Protein AF-A0A418ECZ1-F1 (afdb_monomer_lite)

Radius of gyration: 47.5 Å; chains: 1; bounding box: 95×142×118 Å

Sequence (725 aa):
MDTHIACSSGVVEIGSSTRAQWLVAIALGSTLISLLLTWVAQLLLYVPVIRSTVESPMIFPGASAAFLPRTHGLPLESLDRIVCVMSGLLPFTFQNKQFVLDLKLWVVVPSSVLNYHLTSIPSAKTHFHQFIHVATKPNESRPEATEHCESNKLQQQQHPPPQDQPHPVVATTWKFVVLAGAGFVYMVGTSAASVSYLAVTQVNMANDFWWPNFNSSGTHLYLANWFNHHQLMHTTNVTAPAVASTLAKLEFASLDKYNDSNSPIQFTSFAATHAMYDMRMSLHAIVIGIRSMDGCKVPWISTQYCWVDFQQRWAMARSEARQLRCDTAYAANGAVYFESMARNLNWNQFNRCWGDAFDVAIRYDLNASDAGLDWLAASVDSTRGSSTSSSSSSSSSRTSVSDEVGYWSREGIRHFTMQWQNFKSVGVVEYFQVVNAFGVAYDLTLKDTKSSFHLDTQTSRKLSWGLVGDFDAVTRYGLALGKSSLVRGSANYVYDGDQVPSPLEALMIANGTLVDFTVPVTNVFPVQVPSTALLLRQLIGPYGTIDTWHVPVPTSLQQFTASVTEFIVATLASKPAQVQTMWTTLPIVHVLRPTPPGLVDWNLVGGNLLCDYKWPRVAMFSFYGVSSACSSILAEHIDATAMSIVYSLVGVNAMYNDHVNLTAISQLAGDDDQAAADVLTMLTTAKRYVETNLSCDVTWTALQEQAQRVQAEVADMAIEIAQFA

pLDDT: mean 76.71, std 19.72, range [23.86, 98.06]

Structure (mmCIF, N/CA/C/O backbone):
data_AF-A0A418ECZ1-F1
#
_entry.id   AF-A0A418ECZ1-F1
#
loop_
_atom_site.group_PDB
_atom_site.id
_atom_site.type_symbol
_atom_site.label_atom_id
_atom_site.label_alt_id
_atom_site.label_comp_id
_atom_site.label_asym_id
_atom_site.label_entity_id
_atom_site.label_seq_id
_atom_site.pdbx_PDB_ins_code
_atom_site.Cartn_x
_atom_site.Cartn_y
_atom_site.Cartn_z
_atom_site.occupancy
_atom_site.B_iso_or_equiv
_atom_site.auth_seq_id
_atom_site.auth_comp_id
_atom_site.auth_asym_id
_atom_site.auth_atom_id
_atom_site.pdbx_PDB_model_num
ATOM 1 N N . MET A 1 1 ? 24.711 -0.271 4.491 1.00 25.47 1 MET A N 1
ATOM 2 C CA . MET A 1 1 ? 26.041 -0.848 4.191 1.00 25.47 1 MET A CA 1
ATOM 3 C C . MET A 1 1 ? 25.734 -2.061 3.345 1.00 25.47 1 MET A C 1
ATOM 5 O O . MET A 1 1 ? 25.445 -3.124 3.882 1.00 25.47 1 MET A O 1
ATOM 9 N N . ASP A 1 2 ? 25.638 -1.847 2.039 1.00 29.52 2 ASP A N 1
ATOM 10 C CA . ASP A 1 2 ? 25.046 -2.834 1.143 1.00 29.52 2 ASP A CA 1
ATOM 11 C C . ASP A 1 2 ? 26.165 -3.736 0.648 1.00 29.52 2 ASP A C 1
ATOM 13 O O . ASP A 1 2 ? 27.111 -3.308 -0.015 1.00 29.52 2 ASP A O 1
ATOM 17 N N . THR A 1 3 ? 26.112 -4.988 1.083 1.00 32.28 3 THR A N 1
ATOM 18 C CA . THR A 1 3 ? 27.059 -6.015 0.670 1.00 32.28 3 THR A CA 1
ATOM 19 C C . THR A 1 3 ? 26.680 -6.450 -0.740 1.00 32.28 3 THR A C 1
ATOM 21 O O . THR A 1 3 ? 25.754 -7.228 -0.943 1.00 32.28 3 THR A O 1
ATOM 24 N N . HIS A 1 4 ? 27.384 -5.914 -1.737 1.00 31.22 4 HIS A N 1
ATOM 25 C CA . HIS A 1 4 ? 27.274 -6.382 -3.115 1.00 31.22 4 HIS A CA 1
ATOM 26 C C . HIS A 1 4 ? 27.810 -7.817 -3.200 1.00 31.22 4 HIS A C 1
ATOM 28 O O . HIS A 1 4 ? 29.004 -8.061 -3.014 1.00 31.22 4 HIS A O 1
ATOM 34 N N . ILE A 1 5 ? 26.930 -8.776 -3.486 1.00 38.75 5 ILE A N 1
ATOM 35 C CA . ILE A 1 5 ? 27.329 -10.138 -3.840 1.00 38.75 5 ILE A CA 1
ATOM 36 C C . ILE A 1 5 ? 27.600 -10.142 -5.345 1.00 38.75 5 ILE A C 1
ATOM 38 O O . ILE A 1 5 ? 26.683 -10.057 -6.159 1.00 38.75 5 ILE A O 1
ATOM 42 N N . ALA A 1 6 ? 28.875 -10.225 -5.722 1.00 32.06 6 ALA A N 1
ATOM 43 C CA . ALA A 1 6 ? 29.273 -10.492 -7.096 1.00 32.06 6 ALA A CA 1
ATOM 44 C C . ALA A 1 6 ? 29.002 -11.973 -7.410 1.00 32.06 6 ALA A C 1
ATOM 46 O O . ALA A 1 6 ? 29.819 -12.847 -7.120 1.00 32.06 6 ALA A O 1
ATOM 47 N N . CYS A 1 7 ? 27.829 -12.269 -7.970 1.00 43.25 7 CYS A N 1
ATOM 48 C CA . CYS A 1 7 ? 27.518 -13.602 -8.474 1.00 43.25 7 CYS A CA 1
ATOM 49 C C . CYS A 1 7 ? 28.299 -13.853 -9.770 1.00 43.25 7 CYS A C 1
ATOM 51 O O . CYS A 1 7 ? 27.948 -13.349 -10.833 1.00 43.25 7 CYS A O 1
ATOM 53 N N . SER A 1 8 ? 29.356 -14.659 -9.682 1.00 36.38 8 SER A N 1
ATOM 54 C CA . SER A 1 8 ? 29.961 -15.304 -10.847 1.00 36.38 8 SER A CA 1
ATOM 55 C C . SER A 1 8 ? 29.013 -16.411 -11.314 1.00 36.38 8 SER A C 1
ATOM 57 O O . SER A 1 8 ? 28.938 -17.470 -10.689 1.00 36.38 8 SER A O 1
ATOM 59 N N . SER A 1 9 ? 28.231 -16.163 -12.367 1.00 46.72 9 SER A N 1
ATOM 60 C CA . SER A 1 9 ? 27.501 -17.239 -13.039 1.00 46.72 9 SER A CA 1
ATOM 61 C C . SER A 1 9 ? 28.525 -18.162 -13.696 1.00 46.72 9 SER A C 1
ATOM 63 O O . SER A 1 9 ? 29.323 -17.710 -14.520 1.00 46.72 9 SER A O 1
ATOM 65 N N . GLY A 1 10 ? 28.527 -19.442 -13.327 1.00 46.53 10 GLY A N 1
ATOM 66 C CA . GLY A 1 10 ? 29.406 -20.431 -13.943 1.00 46.53 10 GLY A CA 1
ATOM 67 C C . GLY A 1 10 ? 29.206 -20.464 -15.458 1.00 46.53 10 GLY A C 1
ATOM 68 O O . GLY A 1 10 ? 28.082 -20.577 -15.940 1.00 46.53 10 GLY A O 1
ATOM 69 N N . VAL A 1 11 ? 30.298 -20.354 -16.211 1.00 47.88 11 VAL A N 1
ATOM 70 C CA . VAL A 1 11 ? 30.275 -20.475 -17.670 1.00 47.88 11 VAL A CA 1
ATOM 71 C C . VAL A 1 11 ? 30.269 -21.961 -18.018 1.00 47.88 11 VAL A C 1
ATOM 73 O O . VAL A 1 11 ? 31.211 -22.686 -17.698 1.00 47.88 11 VAL A O 1
ATOM 76 N N . VAL A 1 12 ? 29.207 -22.430 -18.672 1.00 43.59 12 VAL A N 1
ATOM 77 C CA . VAL A 1 12 ? 29.173 -23.770 -19.266 1.00 43.59 12 VAL A CA 1
ATOM 78 C C . VAL A 1 12 ? 29.849 -23.690 -20.634 1.00 43.59 12 VAL A C 1
ATOM 80 O O . VAL A 1 12 ? 29.231 -23.319 -21.629 1.00 43.59 12 VAL A O 1
ATOM 83 N N . GLU A 1 13 ? 31.142 -24.014 -20.695 1.00 52.19 13 GLU A N 1
ATOM 84 C CA . GLU A 1 13 ? 31.851 -24.159 -21.970 1.00 52.19 13 GLU A CA 1
ATOM 85 C C . GLU A 1 13 ? 31.509 -25.508 -22.618 1.00 52.19 13 GLU A C 1
ATOM 87 O O . GLU A 1 13 ? 31.930 -26.577 -22.162 1.00 52.19 13 GLU A O 1
ATOM 92 N N . ILE A 1 14 ? 30.739 -25.476 -23.709 1.00 51.84 14 ILE A N 1
ATOM 93 C CA . ILE A 1 14 ? 30.445 -26.668 -24.509 1.00 51.84 14 ILE A CA 1
ATOM 94 C C . ILE A 1 14 ? 31.585 -26.885 -25.508 1.00 51.84 14 ILE A C 1
ATOM 96 O O . ILE A 1 14 ? 31.605 -26.329 -26.603 1.00 51.84 14 ILE A O 1
ATOM 100 N N . GLY A 1 15 ? 32.520 -27.752 -25.121 1.00 58.25 15 GLY A N 1
ATOM 101 C CA . GLY A 1 15 ? 33.623 -28.196 -25.971 1.00 58.25 15 GLY A CA 1
ATOM 102 C C . GLY A 1 15 ? 34.863 -27.302 -25.892 1.00 58.25 15 GLY A C 1
ATOM 103 O O . GLY A 1 15 ? 34.791 -26.092 -25.739 1.00 58.25 15 GLY A O 1
ATOM 104 N N . SER A 1 16 ? 36.037 -27.925 -26.006 1.00 71.62 16 SER A N 1
ATOM 105 C CA . SER A 1 16 ? 37.336 -27.245 -26.024 1.00 71.62 16 SER A CA 1
ATOM 106 C C . SER A 1 16 ? 38.025 -27.552 -27.348 1.00 71.62 16 SER A C 1
ATOM 108 O O . SER A 1 16 ? 38.296 -28.720 -27.647 1.00 71.62 16 SER A O 1
ATOM 110 N N . SER A 1 17 ? 38.334 -26.507 -28.124 1.00 70.06 17 SER A N 1
ATOM 111 C CA . SER A 1 17 ? 39.120 -26.623 -29.364 1.00 70.06 17 SER A CA 1
ATOM 112 C C . SER A 1 17 ? 40.448 -27.343 -29.101 1.00 70.06 17 SER A C 1
ATOM 114 O O . SER A 1 17 ? 40.848 -28.237 -29.846 1.00 70.06 17 SER A O 1
ATOM 116 N N . THR A 1 18 ? 41.060 -27.065 -27.949 1.00 76.56 18 THR A N 1
ATOM 117 C CA . THR A 1 18 ? 42.282 -27.714 -27.476 1.00 76.56 18 THR A CA 1
ATOM 118 C C . THR A 1 18 ? 42.089 -29.217 -27.263 1.00 76.56 18 THR A C 1
ATOM 120 O O . THR A 1 18 ? 42.896 -30.008 -27.747 1.00 76.56 18 THR A O 1
ATOM 123 N N . ARG A 1 19 ? 41.009 -29.655 -26.590 1.00 75.25 19 ARG A N 1
ATOM 124 C CA . ARG A 1 19 ? 40.721 -31.099 -26.426 1.00 75.25 19 ARG A CA 1
ATOM 125 C C . ARG A 1 19 ? 40.447 -31.780 -27.764 1.00 75.25 19 ARG A C 1
ATOM 127 O O . ARG A 1 19 ? 40.917 -32.897 -27.963 1.00 75.25 19 ARG A O 1
ATOM 134 N N . ALA A 1 20 ? 39.725 -31.129 -28.675 1.00 74.62 20 ALA A N 1
ATOM 135 C CA . ALA A 1 20 ? 39.457 -31.679 -30.002 1.00 74.62 20 ALA A CA 1
ATOM 136 C C . ALA A 1 20 ? 40.758 -31.888 -30.798 1.00 74.62 20 ALA A C 1
ATOM 138 O O . ALA A 1 20 ? 40.975 -32.964 -31.353 1.00 74.62 20 ALA A O 1
ATOM 139 N N . GLN A 1 21 ? 41.665 -30.908 -30.776 1.00 77.81 21 GLN A N 1
ATOM 140 C CA . GLN A 1 21 ? 42.981 -31.013 -31.413 1.00 77.81 21 GLN A CA 1
ATOM 141 C C . GLN A 1 21 ? 43.833 -32.132 -30.801 1.00 77.81 21 GLN A C 1
ATOM 143 O O . GLN A 1 21 ? 44.431 -32.908 -31.545 1.00 77.81 21 GLN A O 1
ATOM 148 N N . TRP A 1 22 ? 43.842 -32.277 -29.471 1.00 83.19 22 TRP A N 1
ATOM 149 C CA . TRP A 1 22 ? 44.544 -33.377 -28.799 1.00 83.19 22 TRP A CA 1
ATOM 150 C C . TRP A 1 22 ? 44.008 -34.750 -29.202 1.00 83.19 22 TRP A C 1
ATOM 152 O O . TRP A 1 22 ? 44.793 -35.653 -29.477 1.00 83.19 22 TRP A O 1
ATOM 162 N N . LEU A 1 23 ? 42.686 -34.916 -29.283 1.00 77.69 23 LEU A N 1
ATOM 163 C CA . LEU A 1 23 ? 42.077 -36.183 -29.695 1.00 77.69 23 LEU A CA 1
ATOM 164 C C . LEU A 1 23 ? 42.436 -36.544 -31.144 1.00 77.69 23 LEU A C 1
ATOM 166 O O . LEU A 1 23 ? 42.796 -37.690 -31.414 1.00 77.69 23 LEU A O 1
ATOM 170 N N . VAL A 1 24 ? 42.417 -35.568 -32.057 1.00 78.88 24 VAL A N 1
ATOM 171 C CA . VAL A 1 24 ? 42.853 -35.762 -33.451 1.00 78.88 24 VAL A CA 1
ATOM 172 C C . VAL A 1 24 ? 44.345 -36.106 -33.517 1.00 78.88 24 VAL A C 1
ATOM 174 O O . VAL A 1 24 ? 44.730 -37.046 -34.214 1.00 78.88 24 VAL A O 1
ATOM 177 N N . ALA A 1 25 ? 45.187 -35.403 -32.756 1.00 79.69 25 ALA A N 1
ATOM 178 C CA . ALA A 1 25 ? 46.625 -35.651 -32.708 1.00 79.69 25 ALA A CA 1
ATOM 179 C C . ALA A 1 25 ? 46.961 -37.044 -32.152 1.00 79.69 25 ALA A C 1
ATOM 181 O O . ALA A 1 25 ? 47.835 -37.717 -32.689 1.00 79.69 25 ALA A O 1
ATOM 182 N N . ILE A 1 26 ? 46.248 -37.514 -31.124 1.00 84.19 26 ILE A N 1
ATOM 183 C CA . ILE A 1 26 ? 46.424 -38.863 -30.563 1.00 84.19 26 ILE A CA 1
ATOM 184 C C . ILE A 1 26 ? 45.997 -39.933 -31.577 1.00 84.19 26 ILE A C 1
ATOM 186 O O . ILE A 1 26 ? 46.692 -40.938 -31.742 1.00 84.19 26 ILE A O 1
ATOM 190 N N . ALA A 1 27 ? 44.887 -39.728 -32.291 1.00 76.25 27 ALA A N 1
ATOM 191 C CA . ALA A 1 27 ? 44.424 -40.666 -33.314 1.00 76.25 27 ALA A CA 1
ATOM 192 C C . ALA A 1 27 ? 45.419 -40.780 -34.487 1.00 76.25 27 ALA A C 1
ATOM 194 O O . ALA A 1 27 ? 45.780 -41.883 -34.904 1.00 76.25 27 ALA A O 1
ATOM 195 N N . LEU A 1 28 ? 45.931 -39.650 -34.981 1.00 81.31 28 LEU A N 1
ATOM 196 C CA . LEU A 1 28 ? 46.955 -39.630 -36.032 1.00 81.31 28 LEU A CA 1
ATOM 197 C C . LEU A 1 28 ? 48.308 -40.156 -35.529 1.00 81.31 28 LEU A C 1
ATOM 199 O O . LEU A 1 28 ? 48.981 -40.919 -36.216 1.00 81.31 28 LEU A O 1
ATOM 203 N N . GLY A 1 29 ? 48.698 -39.802 -34.306 1.00 83.81 29 GLY A N 1
ATOM 204 C CA . GLY A 1 29 ? 49.944 -40.253 -33.694 1.00 83.81 29 GLY A CA 1
ATOM 205 C C . GLY A 1 29 ? 49.964 -41.764 -33.472 1.00 83.81 29 GLY A C 1
ATOM 206 O O . GLY A 1 29 ? 50.916 -42.429 -33.863 1.00 83.81 29 GLY A O 1
ATOM 207 N N . SER A 1 30 ? 48.897 -42.333 -32.907 1.00 79.44 30 SER A N 1
ATOM 208 C CA . SER A 1 30 ? 48.797 -43.780 -32.657 1.00 79.44 30 SER A CA 1
ATOM 209 C C . SER A 1 30 ? 48.797 -44.609 -33.945 1.00 79.44 30 SER A C 1
ATOM 211 O O . SER A 1 30 ? 49.431 -45.666 -33.996 1.00 79.44 30 SER A O 1
ATOM 213 N N . THR A 1 31 ? 48.156 -44.119 -35.009 1.00 76.94 31 THR A N 1
ATOM 214 C CA . THR A 1 31 ? 48.167 -44.777 -36.325 1.00 76.94 31 THR A CA 1
ATOM 215 C C . THR A 1 31 ? 49.543 -44.707 -36.986 1.00 76.94 31 THR A C 1
ATOM 217 O O . THR A 1 31 ? 50.048 -45.736 -37.439 1.00 76.94 31 THR A O 1
ATOM 220 N N . LEU A 1 32 ? 50.203 -43.544 -36.967 1.00 78.50 32 LEU A N 1
ATOM 221 C CA . LEU A 1 32 ? 51.568 -43.390 -37.481 1.00 78.50 32 LEU A CA 1
ATOM 222 C C . LEU A 1 32 ? 52.578 -44.238 -36.703 1.00 78.50 32 LEU A C 1
ATOM 224 O O . LEU A 1 32 ? 53.383 -44.929 -37.319 1.00 78.50 32 LEU A O 1
ATOM 228 N N . ILE A 1 33 ? 52.506 -44.252 -35.369 1.00 82.94 33 ILE A N 1
ATOM 229 C CA . ILE A 1 33 ? 53.368 -45.087 -34.520 1.00 82.94 33 ILE A CA 1
ATOM 230 C C . ILE A 1 33 ? 53.160 -46.570 -34.838 1.00 82.94 33 ILE A C 1
ATOM 232 O O . ILE A 1 33 ? 54.132 -47.309 -34.952 1.00 82.94 33 ILE A O 1
ATOM 236 N N . SER A 1 34 ? 51.918 -47.011 -35.050 1.00 74.50 34 SER A N 1
ATOM 237 C CA . SER A 1 34 ? 51.625 -48.406 -35.410 1.00 74.50 34 SER A CA 1
ATOM 238 C C . SER A 1 34 ? 52.203 -48.790 -36.780 1.00 74.50 34 SER A C 1
ATOM 240 O O . SER A 1 34 ? 52.771 -49.874 -36.933 1.00 74.50 34 SER A O 1
ATOM 242 N N . LEU A 1 35 ? 52.121 -47.896 -37.772 1.00 77.19 35 LEU A N 1
ATOM 243 C CA . LEU A 1 35 ? 52.740 -48.087 -39.092 1.00 77.19 35 LEU A CA 1
ATOM 244 C C . LEU A 1 35 ? 54.273 -48.107 -39.012 1.00 77.19 35 LEU A C 1
ATOM 246 O O . LEU A 1 35 ? 54.930 -48.905 -39.675 1.00 77.19 35 LEU A O 1
ATOM 250 N N . LEU A 1 36 ? 54.852 -47.262 -38.163 1.00 78.31 36 LEU A N 1
ATOM 251 C CA . LEU A 1 36 ? 56.298 -47.165 -37.990 1.00 78.31 36 LEU A CA 1
ATOM 252 C C . LEU A 1 36 ? 56.849 -48.385 -37.238 1.00 78.31 36 LEU A C 1
ATOM 254 O O . LEU A 1 36 ? 57.850 -48.959 -37.653 1.00 78.31 36 LEU A O 1
ATOM 258 N N . LEU A 1 37 ? 56.153 -48.854 -36.197 1.00 78.00 37 LEU A N 1
ATOM 259 C CA . LEU A 1 37 ? 56.490 -50.085 -35.475 1.00 78.00 37 LEU A CA 1
ATOM 260 C C . LEU A 1 37 ? 56.393 -51.324 -36.368 1.00 78.00 37 LEU A C 1
ATOM 262 O O . LEU A 1 37 ? 57.255 -52.194 -36.290 1.00 78.00 37 LEU A O 1
ATOM 266 N N . THR A 1 38 ? 55.381 -51.406 -37.236 1.00 72.62 38 THR A N 1
ATOM 267 C CA . THR A 1 38 ? 55.256 -52.521 -38.191 1.00 72.62 38 THR A CA 1
ATOM 268 C C . THR A 1 38 ? 56.352 -52.490 -39.256 1.00 72.62 38 THR A C 1
ATOM 270 O O . THR A 1 38 ? 56.923 -53.537 -39.556 1.00 72.62 38 THR A O 1
ATOM 273 N N . TRP A 1 39 ? 56.720 -51.311 -39.760 1.00 73.06 39 TRP A N 1
ATOM 274 C CA . TRP A 1 39 ? 57.843 -51.144 -40.689 1.00 73.06 39 TRP A CA 1
ATOM 275 C C . TRP A 1 39 ? 59.198 -51.498 -40.050 1.00 73.06 39 TRP A C 1
ATOM 277 O O . TRP A 1 39 ? 59.991 -52.236 -40.631 1.00 73.06 39 TRP A O 1
ATOM 287 N N . VAL A 1 40 ? 59.445 -51.051 -38.814 1.00 75.69 40 VAL A N 1
ATOM 288 C CA . VAL A 1 40 ? 60.666 -51.383 -38.060 1.00 75.69 40 VAL A CA 1
ATOM 289 C C . VAL A 1 40 ? 60.720 -52.874 -37.710 1.00 75.69 40 VAL A C 1
ATOM 291 O O . VAL A 1 40 ? 61.776 -53.490 -37.833 1.00 75.69 40 VAL A O 1
ATOM 294 N N . ALA A 1 41 ? 59.594 -53.487 -37.334 1.00 71.12 41 ALA A N 1
ATOM 295 C CA . ALA A 1 41 ? 59.522 -54.925 -37.080 1.00 71.12 41 ALA A CA 1
ATOM 296 C C . ALA A 1 41 ? 59.824 -55.750 -38.342 1.00 71.12 41 ALA A C 1
ATOM 298 O O . ALA A 1 41 ? 60.525 -56.752 -38.245 1.00 71.12 41 ALA A O 1
ATOM 299 N N . GLN A 1 42 ? 59.365 -55.308 -39.519 1.00 63.84 42 GLN A N 1
ATOM 300 C CA . GLN A 1 42 ? 59.695 -55.935 -40.806 1.00 63.84 42 GLN A CA 1
ATOM 301 C C . GLN A 1 42 ? 61.181 -55.811 -41.177 1.00 63.84 42 GLN A C 1
ATOM 303 O O . GLN A 1 42 ? 61.706 -56.676 -41.872 1.00 63.84 42 GLN A O 1
ATOM 308 N N . LEU A 1 43 ? 61.861 -54.755 -40.721 1.00 66.62 43 LEU A N 1
ATOM 309 C CA . LEU A 1 43 ? 63.294 -54.552 -40.954 1.00 66.62 43 LEU A CA 1
ATOM 310 C C . LEU A 1 43 ? 64.184 -55.323 -39.969 1.00 66.62 43 LEU A C 1
ATOM 312 O O . LEU A 1 43 ? 65.242 -55.809 -40.361 1.00 66.62 43 LEU A O 1
ATOM 316 N N . LEU A 1 44 ? 63.780 -55.421 -38.698 1.00 68.56 44 LEU A N 1
ATOM 317 C CA . LEU A 1 44 ? 64.576 -56.053 -37.636 1.00 68.56 44 LEU A CA 1
ATOM 318 C C . LEU A 1 44 ? 64.364 -57.566 -37.538 1.00 68.56 44 LEU A C 1
ATOM 320 O O . LEU A 1 44 ? 65.296 -58.301 -37.216 1.00 68.56 44 LEU A O 1
ATOM 324 N N . LEU A 1 45 ? 63.151 -58.042 -37.809 1.00 62.12 45 LEU A N 1
ATOM 325 C CA . LEU A 1 45 ? 62.834 -59.460 -37.853 1.00 62.12 45 LEU A CA 1
ATOM 326 C C . LEU A 1 45 ? 62.749 -59.829 -39.332 1.00 62.12 45 LEU A C 1
ATOM 328 O O . LEU A 1 45 ? 61.742 -59.555 -39.977 1.00 62.12 45 LEU A O 1
ATOM 332 N N . TYR A 1 46 ? 63.811 -60.429 -39.876 1.00 49.16 46 TYR A N 1
ATOM 333 C CA . TYR A 1 46 ? 63.842 -61.018 -41.222 1.00 49.16 46 TYR A CA 1
ATOM 334 C C . TYR A 1 46 ? 62.858 -62.206 -41.278 1.00 49.16 46 TYR A C 1
ATOM 336 O O . TYR A 1 46 ? 63.241 -63.373 -41.303 1.00 49.16 46 TYR A O 1
ATOM 344 N N . VAL A 1 47 ? 61.559 -61.920 -41.203 1.00 47.22 47 VAL A N 1
ATOM 345 C CA . VAL A 1 47 ? 60.496 -62.912 -41.302 1.00 47.22 47 VAL A CA 1
ATOM 346 C C . VAL A 1 47 ? 60.211 -63.072 -42.790 1.00 47.22 47 VAL A C 1
ATOM 348 O O . VAL A 1 47 ? 59.748 -62.117 -43.420 1.00 47.22 47 VAL A O 1
ATOM 351 N N . PRO A 1 48 ? 60.487 -64.242 -43.394 1.00 41.84 48 PRO A N 1
ATOM 352 C CA . PRO A 1 48 ? 60.075 -64.487 -44.763 1.00 41.84 48 PRO A CA 1
ATOM 353 C C . PRO A 1 48 ? 58.556 -64.332 -44.824 1.00 41.84 48 PRO A C 1
ATOM 355 O O . PRO A 1 48 ? 57.821 -64.995 -44.092 1.00 41.84 48 PRO A O 1
ATOM 358 N N . VAL A 1 49 ? 58.085 -63.425 -45.681 1.00 43.75 49 VAL A N 1
ATOM 359 C CA . VAL A 1 49 ? 56.661 -63.266 -45.969 1.00 43.75 49 VAL A CA 1
ATOM 360 C C . VAL A 1 49 ? 56.170 -64.596 -46.529 1.00 43.75 49 VAL A C 1
ATOM 362 O O . VAL A 1 49 ? 56.403 -64.916 -47.695 1.00 43.75 49 VAL A O 1
ATOM 365 N N . ILE A 1 50 ? 55.499 -65.392 -45.696 1.00 41.84 50 ILE A N 1
ATOM 366 C CA . ILE A 1 50 ? 54.759 -66.565 -46.149 1.00 41.84 50 ILE A CA 1
ATOM 367 C C . ILE A 1 50 ? 53.613 -66.024 -47.007 1.00 41.84 50 ILE A C 1
ATOM 369 O O . ILE A 1 50 ? 52.560 -65.637 -46.499 1.00 41.84 50 ILE A O 1
ATOM 373 N N . ARG A 1 51 ? 53.813 -65.964 -48.329 1.00 36.59 51 ARG A N 1
ATOM 374 C CA . ARG A 1 51 ? 52.712 -65.816 -49.285 1.00 36.59 51 ARG A CA 1
ATOM 375 C C . ARG A 1 51 ? 51.876 -67.092 -49.213 1.00 36.59 51 ARG A C 1
ATOM 377 O O . ARG A 1 51 ? 52.149 -68.070 -49.897 1.00 36.59 51 ARG A O 1
ATOM 384 N N . SER A 1 52 ? 50.867 -67.082 -48.346 1.00 36.16 52 SER A N 1
ATOM 385 C CA . SER A 1 52 ? 49.785 -68.066 -48.350 1.00 36.16 52 SER A CA 1
ATOM 386 C C . SER A 1 52 ? 49.019 -67.915 -49.666 1.00 36.16 52 SER A C 1
ATOM 388 O O . SER A 1 52 ? 48.230 -66.986 -49.809 1.00 36.16 52 SER A O 1
ATOM 390 N N . THR A 1 53 ? 49.244 -68.814 -50.624 1.00 38.28 53 THR A N 1
ATOM 391 C CA . THR A 1 53 ? 48.543 -68.909 -51.922 1.00 38.28 53 THR A CA 1
ATOM 392 C C . THR A 1 53 ? 47.122 -69.468 -51.781 1.00 38.28 53 THR A C 1
ATOM 394 O O . THR A 1 53 ? 46.723 -70.371 -52.507 1.00 38.28 53 THR A O 1
ATOM 397 N N . VAL A 1 54 ? 46.356 -68.961 -50.816 1.00 42.31 54 VAL A N 1
ATOM 398 C CA . VAL A 1 54 ? 44.942 -69.310 -50.644 1.00 42.31 54 VAL A CA 1
ATOM 399 C C . VAL A 1 54 ? 44.173 -68.000 -50.577 1.00 42.31 54 VAL A C 1
ATOM 401 O O . VAL A 1 54 ? 44.364 -67.221 -49.643 1.00 42.31 54 VAL A O 1
ATOM 404 N N . GLU A 1 55 ? 43.365 -67.739 -51.603 1.00 43.62 55 GLU A N 1
ATOM 405 C CA . GLU A 1 55 ? 42.467 -66.588 -51.678 1.00 43.62 55 GLU A CA 1
ATOM 406 C C . GLU A 1 55 ? 41.431 -66.684 -50.548 1.00 43.62 55 GLU A C 1
ATOM 408 O O . GLU A 1 55 ? 40.481 -67.460 -50.619 1.00 43.62 55 GLU A O 1
ATOM 413 N N . SER A 1 56 ? 41.618 -65.918 -49.470 1.00 46.78 56 SER A N 1
ATOM 414 C CA . SER A 1 56 ? 40.541 -65.694 -48.501 1.00 46.78 56 SER A CA 1
ATOM 415 C C . SER A 1 56 ? 39.521 -64.728 -49.112 1.00 46.78 56 SER A C 1
ATOM 417 O O . SER A 1 56 ? 39.932 -63.670 -49.600 1.00 46.78 56 SER A O 1
ATOM 419 N N . PRO A 1 57 ? 38.207 -65.013 -49.047 1.00 53.94 57 PRO A N 1
ATOM 420 C CA . PRO A 1 57 ? 37.184 -64.072 -49.484 1.00 53.94 57 PRO A CA 1
ATOM 421 C C . PRO A 1 57 ? 37.351 -62.728 -48.763 1.00 53.94 57 PRO A C 1
ATOM 423 O O . PRO A 1 57 ? 37.457 -62.683 -47.536 1.00 53.94 57 PRO A O 1
ATOM 426 N N . MET A 1 58 ? 37.341 -61.634 -49.529 1.00 53.75 58 MET A N 1
ATOM 427 C CA . MET A 1 58 ? 37.636 -60.246 -49.120 1.00 53.75 58 MET A CA 1
ATOM 428 C C . MET A 1 58 ? 36.705 -59.665 -48.027 1.00 53.75 58 MET A C 1
ATOM 430 O O . MET A 1 58 ? 36.824 -58.501 -47.662 1.00 53.75 58 MET A O 1
ATOM 434 N N . ILE A 1 59 ? 35.772 -60.473 -47.521 1.00 58.75 59 ILE A N 1
ATOM 435 C CA . ILE A 1 59 ? 34.725 -60.126 -46.552 1.00 58.75 59 ILE A CA 1
ATOM 436 C C . ILE A 1 59 ? 35.173 -60.399 -45.103 1.00 58.75 59 ILE A C 1
ATOM 438 O O . ILE A 1 59 ? 34.592 -59.865 -44.162 1.00 58.75 59 ILE A O 1
ATOM 442 N N . PHE A 1 60 ? 36.239 -61.180 -44.882 1.00 60.03 60 PHE A N 1
ATOM 443 C CA . PHE A 1 60 ? 36.785 -61.356 -43.535 1.00 60.03 60 PHE A CA 1
ATOM 444 C C . PHE A 1 60 ? 37.737 -60.214 -43.152 1.00 60.03 60 PHE A C 1
ATOM 446 O O . PHE A 1 60 ? 38.689 -59.931 -43.882 1.00 60.03 60 PHE A O 1
ATOM 453 N N . PRO A 1 61 ? 37.565 -59.599 -41.969 1.00 61.53 61 PRO A N 1
ATOM 454 C CA . PRO A 1 61 ? 38.544 -58.665 -41.426 1.00 61.53 61 PRO A CA 1
ATOM 455 C C . PRO A 1 61 ? 39.941 -59.294 -41.342 1.00 61.53 61 PRO A C 1
ATOM 457 O O . PRO A 1 61 ? 40.088 -60.454 -40.946 1.00 61.53 61 PRO A O 1
ATOM 460 N N . GLY A 1 62 ? 40.984 -58.511 -41.629 1.00 58.00 62 GLY A N 1
ATOM 461 C CA . GLY A 1 62 ? 42.373 -58.992 -41.587 1.00 58.00 62 GLY A CA 1
ATOM 462 C C . GLY A 1 62 ? 42.772 -59.604 -40.237 1.00 58.00 62 GLY A C 1
ATOM 463 O O . GLY A 1 62 ? 43.498 -60.591 -40.204 1.00 58.00 62 GLY A O 1
ATOM 464 N N . ALA A 1 63 ? 42.218 -59.097 -39.129 1.00 58.88 63 ALA A N 1
ATOM 465 C CA . ALA A 1 63 ? 42.422 -59.666 -37.796 1.00 58.88 63 ALA A CA 1
ATOM 466 C C . ALA A 1 63 ? 41.820 -61.080 -37.658 1.00 58.88 63 ALA A C 1
ATOM 468 O O . ALA A 1 63 ? 42.490 -61.993 -37.189 1.00 58.88 63 ALA A O 1
ATOM 469 N N . SER A 1 64 ? 40.589 -61.309 -38.122 1.00 58.69 64 SER A N 1
ATOM 470 C CA . SER A 1 64 ? 39.984 -62.651 -38.118 1.00 58.69 64 SER A CA 1
ATOM 471 C C . SER A 1 64 ? 40.744 -63.626 -39.020 1.00 58.69 64 SER A C 1
ATOM 473 O O . SER A 1 64 ? 40.961 -64.766 -38.627 1.00 58.69 64 SER A O 1
ATOM 475 N N . ALA A 1 65 ? 41.225 -63.175 -40.184 1.00 58.16 65 ALA A N 1
ATOM 476 C CA . ALA A 1 65 ? 42.036 -64.004 -41.078 1.00 58.16 65 ALA A CA 1
ATOM 477 C C . ALA A 1 65 ? 43.418 -64.362 -40.490 1.00 58.16 65 ALA A C 1
ATOM 479 O O . ALA A 1 65 ? 43.964 -65.414 -40.822 1.00 58.16 65 ALA A O 1
ATOM 480 N N . ALA A 1 66 ? 43.976 -63.502 -39.630 1.00 55.19 66 ALA A N 1
ATOM 481 C CA . ALA A 1 66 ? 45.284 -63.695 -39.006 1.00 55.19 66 ALA A CA 1
ATOM 482 C C . ALA A 1 66 ? 45.241 -64.525 -37.710 1.00 55.19 66 ALA A C 1
ATOM 484 O O . ALA A 1 66 ? 46.207 -65.226 -37.417 1.00 55.19 66 ALA A O 1
ATOM 485 N N . PHE A 1 67 ? 44.151 -64.452 -36.936 1.00 54.44 67 PHE A N 1
ATOM 486 C CA . PHE A 1 67 ? 44.091 -65.007 -35.575 1.00 54.44 67 PHE A CA 1
ATOM 487 C C . PHE A 1 67 ? 43.111 -66.182 -35.387 1.00 54.44 67 PHE A C 1
ATOM 489 O O . PHE A 1 67 ? 43.125 -66.801 -34.324 1.00 54.44 67 PHE A O 1
ATOM 496 N N . LEU A 1 68 ? 42.278 -66.531 -36.379 1.00 58.16 68 LEU A N 1
ATOM 497 C CA . LEU A 1 68 ? 41.445 -67.743 -36.318 1.00 58.16 68 LEU A CA 1
ATOM 498 C C . LEU A 1 68 ? 42.272 -68.993 -36.699 1.00 58.16 68 LEU A C 1
ATOM 500 O O . LEU A 1 68 ? 42.928 -68.992 -37.744 1.00 58.16 68 LEU A O 1
ATOM 504 N N . PRO A 1 69 ? 42.263 -70.071 -35.889 1.00 48.44 69 PRO A N 1
ATOM 505 C CA . PRO A 1 69 ? 43.085 -71.254 -36.141 1.00 48.44 69 PRO A CA 1
ATOM 506 C C . PRO A 1 69 ? 42.636 -72.000 -37.407 1.00 48.44 69 PRO A C 1
ATOM 508 O O . PRO A 1 69 ? 41.483 -72.411 -37.523 1.00 48.44 69 PRO A O 1
ATOM 511 N N . ARG A 1 70 ? 43.566 -72.226 -38.347 1.00 52.75 70 ARG A N 1
ATOM 512 C CA . ARG A 1 70 ? 43.363 -73.127 -39.495 1.00 52.75 70 ARG A CA 1
ATOM 513 C C . ARG A 1 70 ? 43.451 -74.574 -39.004 1.00 52.75 70 ARG A C 1
ATOM 515 O O . ARG A 1 70 ? 44.544 -75.067 -38.733 1.00 52.75 70 ARG A O 1
ATOM 522 N N . THR A 1 71 ? 42.326 -75.267 -38.864 1.00 40.22 71 THR A N 1
ATOM 523 C CA . THR A 1 71 ? 42.320 -76.699 -38.542 1.00 40.22 71 THR A CA 1
ATOM 524 C C . THR A 1 71 ? 42.742 -77.515 -39.769 1.00 40.22 71 THR A C 1
ATOM 526 O O . THR A 1 71 ? 42.072 -77.527 -40.797 1.00 40.22 71 THR A O 1
ATOM 529 N N . HIS A 1 72 ? 43.883 -78.203 -39.679 1.00 36.88 72 HIS A N 1
ATOM 530 C CA . HIS A 1 72 ? 44.313 -79.179 -40.681 1.00 36.88 72 HIS A CA 1
ATOM 531 C C . HIS A 1 72 ? 43.298 -80.332 -40.769 1.00 36.88 72 HIS A C 1
ATOM 533 O O . HIS A 1 72 ? 43.093 -81.040 -39.786 1.00 36.88 72 HIS A O 1
ATOM 539 N N . GLY A 1 73 ? 42.706 -80.550 -41.949 1.00 40.78 73 GLY A N 1
ATOM 540 C CA . GLY A 1 73 ? 42.013 -81.803 -42.288 1.00 40.78 73 GLY A CA 1
ATOM 541 C C . GLY A 1 73 ? 40.506 -81.735 -42.558 1.00 40.78 73 GLY A C 1
ATOM 542 O O . GLY A 1 73 ? 39.927 -82.773 -42.857 1.00 40.78 73 GLY A O 1
ATOM 543 N N . LEU A 1 74 ? 39.870 -80.562 -42.516 1.00 35.78 74 LEU A N 1
ATOM 544 C CA . LEU A 1 74 ? 38.504 -80.374 -43.023 1.00 35.78 74 LEU A CA 1
ATOM 545 C C . LEU A 1 74 ? 38.540 -79.446 -44.251 1.00 35.78 74 LEU A C 1
ATOM 547 O O . LEU A 1 74 ? 39.302 -78.475 -44.231 1.00 35.78 74 LEU A O 1
ATOM 551 N N . PRO A 1 75 ? 37.768 -79.724 -45.323 1.00 40.19 75 PRO A N 1
ATOM 552 C CA . PRO A 1 75 ? 37.621 -78.785 -46.431 1.00 40.19 75 PRO A CA 1
ATOM 553 C C . PRO A 1 75 ? 37.123 -77.437 -45.897 1.00 40.19 75 PRO A C 1
ATOM 555 O O . PRO A 1 75 ? 36.435 -77.383 -44.877 1.00 40.19 75 PRO A O 1
ATOM 558 N N . LEU A 1 76 ? 37.470 -76.350 -46.585 1.00 46.72 76 LEU A N 1
ATOM 559 C CA . LEU A 1 76 ? 37.191 -74.953 -46.228 1.00 46.72 76 LEU A CA 1
ATOM 560 C C . LEU A 1 76 ? 35.685 -74.586 -46.295 1.00 46.72 76 LEU A C 1
ATOM 562 O O . LEU A 1 76 ? 35.334 -73.489 -46.711 1.00 46.72 76 LEU A O 1
ATOM 566 N N . GLU A 1 77 ? 34.782 -75.504 -45.945 1.00 49.69 77 GLU A N 1
ATOM 567 C CA . GLU A 1 77 ? 33.373 -75.468 -46.349 1.00 49.69 77 GLU A CA 1
ATOM 568 C C . GLU A 1 77 ? 32.370 -75.221 -45.207 1.00 49.69 77 GLU A C 1
ATOM 570 O O . GLU A 1 77 ? 31.185 -75.076 -45.497 1.00 49.69 77 GLU A O 1
ATOM 575 N N . SER A 1 78 ? 32.786 -75.070 -43.936 1.00 51.44 78 SER A N 1
ATOM 576 C CA . SER A 1 78 ? 31.848 -74.741 -42.839 1.00 51.44 78 SER A CA 1
ATOM 577 C C . SER A 1 78 ? 32.414 -73.789 -41.773 1.00 51.44 78 SER A C 1
ATOM 579 O O . SER A 1 78 ? 33.281 -74.176 -40.989 1.00 51.44 78 SER A O 1
ATOM 581 N N . LEU A 1 79 ? 31.878 -72.564 -41.693 1.00 58.19 79 LEU A N 1
ATOM 582 C CA . LEU A 1 79 ? 32.102 -71.619 -40.587 1.00 58.19 79 LEU A CA 1
ATOM 583 C C . LEU A 1 79 ? 30.902 -71.605 -39.629 1.00 58.19 79 LEU A C 1
ATOM 585 O O . LEU A 1 79 ? 29.753 -71.553 -40.067 1.00 58.19 79 LEU A O 1
ATOM 589 N N . ASP A 1 80 ? 31.178 -71.588 -38.323 1.00 61.09 80 ASP A N 1
ATOM 590 C CA . ASP A 1 80 ? 30.158 -71.439 -37.279 1.00 61.09 80 ASP A CA 1
ATOM 591 C C . ASP A 1 80 ? 29.649 -69.982 -37.201 1.00 61.09 80 ASP A C 1
ATOM 593 O O . ASP A 1 80 ? 30.416 -69.020 -37.325 1.00 61.09 80 ASP A O 1
ATOM 597 N N . ARG A 1 81 ? 28.346 -69.801 -36.950 1.00 60.78 81 ARG A N 1
ATOM 598 C CA . ARG A 1 81 ? 27.668 -68.495 -36.883 1.00 60.78 81 ARG A CA 1
ATOM 599 C C . ARG A 1 81 ? 28.269 -67.571 -35.824 1.00 60.78 81 ARG A C 1
ATOM 601 O O . ARG A 1 81 ? 28.288 -66.362 -36.031 1.00 60.78 81 ARG A O 1
ATOM 608 N N . ILE A 1 82 ? 28.784 -68.111 -34.718 1.00 62.81 82 ILE A N 1
ATOM 609 C CA . ILE A 1 82 ? 29.434 -67.309 -33.665 1.00 62.81 82 ILE A CA 1
ATOM 610 C C . ILE A 1 82 ? 30.716 -66.659 -34.200 1.00 62.81 82 ILE A C 1
ATOM 612 O O . ILE A 1 82 ? 30.956 -65.472 -33.974 1.00 62.81 82 ILE A O 1
ATOM 616 N N . VAL A 1 83 ? 31.507 -67.407 -34.974 1.00 66.00 83 VAL A N 1
ATOM 617 C CA . VAL A 1 83 ? 32.737 -66.904 -35.601 1.00 66.00 83 VAL A CA 1
ATOM 618 C C . VAL A 1 83 ? 32.411 -65.841 -36.652 1.00 66.00 83 VAL A C 1
ATOM 620 O O . VAL A 1 83 ? 33.120 -64.836 -36.737 1.00 66.00 83 VAL A O 1
ATOM 623 N N . CYS A 1 84 ? 31.307 -65.998 -37.392 1.00 66.19 84 CYS A N 1
ATOM 624 C CA . CYS A 1 84 ? 30.798 -64.954 -38.283 1.00 66.19 84 CYS A CA 1
ATOM 625 C C . CYS A 1 84 ? 30.469 -63.670 -37.507 1.00 66.19 84 CYS A C 1
ATOM 627 O O . CYS A 1 84 ? 30.997 -62.613 -37.851 1.00 66.19 84 CYS A O 1
ATOM 629 N N . VAL A 1 85 ? 29.696 -63.753 -36.418 1.00 70.06 85 VAL A N 1
ATOM 630 C CA . VAL A 1 85 ? 29.305 -62.573 -35.624 1.00 70.06 85 VAL A CA 1
ATOM 631 C C . VAL A 1 85 ? 30.523 -61.866 -35.029 1.00 70.06 85 VAL A C 1
ATOM 633 O O . VAL A 1 85 ? 30.635 -60.647 -35.151 1.00 70.06 85 VAL A O 1
ATOM 636 N N . MET A 1 86 ? 31.483 -62.608 -34.465 1.00 64.75 86 MET A N 1
ATOM 637 C CA . MET A 1 86 ? 32.732 -62.017 -33.956 1.00 64.75 86 MET A CA 1
ATOM 638 C C . MET A 1 86 ? 33.581 -61.378 -35.062 1.00 64.75 86 MET A C 1
ATOM 640 O O . MET A 1 86 ? 34.316 -60.421 -34.821 1.00 64.75 86 MET A O 1
ATOM 644 N N . SER A 1 87 ? 33.449 -61.869 -36.292 1.00 66.12 87 SER A N 1
ATOM 645 C CA . SER A 1 87 ? 34.094 -61.290 -37.470 1.00 66.12 87 SER A CA 1
ATOM 646 C C . SER A 1 87 ? 33.307 -60.108 -38.059 1.00 66.12 87 SER A C 1
ATOM 648 O O . SER A 1 87 ? 33.756 -59.514 -39.034 1.00 66.12 87 SER A O 1
ATOM 650 N N . GLY A 1 88 ? 32.185 -59.701 -37.453 1.00 68.69 88 GLY A N 1
ATOM 651 C CA . GLY A 1 88 ? 31.323 -58.615 -37.933 1.00 68.69 88 GLY A CA 1
ATOM 652 C C . GLY A 1 88 ? 30.379 -59.020 -39.067 1.00 68.69 88 GLY A C 1
ATOM 653 O O . GLY A 1 88 ? 29.892 -58.153 -39.782 1.00 68.69 88 GLY A O 1
ATOM 654 N N . LEU A 1 89 ? 30.126 -60.319 -39.236 1.00 73.56 89 LEU A N 1
ATOM 655 C CA . LEU A 1 89 ? 29.257 -60.892 -40.260 1.00 73.56 89 LEU A CA 1
ATOM 656 C C . LEU A 1 89 ? 28.008 -61.488 -39.603 1.00 73.56 89 LEU A C 1
ATOM 658 O O . LEU A 1 89 ? 28.093 -62.433 -38.820 1.00 73.56 89 LEU A O 1
ATOM 662 N N . LEU A 1 90 ? 26.835 -60.958 -39.935 1.00 76.50 90 LEU A N 1
ATOM 663 C CA . LEU A 1 90 ? 25.549 -61.430 -39.429 1.00 76.50 90 LEU A CA 1
ATOM 664 C C . LEU A 1 90 ? 24.821 -62.253 -40.498 1.00 76.50 90 LEU A C 1
ATOM 666 O O . LEU A 1 90 ? 24.255 -61.672 -41.427 1.00 76.50 90 LEU A O 1
ATOM 670 N N . PRO A 1 91 ? 24.799 -63.593 -40.391 1.00 72.19 91 PRO A N 1
ATOM 671 C CA . PRO A 1 91 ? 24.012 -64.420 -41.290 1.00 72.19 91 PRO A CA 1
ATOM 672 C C . PRO A 1 91 ? 22.525 -64.335 -40.941 1.00 72.19 91 PRO A C 1
ATOM 674 O O . PRO A 1 91 ? 22.126 -64.566 -39.800 1.00 72.19 91 PRO A O 1
ATOM 677 N N . PHE A 1 92 ? 21.688 -64.058 -41.936 1.00 72.00 92 PHE A N 1
ATOM 678 C CA . PHE A 1 92 ? 20.234 -64.061 -41.807 1.00 72.00 92 PHE A CA 1
ATOM 679 C C . PHE A 1 92 ? 19.584 -64.716 -43.029 1.00 72.00 92 PHE A C 1
ATOM 681 O O . PHE A 1 92 ? 20.189 -64.868 -44.088 1.00 72.00 92 PHE A O 1
ATOM 688 N N . THR A 1 93 ? 18.348 -65.186 -42.878 1.00 72.81 93 THR A N 1
ATOM 689 C CA . THR A 1 93 ? 17.624 -65.892 -43.945 1.00 72.81 93 THR A CA 1
ATOM 690 C C . THR A 1 93 ? 16.415 -65.069 -44.353 1.00 72.81 93 THR A C 1
ATOM 692 O O . THR A 1 93 ? 15.626 -64.675 -43.499 1.00 72.81 93 THR A O 1
ATOM 695 N N . PHE A 1 94 ? 16.263 -64.807 -45.648 1.00 64.19 94 PHE A N 1
ATOM 696 C CA . PHE A 1 94 ? 15.138 -64.050 -46.187 1.00 64.19 94 PHE A CA 1
ATOM 697 C C . PHE A 1 94 ? 14.590 -64.771 -47.421 1.00 64.19 94 PHE A C 1
ATOM 699 O O . PHE A 1 94 ? 15.343 -65.089 -48.339 1.00 64.19 94 PHE A O 1
ATOM 706 N N . GLN A 1 95 ? 13.288 -65.083 -47.421 1.00 66.38 95 GLN A N 1
ATOM 707 C CA . GLN A 1 95 ? 12.603 -65.822 -48.497 1.00 66.38 95 GLN A CA 1
ATOM 708 C C . GLN A 1 95 ? 13.325 -67.120 -48.929 1.00 66.38 95 GLN A C 1
ATOM 710 O O . GLN A 1 95 ? 13.593 -67.334 -50.110 1.00 66.38 95 GLN A O 1
ATOM 715 N N . ASN A 1 96 ? 13.676 -67.985 -47.967 1.00 66.06 96 ASN A N 1
ATOM 716 C CA . ASN A 1 96 ? 14.413 -69.243 -48.189 1.00 66.06 96 ASN A CA 1
ATOM 717 C C . ASN A 1 96 ? 15.800 -69.106 -48.852 1.00 66.06 96 ASN A C 1
ATOM 719 O O . ASN A 1 96 ? 16.396 -70.108 -49.244 1.00 66.06 96 ASN A O 1
ATOM 723 N N . LYS A 1 97 ? 16.359 -67.892 -48.924 1.00 63.53 97 LYS A N 1
ATOM 724 C CA . LYS A 1 97 ? 17.741 -67.639 -49.350 1.00 63.53 97 LYS A CA 1
ATOM 725 C C . LYS A 1 97 ? 18.563 -67.115 -48.173 1.00 63.53 97 LYS A C 1
ATOM 727 O O . LYS A 1 97 ? 18.080 -66.312 -47.374 1.00 63.53 97 LYS A O 1
ATOM 732 N N . GLN A 1 98 ? 19.795 -67.600 -48.042 1.00 68.12 98 GLN A N 1
ATOM 733 C CA . GLN A 1 98 ? 20.722 -67.150 -47.002 1.00 68.12 98 GLN A CA 1
ATOM 734 C C . GLN A 1 98 ? 21.495 -65.913 -47.473 1.00 68.12 98 GLN A C 1
ATOM 736 O O . GLN A 1 98 ? 22.025 -65.880 -48.588 1.00 68.12 98 GLN A O 1
ATOM 741 N N . PHE A 1 99 ? 21.548 -64.911 -46.602 1.00 70.88 99 PHE A N 1
ATOM 742 C CA . PHE A 1 99 ? 22.282 -63.666 -46.776 1.00 70.88 99 PHE A CA 1
ATOM 743 C C . PHE A 1 99 ? 23.206 -63.437 -45.583 1.00 70.88 99 PHE A C 1
ATOM 745 O O . PHE A 1 99 ? 22.963 -63.935 -44.483 1.00 70.88 99 PHE A O 1
ATOM 752 N N . VAL A 1 100 ? 24.244 -62.636 -45.790 1.00 73.44 100 VAL A N 1
ATOM 753 C CA . VAL A 1 100 ? 25.101 -62.128 -44.720 1.00 73.44 100 VAL A CA 1
ATOM 754 C C . VAL A 1 100 ? 25.157 -60.618 -44.788 1.00 73.44 100 VAL A C 1
ATOM 756 O O . VAL A 1 100 ? 25.441 -60.055 -45.842 1.00 73.44 100 VAL A O 1
ATOM 759 N N . LEU A 1 101 ? 24.885 -59.976 -43.656 1.00 72.69 101 LEU A N 1
ATOM 760 C CA . LEU A 1 101 ? 25.136 -58.559 -43.450 1.00 72.69 101 LEU A CA 1
ATOM 761 C C . LEU A 1 101 ? 26.546 -58.385 -42.889 1.00 72.69 101 LEU A C 1
ATOM 763 O O . LEU A 1 101 ? 26.836 -58.838 -41.782 1.00 72.69 101 LEU A O 1
ATOM 767 N N . ASP A 1 102 ? 27.404 -57.704 -43.633 1.00 71.69 102 ASP A N 1
ATOM 768 C CA . ASP A 1 102 ? 28.661 -57.197 -43.098 1.00 71.69 102 ASP A CA 1
ATOM 769 C C . ASP A 1 102 ? 28.372 -55.918 -42.302 1.00 71.69 102 ASP A C 1
ATOM 771 O O . ASP A 1 102 ? 27.989 -54.900 -42.871 1.00 71.69 102 ASP A O 1
ATOM 775 N N . LEU A 1 103 ? 28.532 -55.967 -40.978 1.00 70.62 103 LEU A N 1
ATOM 776 C CA . LEU A 1 103 ? 28.309 -54.830 -40.076 1.00 70.62 103 LEU A CA 1
ATOM 777 C C . LEU A 1 103 ? 29.336 -53.707 -40.251 1.00 70.62 103 LEU A C 1
ATOM 779 O O . LEU A 1 103 ? 29.102 -52.584 -39.811 1.00 70.62 103 LEU A O 1
ATOM 783 N N . LYS A 1 104 ? 30.491 -54.007 -40.845 1.00 64.62 104 LYS A N 1
ATOM 784 C CA . LYS A 1 104 ? 31.591 -53.057 -41.033 1.00 64.62 104 LYS A CA 1
ATOM 785 C C . LYS A 1 104 ? 31.406 -52.289 -42.329 1.00 64.62 104 LYS A C 1
ATOM 787 O O . LYS A 1 104 ? 31.608 -51.080 -42.357 1.00 64.62 104 LYS A O 1
ATOM 792 N N . LEU A 1 105 ? 31.002 -52.994 -43.384 1.00 63.22 105 LEU A N 1
ATOM 793 C CA . LEU A 1 105 ? 30.742 -52.405 -44.697 1.00 63.22 105 LEU A CA 1
ATOM 794 C C . LEU A 1 105 ? 29.276 -51.994 -44.895 1.00 63.22 105 LEU A C 1
ATOM 796 O O . LEU A 1 105 ? 28.983 -51.279 -45.848 1.00 63.22 105 LEU A O 1
ATOM 800 N N . TRP A 1 106 ? 28.366 -52.418 -44.012 1.00 67.44 106 TRP A N 1
ATOM 801 C CA . TRP A 1 106 ? 26.913 -52.224 -44.129 1.00 67.44 106 TRP A CA 1
ATOM 802 C C . TRP A 1 106 ? 26.337 -52.732 -45.462 1.00 67.44 106 TRP A C 1
ATOM 804 O O . TRP A 1 106 ? 25.397 -52.165 -46.018 1.00 67.44 106 TRP A O 1
ATOM 814 N N . VAL A 1 107 ? 26.891 -53.832 -45.980 1.00 68.88 107 VAL A N 1
ATOM 815 C CA . VAL A 1 107 ? 26.456 -54.458 -47.236 1.00 68.88 107 VAL A CA 1
ATOM 816 C C . VAL A 1 107 ? 25.867 -55.835 -46.959 1.00 68.88 107 VAL A C 1
ATOM 818 O O . VAL A 1 107 ? 26.412 -56.619 -46.182 1.00 68.88 107 VAL A O 1
ATOM 821 N N . VAL A 1 108 ? 24.757 -56.138 -47.631 1.00 74.69 108 VAL A N 1
ATOM 822 C CA . VAL A 1 108 ? 24.145 -57.468 -47.639 1.00 74.69 108 VAL A CA 1
ATOM 823 C C . VAL A 1 108 ? 24.644 -58.241 -48.856 1.00 74.69 108 VAL A C 1
ATOM 825 O O . VAL A 1 108 ? 24.463 -57.800 -49.990 1.00 74.69 108 VAL A O 1
ATOM 828 N N . VAL A 1 109 ? 25.238 -59.410 -48.627 1.00 73.38 109 VAL A N 1
ATOM 829 C CA . VAL A 1 109 ? 25.779 -60.279 -49.681 1.00 73.38 109 VAL A CA 1
ATOM 830 C C . VAL A 1 109 ? 25.067 -61.639 -49.649 1.00 73.38 109 VAL A C 1
ATOM 832 O O . VAL A 1 109 ? 24.842 -62.180 -48.563 1.00 73.38 109 VAL A O 1
ATOM 835 N N . PRO A 1 110 ? 24.690 -62.226 -50.803 1.00 69.88 110 PRO A N 1
ATOM 836 C CA . PRO A 1 110 ? 24.158 -63.587 -50.849 1.00 69.88 110 PRO A CA 1
ATOM 837 C C . PRO A 1 110 ? 25.215 -64.607 -50.415 1.00 69.88 110 PRO A C 1
ATOM 839 O O . PRO A 1 110 ? 26.357 -64.551 -50.877 1.00 69.88 110 PRO A O 1
ATOM 842 N N . SER A 1 111 ? 24.836 -65.591 -49.596 1.00 61.88 111 SER A N 1
ATOM 843 C CA . SER A 1 111 ? 25.784 -66.597 -49.091 1.00 61.88 111 SER A CA 1
ATOM 844 C C . SER A 1 111 ? 26.428 -67.449 -50.197 1.00 61.88 111 SER A C 1
ATOM 846 O O . SER A 1 111 ? 27.524 -67.964 -50.008 1.00 61.88 111 SER A O 1
ATOM 848 N N . SER A 1 112 ? 25.812 -67.539 -51.381 1.00 58.31 112 SER A N 1
ATOM 849 C CA . SER A 1 112 ? 26.359 -68.250 -52.547 1.00 58.31 112 SER A CA 1
ATOM 850 C C . SER A 1 112 ? 27.642 -67.633 -53.120 1.00 58.31 112 SER A C 1
ATOM 852 O O . SER A 1 112 ? 28.355 -68.307 -53.850 1.00 58.31 112 SER A O 1
ATOM 854 N N . VAL A 1 113 ? 27.938 -66.362 -52.824 1.00 57.09 113 VAL A N 1
ATOM 855 C CA . VAL A 1 113 ? 29.115 -65.648 -53.360 1.00 57.09 113 VAL A CA 1
ATOM 856 C C . VAL A 1 113 ? 30.401 -65.980 -52.590 1.00 57.09 113 VAL A C 1
ATOM 858 O O . VAL A 1 113 ? 31.496 -65.787 -53.104 1.00 57.09 113 VAL A O 1
ATOM 861 N N . LEU A 1 114 ? 30.297 -66.500 -51.367 1.00 56.25 114 LEU A N 1
ATOM 862 C CA . LEU A 1 114 ? 31.455 -66.782 -50.506 1.00 56.25 114 LEU A CA 1
ATOM 863 C C . LEU A 1 114 ? 31.925 -68.258 -50.566 1.00 56.25 114 LEU A C 1
ATOM 865 O O . LEU A 1 114 ? 32.807 -68.611 -49.792 1.00 56.25 114 LEU A O 1
ATOM 869 N N . ASN A 1 115 ? 31.367 -69.120 -51.436 1.00 50.19 115 ASN A N 1
ATOM 870 C CA . ASN A 1 115 ? 31.725 -70.554 -51.553 1.00 50.19 115 ASN A CA 1
ATOM 871 C C . ASN A 1 115 ? 31.811 -71.303 -50.199 1.00 50.19 115 ASN A C 1
ATOM 873 O O . ASN A 1 115 ? 32.776 -72.008 -49.923 1.00 50.19 115 ASN A O 1
ATOM 877 N N . TYR A 1 116 ? 30.807 -71.138 -49.334 1.00 54.69 116 TYR A N 1
ATOM 878 C CA . TYR A 1 116 ? 30.768 -71.751 -48.001 1.00 54.69 116 TYR A CA 1
ATOM 879 C C . TYR A 1 116 ? 29.349 -72.207 -47.651 1.00 54.69 116 TYR A C 1
ATOM 881 O O . TYR A 1 116 ? 28.368 -71.534 -47.980 1.00 54.69 116 TYR A O 1
ATOM 889 N N . HIS A 1 117 ? 29.232 -73.338 -46.954 1.00 50.12 117 HIS A N 1
ATOM 890 C CA . HIS A 1 117 ? 27.968 -73.824 -46.416 1.00 50.12 117 HIS A CA 1
ATOM 891 C C . HIS A 1 117 ? 27.874 -73.466 -44.926 1.00 50.12 117 HIS A C 1
ATOM 893 O O . HIS A 1 117 ? 28.625 -73.964 -44.090 1.00 50.12 117 HIS A O 1
ATOM 899 N N . LEU A 1 118 ? 26.923 -72.597 -44.564 1.00 51.22 118 LEU A N 1
ATOM 900 C CA . LEU A 1 118 ? 26.570 -72.364 -43.161 1.00 51.22 118 LEU A CA 1
ATOM 901 C C . LEU A 1 118 ? 25.922 -73.631 -42.596 1.00 51.22 118 LEU A C 1
ATOM 903 O O . LEU A 1 118 ? 24.786 -73.961 -42.946 1.00 51.22 118 LEU A O 1
ATOM 907 N N . THR A 1 119 ? 26.617 -74.324 -41.699 1.00 46.00 119 THR A N 1
ATOM 908 C CA . THR A 1 119 ? 26.044 -75.457 -40.973 1.00 46.00 119 THR A CA 1
ATOM 909 C C . THR A 1 119 ? 24.966 -74.957 -40.006 1.00 46.00 119 THR A C 1
ATOM 911 O O . THR A 1 119 ? 25.146 -74.001 -39.249 1.00 46.00 119 THR A O 1
ATOM 914 N N . SER A 1 120 ? 23.780 -75.563 -40.068 1.00 40.38 120 SER A N 1
ATOM 915 C CA . SER A 1 120 ? 22.704 -75.308 -39.109 1.00 40.38 120 SER A CA 1
ATOM 916 C C . SER A 1 120 ? 22.993 -76.047 -37.805 1.00 40.38 120 SER A C 1
ATOM 918 O O . SER A 1 120 ? 23.200 -77.260 -37.838 1.00 40.38 120 SER A O 1
ATOM 920 N N . ILE A 1 121 ? 22.939 -75.367 -36.660 1.00 38.12 121 ILE A N 1
ATOM 921 C CA . ILE A 1 121 ? 22.926 -76.061 -35.365 1.00 38.12 121 ILE A CA 1
ATOM 922 C C . ILE A 1 121 ? 21.509 -76.629 -35.133 1.00 38.12 121 ILE A C 1
ATOM 924 O O . ILE A 1 121 ? 20.534 -75.903 -35.366 1.00 38.12 121 ILE A O 1
ATOM 928 N N . PRO A 1 122 ? 21.366 -77.897 -34.693 1.00 32.75 122 PRO A N 1
ATOM 929 C CA . PRO A 1 122 ? 20.095 -78.452 -34.244 1.00 32.75 122 PRO A CA 1
ATOM 930 C C . PRO A 1 122 ? 19.520 -77.627 -33.094 1.00 32.75 122 PRO A C 1
ATOM 932 O O . PRO A 1 122 ? 20.241 -77.087 -32.259 1.00 32.75 122 PRO A O 1
ATOM 935 N N . SER A 1 123 ? 18.199 -77.546 -33.041 1.00 31.12 123 SER A N 1
ATOM 936 C CA . SER A 1 123 ? 17.481 -76.897 -31.951 1.00 31.12 123 SER A CA 1
ATOM 937 C C . SER A 1 123 ? 17.929 -77.402 -30.567 1.00 31.12 123 SER A C 1
ATOM 939 O O . SER A 1 123 ? 17.909 -78.601 -30.300 1.00 31.12 123 SER A O 1
ATOM 941 N N . ALA A 1 124 ? 18.180 -76.430 -29.688 1.00 31.56 124 ALA A N 1
ATOM 942 C CA . ALA A 1 124 ? 17.951 -76.452 -28.245 1.00 31.56 124 ALA A CA 1
ATOM 943 C C . ALA A 1 124 ? 19.059 -76.921 -27.272 1.00 31.56 124 ALA A C 1
ATOM 945 O O . ALA A 1 124 ? 19.678 -77.969 -27.408 1.00 31.56 124 ALA A O 1
ATOM 946 N N . LYS A 1 125 ? 19.081 -76.149 -26.170 1.00 27.52 125 LYS A N 1
ATOM 947 C CA . LYS A 1 125 ? 19.535 -76.425 -24.794 1.00 27.52 125 LYS A CA 1
ATOM 948 C C . LYS A 1 125 ? 21.007 -76.141 -24.471 1.00 27.52 125 LYS A C 1
ATOM 950 O O . LYS A 1 125 ? 21.915 -76.855 -24.864 1.00 27.52 125 LYS A O 1
ATOM 955 N N . THR A 1 126 ? 21.167 -75.058 -23.698 1.00 36.44 126 THR A N 1
ATOM 956 C CA . THR A 1 126 ? 22.008 -74.946 -22.492 1.00 36.44 126 THR A CA 1
ATOM 957 C C . THR A 1 126 ? 23.070 -76.029 -22.327 1.00 36.44 126 THR A C 1
ATOM 959 O O . THR A 1 126 ? 22.711 -77.176 -22.117 1.00 36.44 126 THR A O 1
ATOM 962 N N . HIS A 1 127 ? 24.345 -75.648 -22.297 1.00 25.75 127 HIS A N 1
ATOM 963 C CA . HIS A 1 127 ? 25.186 -75.764 -21.101 1.00 25.75 127 HIS A CA 1
ATOM 964 C C . HIS A 1 127 ? 26.550 -75.117 -21.378 1.00 25.75 127 HIS A C 1
ATOM 966 O O . HIS A 1 127 ? 27.349 -75.578 -22.186 1.00 25.75 127 HIS A O 1
ATOM 972 N N . PHE A 1 128 ? 26.790 -74.010 -20.679 1.00 31.70 128 PHE A N 1
ATOM 973 C CA . PHE A 1 128 ? 28.123 -73.540 -20.324 1.00 31.70 128 PHE A CA 1
ATOM 974 C C . PHE A 1 128 ? 28.826 -74.681 -19.573 1.00 31.70 128 PHE A C 1
ATOM 976 O O . PHE A 1 128 ? 28.269 -75.140 -18.580 1.00 31.70 128 PHE A O 1
ATOM 983 N N . HIS A 1 129 ? 29.979 -75.154 -20.053 1.00 26.06 129 HIS A N 1
ATOM 984 C CA . HIS A 1 129 ? 31.205 -75.410 -19.279 1.00 26.06 129 HIS A CA 1
ATOM 985 C C . HIS A 1 129 ? 32.175 -76.357 -20.008 1.00 26.06 129 HIS A C 1
ATOM 987 O O . HIS A 1 129 ? 31.793 -77.372 -20.577 1.00 26.06 129 HIS A O 1
ATOM 993 N N . GLN A 1 130 ? 33.455 -76.029 -19.816 1.00 27.05 130 GLN A N 1
ATOM 994 C CA . GLN A 1 130 ? 34.594 -76.939 -19.665 1.00 27.05 130 GLN A CA 1
ATOM 995 C C . GLN A 1 130 ? 35.524 -77.137 -20.871 1.00 27.05 130 GLN A C 1
ATOM 997 O O . GLN A 1 130 ? 35.335 -77.953 -21.765 1.00 27.05 130 GLN A O 1
ATOM 1002 N N . PHE A 1 131 ? 36.603 -76.361 -20.799 1.00 27.84 131 PHE A N 1
ATOM 1003 C CA . PHE A 1 131 ? 37.872 -76.534 -21.485 1.00 27.84 131 PHE A CA 1
ATOM 1004 C C . PHE A 1 131 ? 38.619 -77.805 -21.018 1.00 27.84 131 PHE A C 1
ATOM 1006 O O . PHE A 1 131 ? 38.594 -78.129 -19.833 1.00 27.84 131 PHE A O 1
ATOM 1013 N N . ILE A 1 132 ? 39.396 -78.372 -21.957 1.00 27.62 132 ILE A N 1
ATOM 1014 C CA . ILE A 1 132 ? 40.596 -79.228 -21.800 1.00 27.62 132 ILE A CA 1
ATOM 1015 C C . ILE A 1 132 ? 40.347 -80.709 -21.440 1.00 27.62 132 ILE A C 1
ATOM 1017 O O . ILE A 1 132 ? 39.862 -81.016 -20.362 1.00 27.62 132 ILE A O 1
ATOM 1021 N N . HIS A 1 133 ? 40.763 -81.636 -22.320 1.00 26.66 133 HIS A N 1
ATOM 1022 C CA . HIS A 1 133 ? 41.826 -82.628 -22.057 1.00 26.66 133 HIS A CA 1
ATOM 1023 C C . HIS A 1 133 ? 42.119 -83.527 -23.277 1.00 26.66 133 HIS A C 1
ATOM 1025 O O . HIS A 1 133 ? 41.379 -83.592 -24.251 1.00 26.66 133 HIS A O 1
ATOM 1031 N N . VAL A 1 134 ? 43.299 -84.136 -23.210 1.00 28.36 134 VAL A N 1
ATOM 1032 C CA . VAL A 1 134 ? 44.163 -84.665 -24.265 1.00 28.36 134 VAL A CA 1
ATOM 1033 C C . VAL A 1 134 ? 44.108 -86.202 -24.321 1.00 28.36 134 VAL A C 1
ATOM 1035 O O . VAL A 1 134 ? 44.003 -86.844 -23.285 1.00 28.36 134 VAL A O 1
ATOM 1038 N N . ALA A 1 135 ? 44.317 -86.730 -25.535 1.00 28.92 135 ALA A N 1
ATOM 1039 C CA . ALA A 1 135 ? 44.914 -88.025 -25.912 1.00 28.92 135 ALA A CA 1
ATOM 1040 C C . ALA A 1 135 ? 44.147 -89.375 -25.825 1.00 28.92 135 ALA A C 1
ATOM 1042 O O . ALA A 1 135 ? 43.684 -89.826 -24.786 1.00 28.92 135 ALA A O 1
ATOM 1043 N N . THR A 1 136 ? 44.291 -90.082 -26.964 1.00 28.08 136 THR A N 1
ATOM 1044 C CA . THR A 1 136 ? 44.535 -91.530 -27.199 1.00 28.08 136 THR A CA 1
ATOM 1045 C C . THR A 1 136 ? 43.378 -92.553 -27.294 1.00 28.08 136 THR A C 1
ATOM 1047 O O . THR A 1 136 ? 42.756 -92.887 -26.299 1.00 28.08 136 THR A O 1
ATOM 1050 N N . LYS A 1 137 ? 43.203 -93.042 -28.553 1.00 29.73 137 LYS A N 1
ATOM 1051 C CA . LYS A 1 137 ? 42.827 -94.362 -29.174 1.00 29.73 137 LYS A CA 1
ATOM 1052 C C . LYS A 1 137 ? 42.409 -95.557 -28.267 1.00 29.73 137 LYS A C 1
ATOM 1054 O O . LYS A 1 137 ? 42.887 -95.560 -27.141 1.00 29.73 137 LYS A O 1
ATOM 1059 N N . PRO A 1 138 ? 41.721 -96.651 -28.740 1.00 40.97 138 PRO A N 1
ATOM 1060 C CA . PRO A 1 138 ? 41.633 -97.212 -30.123 1.00 40.97 138 PRO A CA 1
ATOM 1061 C C . PRO A 1 138 ? 40.304 -97.931 -30.577 1.00 40.97 138 PRO A C 1
ATOM 1063 O O . PRO A 1 138 ? 39.388 -98.138 -29.796 1.00 40.97 138 PRO A O 1
ATOM 1066 N N . ASN A 1 139 ? 40.324 -98.390 -31.847 1.00 26.30 139 ASN A N 1
ATOM 1067 C CA . ASN A 1 139 ? 39.808 -99.644 -32.468 1.00 26.30 139 ASN A CA 1
ATOM 1068 C C . ASN A 1 139 ? 38.331 -99.972 -32.847 1.00 26.30 139 ASN A C 1
ATOM 1070 O O . ASN A 1 139 ? 37.410 -99.902 -32.048 1.00 26.30 139 ASN A O 1
ATOM 1074 N N . GLU A 1 140 ? 38.255 -100.510 -34.087 1.00 28.06 140 GLU A N 1
ATOM 1075 C CA . GLU A 1 140 ? 37.448 -101.620 -34.662 1.00 28.06 140 GLU A CA 1
ATOM 1076 C C . GLU A 1 140 ? 35.918 -101.535 -34.822 1.00 28.06 140 GLU A C 1
ATOM 1078 O O . GLU A 1 140 ? 35.154 -101.663 -33.876 1.00 28.06 140 GLU A O 1
ATOM 1083 N N . SER A 1 141 ? 35.430 -101.563 -36.072 1.00 24.36 141 SER A N 1
ATOM 1084 C CA . SER A 1 141 ? 35.088 -102.796 -36.828 1.00 24.36 141 SER A CA 1
ATOM 1085 C C . SER A 1 141 ? 34.248 -102.480 -38.087 1.00 24.36 141 SER A C 1
ATOM 1087 O O . SER A 1 141 ? 33.532 -101.486 -38.157 1.00 24.36 141 SER A O 1
ATOM 1089 N N . ARG A 1 142 ? 34.422 -103.315 -39.119 1.00 25.88 142 ARG A N 1
ATOM 1090 C CA . ARG A 1 142 ? 33.868 -103.247 -40.491 1.00 25.88 142 ARG A CA 1
ATOM 1091 C C . ARG A 1 142 ? 32.464 -103.892 -40.562 1.00 25.88 142 ARG A C 1
ATOM 1093 O O . ARG A 1 142 ? 32.111 -104.631 -39.646 1.00 25.88 142 ARG A O 1
ATOM 1100 N N . PRO A 1 143 ? 31.722 -103.752 -41.679 1.00 31.12 143 PRO A N 1
ATOM 1101 C CA . PRO A 1 143 ? 31.538 -104.956 -42.502 1.00 31.12 143 PRO A CA 1
ATOM 1102 C C . PRO A 1 143 ? 31.625 -104.753 -44.030 1.00 31.12 143 PRO A C 1
ATOM 1104 O O . PRO A 1 143 ? 31.481 -103.659 -44.569 1.00 31.12 143 PRO A O 1
ATOM 1107 N N . GLU A 1 144 ? 31.947 -105.878 -44.671 1.00 25.11 144 GLU A N 1
ATOM 1108 C CA . GLU A 1 144 ? 32.041 -106.227 -46.100 1.00 25.11 144 GLU A CA 1
ATOM 1109 C C . GLU A 1 144 ? 30.667 -106.123 -46.817 1.00 25.11 144 GLU A C 1
ATOM 1111 O O . GLU A 1 144 ? 29.642 -106.068 -46.147 1.00 25.11 144 GLU A O 1
ATOM 1116 N N . ALA A 1 145 ? 30.535 -106.053 -48.152 1.00 25.45 145 ALA A N 1
ATOM 1117 C CA . ALA A 1 145 ? 31.060 -107.012 -49.127 1.00 25.45 145 ALA A CA 1
ATOM 1118 C C . ALA A 1 145 ? 31.052 -106.523 -50.600 1.00 25.45 145 ALA A C 1
ATOM 1120 O O . ALA A 1 145 ? 30.171 -105.767 -51.000 1.00 25.45 145 ALA A O 1
ATOM 1121 N N . THR A 1 146 ? 32.042 -107.052 -51.349 1.00 25.70 146 THR A N 1
ATOM 1122 C CA . THR A 1 146 ? 32.062 -107.556 -52.755 1.00 25.70 146 THR A CA 1
ATOM 1123 C C . THR A 1 146 ? 31.537 -106.701 -53.921 1.00 25.70 146 THR A C 1
ATOM 1125 O O . THR A 1 146 ? 30.491 -106.087 -53.817 1.00 25.70 146 THR A O 1
ATOM 1128 N N . GLU A 1 147 ? 32.056 -106.727 -55.152 1.00 28.52 147 GLU A N 1
ATOM 1129 C CA . GLU A 1 147 ? 33.280 -107.200 -55.828 1.00 28.52 147 GLU A CA 1
ATOM 1130 C C . GLU A 1 147 ? 33.004 -106.971 -57.335 1.00 28.52 147 GLU A C 1
ATOM 1132 O O . GLU A 1 147 ? 32.020 -107.514 -57.826 1.00 28.52 147 GLU A O 1
ATOM 1137 N N . HIS A 1 148 ? 33.806 -106.189 -58.071 1.00 23.86 148 HIS A N 1
ATOM 1138 C CA . HIS A 1 148 ? 34.181 -106.488 -59.470 1.00 23.86 148 HIS A CA 1
ATOM 1139 C C . HIS A 1 148 ? 35.193 -105.468 -60.011 1.00 23.86 148 HIS A C 1
ATOM 1141 O O . HIS A 1 148 ? 34.971 -104.259 -59.969 1.00 23.86 148 HIS A O 1
ATOM 1147 N N . CYS A 1 149 ? 36.300 -105.982 -60.543 1.00 27.88 149 CYS A N 1
ATOM 1148 C CA . CYS A 1 149 ? 37.225 -105.251 -61.401 1.00 27.88 149 CYS A CA 1
ATOM 1149 C C . CYS A 1 149 ? 36.760 -105.369 -62.852 1.00 27.88 149 CYS A C 1
ATOM 1151 O O . CYS A 1 149 ? 36.442 -106.470 -63.282 1.00 27.88 149 CYS A O 1
ATOM 1153 N N . GLU A 1 150 ? 36.894 -104.302 -63.637 1.00 24.94 150 GLU A N 1
ATOM 1154 C CA . GLU A 1 150 ? 37.442 -104.460 -64.982 1.00 24.94 150 GLU A CA 1
ATOM 1155 C C . GLU A 1 150 ? 38.130 -103.179 -65.457 1.00 24.94 150 GLU A C 1
ATOM 1157 O O . GLU A 1 150 ? 37.608 -102.066 -65.401 1.00 24.94 150 GLU A O 1
ATOM 1162 N N . SER A 1 151 ? 39.365 -103.374 -65.891 1.00 30.64 151 SER A N 1
ATOM 1163 C CA . SER A 1 151 ? 40.220 -102.432 -66.592 1.00 30.64 151 SER A CA 1
ATOM 1164 C C . SER A 1 151 ? 39.872 -102.401 -68.076 1.00 30.64 151 SER A C 1
ATOM 1166 O O . SER A 1 151 ? 39.746 -103.461 -68.677 1.00 30.64 151 SER A O 1
ATOM 1168 N N . ASN A 1 152 ? 39.896 -101.227 -68.707 1.00 27.41 152 ASN A N 1
ATOM 1169 C CA . ASN A 1 152 ? 40.254 -101.148 -70.121 1.00 27.41 152 ASN A CA 1
ATOM 1170 C C . ASN A 1 152 ? 41.085 -99.903 -70.428 1.00 27.41 152 ASN A C 1
ATOM 1172 O O . ASN A 1 152 ? 40.827 -98.797 -69.955 1.00 27.41 152 ASN A O 1
ATOM 1176 N N . LYS A 1 153 ? 42.149 -100.149 -71.190 1.00 28.33 153 LYS A N 1
ATOM 1177 C CA . LYS A 1 153 ? 43.196 -99.212 -71.582 1.00 28.33 153 LYS A CA 1
ATOM 1178 C C . LYS A 1 153 ? 42.914 -98.606 -72.962 1.00 28.33 153 LYS A C 1
ATOM 1180 O O . LYS A 1 153 ? 42.449 -99.302 -73.853 1.00 28.33 153 LYS A O 1
ATOM 1185 N N . LEU A 1 154 ? 43.431 -97.381 -73.109 1.00 29.08 154 LEU A N 1
ATOM 1186 C CA . LEU A 1 154 ? 43.962 -96.721 -74.313 1.00 29.08 154 LEU A CA 1
ATOM 1187 C C . LEU A 1 154 ? 42.973 -96.301 -75.411 1.00 29.08 154 LEU A C 1
ATOM 1189 O O . LEU A 1 154 ? 42.503 -97.124 -76.182 1.00 29.08 154 LEU A O 1
ATOM 1193 N N . GLN A 1 155 ? 42.901 -94.987 -75.646 1.00 26.94 155 GLN A N 1
ATOM 1194 C CA . GLN A 1 155 ? 43.545 -94.419 -76.835 1.00 26.94 155 GLN A CA 1
ATOM 1195 C C . GLN A 1 155 ? 43.840 -92.920 -76.685 1.00 26.94 155 GLN A C 1
ATOM 1197 O O . GLN A 1 155 ? 43.099 -92.149 -76.086 1.00 26.94 155 GLN A O 1
ATOM 1202 N N . GLN A 1 156 ? 45.006 -92.568 -77.209 1.00 30.44 156 GLN A N 1
ATOM 1203 C CA . GLN A 1 156 ? 45.659 -91.269 -77.247 1.00 30.44 156 GLN A CA 1
ATOM 1204 C C . GLN A 1 156 ? 45.088 -90.456 -78.418 1.00 30.44 156 GLN A C 1
ATOM 1206 O O . GLN A 1 156 ? 45.070 -90.961 -79.537 1.00 30.44 156 GLN A O 1
ATOM 1211 N N . GLN A 1 157 ? 44.715 -89.194 -78.205 1.00 29.69 157 GLN A N 1
ATOM 1212 C CA . GLN A 1 157 ? 44.714 -88.189 -79.273 1.00 29.69 157 GLN A CA 1
ATOM 1213 C C . GLN A 1 157 ? 45.054 -86.813 -78.688 1.00 29.69 157 GLN A C 1
ATOM 1215 O O . GLN A 1 157 ? 44.357 -86.280 -77.830 1.00 29.69 157 GLN A O 1
ATOM 1220 N N . GLN A 1 158 ? 46.203 -86.292 -79.121 1.00 27.88 158 GLN A N 1
ATOM 1221 C CA . GLN A 1 158 ? 46.717 -84.950 -78.847 1.00 27.88 158 GLN A CA 1
ATOM 1222 C C . GLN A 1 158 ? 45.877 -83.875 -79.545 1.00 27.88 158 GLN A C 1
ATOM 1224 O O . GLN A 1 158 ? 45.468 -84.108 -80.680 1.00 27.88 158 GLN A O 1
ATOM 1229 N N . HIS A 1 159 ? 45.756 -82.704 -78.898 1.00 25.12 159 HIS A N 1
ATOM 1230 C CA . HIS A 1 159 ? 45.818 -81.302 -79.393 1.00 25.12 159 HIS A CA 1
ATOM 1231 C C . HIS A 1 159 ? 44.921 -80.386 -78.517 1.00 25.12 159 HIS A C 1
ATOM 1233 O O . HIS A 1 159 ? 43.909 -80.851 -78.005 1.00 25.12 159 HIS A O 1
ATOM 1239 N N . PRO A 1 160 ? 45.186 -79.066 -78.451 1.00 29.31 160 PRO A N 1
ATOM 1240 C CA . PRO A 1 160 ? 46.165 -78.317 -77.648 1.00 29.31 160 PRO A CA 1
ATOM 1241 C C . PRO A 1 160 ? 45.548 -77.747 -76.334 1.00 29.31 160 PRO A C 1
ATOM 1243 O O . PRO A 1 160 ? 44.340 -77.853 -76.133 1.00 29.31 160 PRO A O 1
ATOM 1246 N N . PRO A 1 161 ? 46.340 -77.140 -75.421 1.00 34.31 161 PRO A N 1
ATOM 1247 C CA . PRO A 1 161 ? 45.831 -76.622 -74.144 1.00 34.31 161 PRO A CA 1
ATOM 1248 C C . PRO A 1 161 ? 44.898 -75.405 -74.324 1.00 34.31 161 PRO A C 1
ATOM 1250 O O . PRO A 1 161 ? 45.190 -74.548 -75.165 1.00 34.31 161 PRO A O 1
ATOM 1253 N N . PRO A 1 162 ? 43.820 -75.265 -73.523 1.00 36.41 162 PRO A N 1
ATOM 1254 C CA . PRO A 1 162 ? 43.050 -74.028 -73.467 1.00 36.41 162 PRO A CA 1
ATOM 1255 C C . PRO A 1 162 ? 43.904 -72.931 -72.826 1.00 36.41 162 PRO A C 1
ATOM 1257 O O . PRO A 1 162 ? 44.467 -73.119 -71.750 1.00 36.41 162 PRO A O 1
ATOM 1260 N N . GLN A 1 163 ? 44.009 -71.794 -73.509 1.00 30.95 163 GLN A N 1
ATOM 1261 C CA . GLN A 1 163 ? 44.622 -70.578 -72.986 1.00 30.95 163 GLN A CA 1
ATOM 1262 C C . GLN A 1 163 ? 43.848 -70.069 -71.764 1.00 30.95 163 GLN A C 1
ATOM 1264 O O . GLN A 1 163 ? 42.641 -69.833 -71.848 1.00 30.95 163 GLN A O 1
ATOM 1269 N N . ASP A 1 164 ? 44.570 -69.834 -70.670 1.00 35.19 164 ASP A N 1
ATOM 1270 C CA . ASP A 1 164 ? 44.114 -69.037 -69.535 1.00 35.19 164 ASP A CA 1
ATOM 1271 C C . ASP A 1 164 ? 43.725 -67.630 -70.011 1.00 35.19 164 ASP A C 1
ATOM 1273 O O . ASP A 1 164 ? 44.570 -66.828 -70.420 1.00 35.19 164 ASP A O 1
ATOM 1277 N N . GLN A 1 165 ? 42.430 -67.320 -69.952 1.00 31.97 165 GLN A N 1
ATOM 1278 C CA . GLN A 1 165 ? 41.941 -65.948 -70.028 1.00 31.97 165 GLN A CA 1
ATOM 1279 C C . GLN A 1 165 ? 41.954 -65.344 -68.614 1.00 31.97 165 GLN A C 1
ATOM 1281 O O . GLN A 1 165 ? 41.245 -65.842 -67.739 1.00 31.97 165 GLN A O 1
ATOM 1286 N N . PRO A 1 166 ? 42.704 -64.259 -68.354 1.00 33.00 166 PRO A N 1
ATOM 1287 C CA . PRO A 1 166 ? 42.574 -63.527 -67.104 1.00 33.00 166 PRO A CA 1
ATOM 1288 C C . PRO A 1 166 ? 41.237 -62.772 -67.088 1.00 33.00 166 PRO A C 1
ATOM 1290 O O . PRO A 1 166 ? 41.014 -61.852 -67.877 1.00 33.00 166 PRO A O 1
ATOM 1293 N N . HIS A 1 167 ? 40.339 -63.141 -66.173 1.00 33.31 167 HIS A N 1
ATOM 1294 C CA . HIS A 1 167 ? 39.149 -62.347 -65.871 1.00 33.31 167 HIS A CA 1
ATOM 1295 C C . HIS A 1 167 ? 39.562 -60.977 -65.284 1.00 33.31 167 HIS A C 1
ATOM 1297 O O . HIS A 1 167 ? 40.374 -60.926 -64.358 1.00 33.31 167 HIS A O 1
ATOM 1303 N N . PRO A 1 168 ? 39.017 -59.846 -65.772 1.00 34.31 168 PRO A N 1
ATOM 1304 C CA . PRO A 1 168 ? 39.380 -58.523 -65.278 1.00 34.31 168 PRO A CA 1
ATOM 1305 C C . PRO A 1 168 ? 38.690 -58.237 -63.935 1.00 34.31 168 PRO A C 1
ATOM 1307 O O . PRO A 1 168 ? 37.506 -57.918 -63.885 1.00 34.31 168 PRO A O 1
ATOM 1310 N N . VAL A 1 169 ? 39.441 -58.278 -62.831 1.00 40.59 169 VAL A N 1
ATOM 1311 C CA . VAL A 1 169 ? 38.958 -57.935 -61.470 1.00 40.59 169 VAL A CA 1
ATOM 1312 C C . VAL A 1 169 ? 38.980 -56.411 -61.203 1.00 40.59 169 VAL A C 1
ATOM 1314 O O . VAL A 1 169 ? 38.830 -55.949 -60.078 1.00 40.59 169 VAL A O 1
ATOM 1317 N N . VAL A 1 170 ? 39.155 -55.569 -62.226 1.00 41.00 170 VAL A N 1
ATOM 1318 C CA . VAL A 1 170 ? 39.495 -54.141 -62.026 1.00 41.00 170 VAL A CA 1
ATOM 1319 C C . VAL A 1 170 ? 38.270 -53.203 -61.976 1.00 41.00 170 VAL A C 1
ATOM 1321 O O . VAL A 1 170 ? 38.400 -52.029 -61.644 1.00 41.00 170 VAL A O 1
ATOM 1324 N N . ALA A 1 171 ? 37.046 -53.681 -62.228 1.00 40.75 171 ALA A N 1
ATOM 1325 C CA . ALA A 1 171 ? 35.875 -52.796 -62.345 1.00 40.75 171 ALA A CA 1
ATOM 1326 C C . ALA A 1 171 ? 35.143 -52.458 -61.022 1.00 40.75 171 ALA A C 1
ATOM 1328 O O . ALA A 1 171 ? 34.247 -51.610 -61.020 1.00 40.75 171 ALA A O 1
ATOM 1329 N N . THR A 1 172 ? 35.490 -53.082 -59.890 1.00 50.00 172 THR A N 1
ATOM 1330 C CA . THR A 1 172 ? 34.716 -52.942 -58.635 1.00 50.00 172 THR A CA 1
ATOM 1331 C C . THR A 1 172 ? 35.296 -51.909 -57.664 1.00 50.00 172 THR A C 1
ATOM 1333 O O . THR A 1 172 ? 34.561 -51.338 -56.860 1.00 50.00 172 THR A O 1
ATOM 1336 N N . THR A 1 173 ? 36.589 -51.593 -57.760 1.00 53.69 173 THR A N 1
ATOM 1337 C CA . THR A 1 173 ? 37.316 -50.750 -56.793 1.00 53.69 173 THR A CA 1
ATOM 1338 C C . THR A 1 173 ? 36.845 -49.295 -56.799 1.00 53.69 173 THR A C 1
ATOM 1340 O O . THR A 1 173 ? 36.716 -48.688 -55.741 1.00 53.69 173 THR A O 1
ATOM 1343 N N . TRP A 1 174 ? 36.503 -48.742 -57.969 1.00 54.75 174 TRP A N 1
ATOM 1344 C CA . TRP A 1 174 ? 36.024 -47.358 -58.082 1.00 54.75 174 TRP A CA 1
ATOM 1345 C C . TRP A 1 174 ? 34.685 -47.142 -57.367 1.00 54.75 174 TRP A C 1
ATOM 1347 O O . TRP A 1 174 ? 34.504 -46.137 -56.687 1.00 54.75 174 TRP A O 1
ATOM 1357 N N . LYS A 1 175 ? 33.759 -48.107 -57.450 1.00 54.72 175 LYS A N 1
ATOM 1358 C CA . LYS A 1 175 ? 32.461 -48.019 -56.761 1.00 54.72 175 LYS A CA 1
ATOM 1359 C C . LYS A 1 175 ? 32.629 -48.024 -55.241 1.00 54.72 175 LYS A C 1
ATOM 1361 O O . LYS A 1 175 ? 31.967 -47.242 -54.569 1.00 54.72 175 LYS A O 1
ATOM 1366 N N . PHE A 1 176 ? 33.543 -48.841 -54.711 1.00 55.47 176 PHE A N 1
ATOM 1367 C CA . PHE A 1 176 ? 33.868 -48.850 -53.281 1.00 55.47 176 PHE A CA 1
ATOM 1368 C C . PHE A 1 176 ? 34.578 -47.570 -52.829 1.00 55.47 176 PHE A C 1
ATOM 1370 O O . PHE A 1 176 ? 34.246 -47.047 -51.771 1.00 55.47 176 PHE A O 1
ATOM 1377 N N . VAL A 1 177 ? 35.495 -47.024 -53.633 1.00 62.03 177 VAL A N 1
ATOM 1378 C CA . VAL A 1 177 ? 36.174 -45.749 -53.336 1.00 62.03 177 VAL A CA 1
ATOM 1379 C C . VAL A 1 177 ? 35.186 -44.580 -53.339 1.00 62.03 177 VAL A C 1
ATOM 1381 O O . VAL A 1 177 ? 35.218 -43.751 -52.433 1.00 62.03 177 VAL A O 1
ATOM 1384 N N . VAL A 1 178 ? 34.260 -44.535 -54.302 1.00 71.44 178 VAL A N 1
ATOM 1385 C CA . VAL A 1 178 ? 33.200 -43.516 -54.356 1.00 71.44 178 VAL A CA 1
ATOM 1386 C C . VAL A 1 178 ? 32.233 -43.657 -53.180 1.00 71.44 178 VAL A C 1
ATOM 1388 O O . VAL A 1 178 ? 31.878 -42.653 -52.569 1.00 71.44 178 VAL A O 1
ATOM 1391 N N . LEU A 1 179 ? 31.837 -44.881 -52.818 1.00 66.38 179 LEU A N 1
ATOM 1392 C CA . LEU A 1 179 ? 30.933 -45.126 -51.691 1.00 66.38 179 LEU A CA 1
ATOM 1393 C C . LEU A 1 179 ? 31.592 -44.795 -50.340 1.00 66.38 179 LEU A C 1
ATOM 1395 O O . LEU A 1 179 ? 30.960 -44.174 -49.490 1.00 66.38 179 LEU A O 1
ATOM 1399 N N . ALA A 1 180 ? 32.871 -45.136 -50.161 1.00 63.06 180 ALA A N 1
ATOM 1400 C CA . ALA A 1 180 ? 33.654 -44.765 -48.983 1.00 63.06 180 ALA A CA 1
ATOM 1401 C C . ALA A 1 180 ? 33.867 -43.244 -48.894 1.00 63.06 180 ALA A C 1
ATOM 1403 O O . ALA A 1 180 ? 33.730 -42.666 -47.817 1.00 63.06 180 ALA A O 1
ATOM 1404 N N . GLY A 1 181 ? 34.126 -42.581 -50.027 1.00 73.00 181 GLY A N 1
ATOM 1405 C CA . GLY A 1 181 ? 34.193 -41.121 -50.111 1.00 73.00 181 GLY A CA 1
ATOM 1406 C C . GLY A 1 181 ? 32.864 -40.455 -49.747 1.00 73.00 181 GLY A C 1
ATOM 1407 O O . GLY A 1 181 ? 32.845 -39.526 -48.945 1.00 73.00 181 GLY A O 1
ATOM 1408 N N . ALA A 1 182 ? 31.742 -40.969 -50.258 1.00 73.88 182 ALA A N 1
ATOM 1409 C CA . ALA A 1 182 ? 30.406 -40.486 -49.912 1.00 73.88 182 ALA A CA 1
ATOM 1410 C C . ALA A 1 182 ? 30.078 -40.697 -48.422 1.00 73.88 182 ALA A C 1
ATOM 1412 O O . ALA A 1 182 ? 29.544 -39.794 -47.782 1.00 73.88 182 ALA A O 1
ATOM 1413 N N . GLY A 1 183 ? 30.449 -41.847 -47.848 1.00 67.94 183 GLY A N 1
ATOM 1414 C CA . GLY A 1 183 ? 30.303 -42.126 -46.416 1.00 67.94 183 GLY A CA 1
ATOM 1415 C C . GLY A 1 183 ? 31.144 -41.195 -45.537 1.00 67.94 183 GLY A C 1
ATOM 1416 O O . GLY A 1 183 ? 30.651 -40.685 -44.532 1.00 67.94 183 GLY A O 1
ATOM 1417 N N . PHE A 1 184 ? 32.382 -40.898 -45.942 1.00 76.00 184 PHE A N 1
ATOM 1418 C CA . PHE A 1 184 ? 33.236 -39.927 -45.255 1.00 76.00 184 PHE A CA 1
ATOM 1419 C C . PHE A 1 184 ? 32.652 -38.511 -45.320 1.00 76.00 184 PHE A C 1
ATOM 1421 O O . PHE A 1 184 ? 32.553 -37.840 -44.295 1.00 76.00 184 PHE A O 1
ATOM 1428 N N . VAL A 1 185 ? 32.191 -38.074 -46.496 1.00 80.94 185 VAL A N 1
ATOM 1429 C CA . VAL A 1 185 ? 31.521 -36.773 -46.665 1.00 80.94 185 VAL A CA 1
ATOM 1430 C C . VAL A 1 185 ? 30.253 -36.694 -45.814 1.00 80.94 185 VAL A C 1
ATOM 1432 O O . VAL A 1 185 ? 30.017 -35.672 -45.177 1.00 80.94 185 VAL A O 1
ATOM 1435 N N . TYR A 1 186 ? 29.467 -37.769 -45.736 1.00 82.44 186 TYR A N 1
ATOM 1436 C CA . TYR A 1 186 ? 28.295 -37.840 -44.865 1.00 82.44 186 TYR A CA 1
ATOM 1437 C C . TYR A 1 186 ? 28.667 -37.740 -43.377 1.00 82.44 186 TYR A C 1
ATOM 1439 O O . TYR A 1 186 ? 28.042 -36.986 -42.635 1.00 82.44 186 TYR A O 1
ATOM 1447 N N . MET A 1 187 ? 29.710 -38.442 -42.926 1.00 78.69 187 MET A N 1
ATOM 1448 C CA . MET A 1 187 ? 30.181 -38.384 -41.536 1.00 78.69 187 MET A CA 1
ATOM 1449 C C . MET A 1 187 ? 30.705 -36.990 -41.158 1.00 78.69 187 MET A C 1
ATOM 1451 O O . MET A 1 187 ? 30.379 -36.463 -40.092 1.00 78.69 187 MET A O 1
ATOM 1455 N N . VAL A 1 188 ? 31.487 -36.367 -42.044 1.00 82.88 188 VAL A N 1
ATOM 1456 C CA . VAL A 1 188 ? 31.972 -34.992 -41.859 1.00 82.88 188 VAL A CA 1
ATOM 1457 C C . VAL A 1 188 ? 30.801 -34.014 -41.873 1.00 82.88 188 VAL A C 1
ATOM 1459 O O . VAL A 1 188 ? 30.716 -33.159 -40.997 1.00 82.88 188 VAL A O 1
ATOM 1462 N N . GLY A 1 189 ? 29.868 -34.166 -42.814 1.00 88.00 189 GLY A N 1
ATOM 1463 C CA . GLY A 1 189 ? 28.681 -33.324 -42.933 1.00 88.00 189 GLY A CA 1
ATOM 1464 C C . GLY A 1 189 ? 27.764 -33.404 -41.713 1.00 88.00 189 GLY A C 1
ATOM 1465 O O . GLY A 1 189 ? 27.340 -32.374 -41.202 1.00 88.00 189 GLY A O 1
ATOM 1466 N N . THR A 1 190 ? 27.506 -34.606 -41.195 1.00 85.56 190 THR A N 1
ATOM 1467 C CA . THR A 1 190 ? 26.692 -34.808 -39.982 1.00 85.56 190 THR A CA 1
ATOM 1468 C C . THR A 1 190 ? 27.375 -34.241 -38.742 1.00 85.56 190 THR A C 1
ATOM 1470 O O . THR A 1 190 ? 26.733 -33.546 -37.961 1.00 85.56 190 THR A O 1
ATOM 1473 N N . SER A 1 191 ? 28.688 -34.442 -38.600 1.00 84.94 191 SER A N 1
ATOM 1474 C CA . SER A 1 191 ? 29.466 -33.872 -37.493 1.00 84.94 191 SER A CA 1
ATOM 1475 C C . SER A 1 191 ? 29.512 -32.338 -37.557 1.00 84.94 191 SER A C 1
ATOM 1477 O O . SER A 1 191 ? 29.301 -31.672 -36.544 1.00 84.94 191 SER A O 1
ATOM 1479 N N . ALA A 1 192 ? 29.720 -31.762 -38.747 1.00 85.00 192 ALA A N 1
ATOM 1480 C CA . ALA A 1 192 ? 29.668 -30.318 -38.975 1.00 85.00 192 ALA A CA 1
ATOM 1481 C C . ALA A 1 192 ? 28.269 -29.748 -38.695 1.00 85.00 192 ALA A C 1
ATOM 1483 O O . ALA A 1 192 ? 28.155 -28.698 -38.067 1.00 85.00 192 ALA A O 1
ATOM 1484 N N . ALA A 1 193 ? 27.206 -30.456 -39.088 1.00 87.00 193 ALA A N 1
ATOM 1485 C CA . ALA A 1 193 ? 25.829 -30.072 -38.789 1.00 87.00 193 ALA A CA 1
ATOM 1486 C C . ALA A 1 193 ? 25.543 -30.088 -37.279 1.00 87.00 193 ALA A C 1
ATOM 1488 O O . ALA A 1 193 ? 24.927 -29.153 -36.776 1.00 87.00 193 ALA A O 1
ATOM 1489 N N . SER A 1 194 ? 26.031 -31.087 -36.534 1.00 86.75 194 SER A N 1
ATOM 1490 C CA . SER A 1 194 ? 25.896 -31.123 -35.071 1.00 86.75 194 SER A CA 1
ATOM 1491 C C . SER A 1 194 ? 26.628 -29.965 -34.387 1.00 86.75 194 SER A C 1
ATOM 1493 O O . SER A 1 194 ? 26.062 -29.327 -33.502 1.00 86.75 194 SER A O 1
ATOM 1495 N N . VAL A 1 195 ? 27.856 -29.647 -34.813 1.00 86.94 195 VAL A N 1
ATOM 1496 C CA . VAL A 1 195 ? 28.606 -28.491 -34.288 1.00 86.94 195 VAL A CA 1
ATOM 1497 C C . VAL A 1 195 ? 27.906 -27.178 -34.643 1.00 86.94 195 VAL A C 1
ATOM 1499 O O . VAL A 1 195 ? 27.749 -26.316 -33.782 1.00 86.94 195 VAL A O 1
ATOM 1502 N N . SER A 1 196 ? 27.430 -27.037 -35.882 1.00 88.19 196 SER A N 1
ATOM 1503 C CA . SER A 1 196 ? 26.676 -25.862 -36.321 1.00 88.19 196 SER A CA 1
ATOM 1504 C C . SER A 1 196 ? 25.373 -25.697 -35.542 1.00 88.19 196 SER A C 1
ATOM 1506 O O . SER A 1 196 ? 25.023 -24.573 -35.198 1.00 88.19 196 SER A O 1
ATOM 1508 N N . TYR A 1 197 ? 24.661 -26.788 -35.248 1.00 86.94 197 TYR A N 1
ATOM 1509 C CA . TYR A 1 197 ? 23.444 -26.752 -34.442 1.00 86.94 197 TYR A CA 1
ATOM 1510 C C . TYR A 1 197 ? 23.743 -26.206 -33.046 1.00 86.94 197 TYR A C 1
ATOM 1512 O O . TYR A 1 197 ? 23.112 -25.237 -32.639 1.00 86.94 197 TYR A O 1
ATOM 1520 N N . LEU A 1 198 ? 24.763 -26.745 -32.368 1.00 86.38 198 LEU A N 1
ATOM 1521 C CA . LEU A 1 198 ? 25.174 -26.266 -31.046 1.00 86.38 198 LEU A CA 1
ATOM 1522 C C . LEU A 1 198 ? 25.604 -24.795 -31.066 1.00 86.38 198 LEU A C 1
ATOM 1524 O O . LEU A 1 198 ? 25.228 -24.046 -30.169 1.00 86.38 198 LEU A O 1
ATOM 1528 N N . ALA A 1 199 ? 26.341 -24.371 -32.096 1.00 85.44 199 ALA A N 1
ATOM 1529 C CA . ALA A 1 199 ? 26.763 -22.981 -32.250 1.00 85.44 199 ALA A CA 1
ATOM 1530 C C . ALA A 1 199 ? 25.568 -22.026 -32.420 1.00 85.44 199 ALA A C 1
ATOM 1532 O O . ALA A 1 199 ? 25.544 -20.953 -31.822 1.00 85.44 199 ALA A O 1
ATOM 1533 N N . VAL A 1 200 ? 24.551 -22.420 -33.193 1.00 86.50 200 VAL A N 1
ATOM 1534 C CA . VAL A 1 200 ? 23.330 -21.620 -33.380 1.00 86.50 200 VAL A CA 1
ATOM 1535 C C . VAL A 1 200 ? 22.467 -21.623 -32.115 1.00 86.50 200 VAL A C 1
ATOM 1537 O O . VAL A 1 200 ? 21.921 -20.586 -31.742 1.00 86.50 200 VAL A O 1
ATOM 1540 N N . THR A 1 201 ? 22.347 -22.759 -31.422 1.00 86.00 201 THR A N 1
ATOM 1541 C CA . THR A 1 201 ? 21.519 -22.857 -30.212 1.00 86.00 201 THR A CA 1
ATOM 1542 C C . THR A 1 201 ? 22.175 -22.261 -28.973 1.00 86.00 201 THR A C 1
ATOM 1544 O O . THR A 1 201 ? 21.459 -21.976 -28.018 1.00 86.00 201 THR A O 1
ATOM 1547 N N . GLN A 1 202 ? 23.493 -22.030 -28.973 1.00 86.69 202 GLN A N 1
ATOM 1548 C CA . GLN A 1 202 ? 24.231 -21.492 -27.825 1.00 86.69 202 GLN A CA 1
ATOM 1549 C C . GLN A 1 202 ? 23.623 -20.188 -27.289 1.00 86.69 202 GLN A C 1
ATOM 1551 O O . GLN A 1 202 ? 23.529 -20.022 -26.078 1.00 86.69 202 GLN A O 1
ATOM 1556 N N . VAL A 1 203 ? 23.174 -19.283 -28.167 1.00 85.06 203 VAL A N 1
ATOM 1557 C CA . VAL A 1 203 ? 22.595 -17.990 -27.753 1.00 85.06 203 VAL A CA 1
ATOM 1558 C C . VAL A 1 203 ? 21.265 -18.179 -27.021 1.00 85.06 203 VAL A C 1
ATOM 1560 O O . VAL A 1 203 ? 21.001 -17.493 -26.037 1.00 85.06 203 VAL A O 1
ATOM 1563 N N . ASN A 1 204 ? 20.442 -19.131 -27.468 1.00 85.00 204 ASN A N 1
ATOM 1564 C CA . ASN A 1 204 ? 19.162 -19.437 -26.829 1.00 85.00 204 ASN A CA 1
ATOM 1565 C C . ASN A 1 204 ? 19.372 -20.219 -25.529 1.00 85.00 204 ASN A C 1
ATOM 1567 O O . ASN A 1 204 ? 18.723 -19.934 -24.538 1.00 85.00 204 ASN A O 1
ATOM 1571 N N . MET A 1 205 ? 20.314 -21.163 -25.506 1.00 84.50 205 MET A N 1
ATOM 1572 C CA . MET A 1 205 ? 20.616 -22.000 -24.338 1.00 84.50 205 MET A CA 1
ATOM 1573 C C . MET A 1 205 ? 21.517 -21.311 -23.299 1.00 84.50 205 MET A C 1
ATOM 1575 O O . MET A 1 205 ? 21.969 -21.959 -22.359 1.00 84.50 205 MET A O 1
ATOM 1579 N N . ALA A 1 206 ? 21.804 -20.016 -23.459 1.00 85.19 206 ALA A N 1
ATOM 1580 C CA . ALA A 1 206 ? 22.663 -19.266 -22.544 1.00 85.19 206 ALA A CA 1
ATOM 1581 C C . ALA A 1 206 ? 22.034 -19.055 -21.151 1.00 85.19 206 ALA A C 1
ATOM 1583 O O . ALA A 1 206 ? 22.746 -18.728 -20.206 1.00 85.19 206 ALA A O 1
ATOM 1584 N N . ASN A 1 207 ? 20.714 -19.219 -21.022 1.00 87.44 207 ASN A N 1
ATOM 1585 C CA . ASN A 1 207 ? 19.966 -19.102 -19.771 1.00 87.44 207 ASN A CA 1
ATOM 1586 C C . ASN A 1 207 ? 18.781 -20.081 -19.733 1.00 87.44 207 ASN A C 1
ATOM 1588 O O . ASN A 1 207 ? 18.306 -20.546 -20.770 1.00 87.44 207 ASN A O 1
ATOM 1592 N N . ASP A 1 208 ? 18.265 -20.334 -18.529 1.00 87.38 208 ASP A N 1
ATOM 1593 C CA . ASP A 1 208 ? 17.155 -21.266 -18.282 1.00 87.38 208 ASP A CA 1
ATOM 1594 C C . ASP A 1 208 ? 15.816 -20.805 -18.889 1.00 87.38 208 ASP A C 1
ATOM 1596 O O . ASP A 1 208 ? 14.918 -21.617 -19.131 1.00 87.38 208 ASP A O 1
ATOM 1600 N N . PHE A 1 209 ? 15.683 -19.512 -19.202 1.00 88.81 209 PHE A N 1
ATOM 1601 C CA . PHE A 1 209 ? 14.491 -18.962 -19.856 1.00 88.81 209 PHE A CA 1
ATOM 1602 C C . PHE A 1 209 ? 14.438 -19.280 -21.352 1.00 88.81 209 PHE A C 1
ATOM 1604 O O . PHE A 1 209 ? 13.396 -19.087 -21.977 1.00 88.81 209 PHE A O 1
ATOM 1611 N N . TRP A 1 210 ? 15.543 -19.757 -21.934 1.00 87.69 210 TRP A N 1
ATOM 1612 C CA . TRP A 1 210 ? 15.713 -19.915 -23.378 1.00 87.69 210 TRP A CA 1
ATOM 1613 C C . TRP A 1 210 ? 15.500 -18.604 -24.153 1.00 87.69 210 TRP A C 1
ATOM 1615 O O . TRP A 1 210 ? 15.081 -18.608 -25.313 1.00 87.69 210 TRP A O 1
ATOM 1625 N N . TRP A 1 211 ? 15.772 -17.470 -23.499 1.00 88.44 211 TRP A N 1
ATOM 1626 C CA . TRP A 1 211 ? 15.582 -16.138 -24.060 1.00 88.44 211 TRP A CA 1
ATOM 1627 C C . TRP A 1 211 ? 16.926 -15.599 -24.568 1.00 88.44 211 TRP A C 1
ATOM 1629 O O . TRP A 1 211 ? 17.786 -15.239 -23.756 1.00 88.44 211 TRP A O 1
ATOM 1639 N N . PRO A 1 212 ? 17.143 -15.520 -25.895 1.00 88.06 212 PRO A N 1
ATOM 1640 C CA . PRO A 1 212 ? 18.406 -15.040 -26.443 1.00 88.06 212 PRO A CA 1
ATOM 1641 C C . PRO A 1 212 ? 18.771 -13.642 -25.932 1.00 88.06 212 PRO A C 1
ATOM 1643 O O . PRO A 1 212 ? 17.945 -12.730 -25.935 1.00 88.06 212 PRO A O 1
ATOM 1646 N N . ASN A 1 213 ? 20.036 -13.482 -25.532 1.00 86.50 213 ASN A N 1
ATOM 1647 C CA . ASN A 1 213 ? 20.624 -12.246 -24.995 1.00 86.50 213 ASN A CA 1
ATOM 1648 C C . ASN A 1 213 ? 20.017 -11.727 -23.679 1.00 86.50 213 ASN A C 1
ATOM 1650 O O . ASN A 1 213 ? 20.328 -10.602 -23.286 1.00 86.50 213 ASN A O 1
ATOM 1654 N N . PHE A 1 214 ? 19.195 -12.516 -22.979 1.00 87.81 214 PHE A N 1
ATOM 1655 C CA . PHE A 1 214 ? 18.715 -12.127 -21.656 1.00 87.81 214 PHE A CA 1
ATOM 1656 C C . PHE A 1 214 ? 19.893 -11.979 -20.690 1.00 87.81 214 PHE A C 1
ATOM 1658 O O . PHE A 1 214 ? 20.665 -12.917 -20.480 1.00 87.81 214 PHE A O 1
ATOM 1665 N N . ASN A 1 215 ? 20.014 -10.800 -20.086 1.00 85.56 215 ASN A N 1
ATOM 1666 C CA . ASN A 1 215 ? 21.015 -10.514 -19.069 1.00 85.56 215 ASN A CA 1
ATOM 1667 C C . ASN A 1 215 ? 20.370 -9.883 -17.825 1.00 85.56 215 ASN A C 1
ATOM 1669 O O . ASN A 1 215 ? 19.326 -9.229 -17.892 1.00 85.56 215 ASN A O 1
ATOM 1673 N N . SER A 1 216 ? 21.004 -10.088 -16.670 1.00 83.25 216 SER A N 1
ATOM 1674 C CA . SER A 1 216 ? 20.485 -9.576 -15.398 1.00 83.25 216 SER A CA 1
ATOM 1675 C C . SER A 1 216 ? 20.664 -8.062 -15.247 1.00 83.25 216 SER A C 1
ATOM 1677 O O . SER A 1 216 ? 19.835 -7.415 -14.621 1.00 83.25 216 SER A O 1
ATOM 1679 N N . SER A 1 217 ? 21.727 -7.490 -15.821 1.00 81.69 217 SER A N 1
ATOM 1680 C CA . SER A 1 217 ? 22.046 -6.059 -15.702 1.00 81.69 217 SER A CA 1
ATOM 1681 C C . SER A 1 217 ? 21.248 -5.162 -16.651 1.00 81.69 217 SER A C 1
ATOM 1683 O O . SER A 1 217 ? 21.160 -3.964 -16.415 1.00 81.69 217 SER A O 1
ATOM 1685 N N . GLY A 1 218 ? 20.674 -5.720 -17.719 1.00 85.06 218 GLY A N 1
ATOM 1686 C CA . GLY A 1 218 ? 19.958 -4.970 -18.745 1.00 85.06 218 GLY A CA 1
ATOM 1687 C C . GLY A 1 218 ? 18.510 -5.419 -18.900 1.00 85.06 218 GLY A C 1
ATOM 1688 O O . GLY A 1 218 ? 17.603 -4.698 -18.501 1.00 85.06 218 GLY A O 1
ATOM 1689 N N . THR A 1 219 ? 18.275 -6.610 -19.459 1.00 87.12 219 THR A N 1
ATOM 1690 C CA . THR A 1 219 ? 16.925 -7.119 -19.756 1.00 87.12 219 THR A CA 1
ATOM 1691 C C . THR A 1 219 ? 16.099 -7.301 -18.491 1.00 87.12 219 THR A C 1
ATOM 1693 O O . THR A 1 219 ? 14.990 -6.780 -18.414 1.00 87.12 219 THR A O 1
ATOM 1696 N N . HIS A 1 220 ? 16.633 -8.004 -17.488 1.00 87.69 220 HIS A N 1
ATOM 1697 C CA . HIS A 1 220 ? 15.927 -8.194 -16.220 1.00 87.69 220 HIS A CA 1
ATOM 1698 C C . HIS A 1 220 ? 15.642 -6.849 -15.546 1.00 87.69 220 HIS A C 1
ATOM 1700 O O . HIS A 1 220 ? 14.515 -6.595 -15.134 1.00 87.69 220 HIS A O 1
ATOM 1706 N N . LEU A 1 221 ? 16.647 -5.975 -15.491 1.00 88.56 221 LEU A N 1
ATOM 1707 C CA . LEU A 1 221 ? 16.533 -4.667 -14.865 1.00 88.56 221 LEU A CA 1
ATOM 1708 C C . LEU A 1 221 ? 15.475 -3.780 -15.545 1.00 88.56 221 LEU A C 1
ATOM 1710 O O . LEU A 1 221 ? 14.660 -3.166 -14.859 1.00 88.56 221 LEU A O 1
ATOM 1714 N N . TYR A 1 222 ? 15.442 -3.759 -16.880 1.00 88.69 222 TYR A N 1
ATOM 1715 C CA . TYR A 1 222 ? 14.420 -3.048 -17.651 1.00 88.69 222 TYR A CA 1
ATOM 1716 C C . TYR A 1 222 ? 13.023 -3.594 -17.377 1.00 88.69 222 TYR A C 1
ATOM 1718 O O . TYR A 1 222 ? 12.121 -2.815 -17.090 1.00 88.69 222 TYR A O 1
ATOM 1726 N N . LEU A 1 223 ? 12.843 -4.919 -17.407 1.00 89.25 223 LEU A N 1
ATOM 1727 C CA . LEU A 1 223 ? 11.547 -5.531 -17.109 1.00 89.25 223 LEU A CA 1
ATOM 1728 C C . LEU A 1 223 ? 11.095 -5.201 -15.687 1.00 89.25 223 LEU A C 1
ATOM 1730 O O . LEU A 1 223 ? 9.940 -4.834 -15.489 1.00 89.25 223 LEU A O 1
ATOM 1734 N N . ALA A 1 224 ? 12.000 -5.283 -14.711 1.00 89.50 224 ALA A N 1
ATOM 1735 C CA . ALA A 1 224 ? 11.683 -4.990 -13.322 1.00 89.50 224 ALA A CA 1
ATOM 1736 C C . ALA A 1 224 ? 11.235 -3.534 -13.133 1.00 89.50 224 ALA A C 1
ATOM 1738 O O . ALA A 1 224 ? 10.180 -3.278 -12.552 1.00 89.50 224 ALA A O 1
ATOM 1739 N N . ASN A 1 225 ? 11.988 -2.582 -13.690 1.00 88.69 225 ASN A N 1
ATOM 1740 C CA . ASN A 1 225 ? 11.616 -1.170 -13.658 1.00 88.69 225 ASN A CA 1
ATOM 1741 C C . ASN A 1 225 ? 10.313 -0.916 -14.421 1.00 88.69 225 ASN A C 1
ATOM 1743 O O . ASN A 1 225 ? 9.461 -0.184 -13.923 1.00 88.69 225 ASN A O 1
ATOM 1747 N N . TRP A 1 226 ? 10.121 -1.543 -15.581 1.00 87.81 226 TRP A N 1
ATOM 1748 C CA . TRP A 1 226 ? 8.894 -1.420 -16.361 1.00 87.81 226 TRP A CA 1
ATOM 1749 C C . TRP A 1 226 ? 7.673 -1.886 -15.564 1.00 87.81 226 TRP A C 1
ATOM 1751 O O . TRP A 1 226 ? 6.721 -1.123 -15.437 1.00 87.81 226 TRP A O 1
ATOM 1761 N N . PHE A 1 227 ? 7.712 -3.081 -14.959 1.00 87.44 227 PHE A N 1
ATOM 1762 C CA . PHE A 1 227 ? 6.612 -3.577 -14.125 1.00 87.44 227 PHE A CA 1
ATOM 1763 C C . PHE A 1 227 ? 6.338 -2.639 -12.946 1.00 87.44 227 PHE A C 1
ATOM 1765 O O . PHE A 1 227 ? 5.183 -2.295 -12.702 1.00 87.44 227 PHE A O 1
ATOM 1772 N N . ASN A 1 228 ? 7.384 -2.169 -12.260 1.00 87.50 228 ASN A N 1
ATOM 1773 C CA . ASN A 1 228 ? 7.237 -1.261 -11.123 1.00 87.50 228 ASN A CA 1
ATOM 1774 C C . ASN A 1 228 ? 6.568 0.066 -11.507 1.00 87.50 228 ASN A C 1
ATOM 1776 O O . ASN A 1 228 ? 5.736 0.557 -10.748 1.00 87.50 228 ASN A O 1
ATOM 1780 N N . HIS A 1 229 ? 6.898 0.637 -12.668 1.00 83.44 229 HIS A N 1
ATOM 1781 C CA . HIS A 1 229 ? 6.261 1.862 -13.159 1.00 83.44 229 HIS A CA 1
ATOM 1782 C C . HIS A 1 229 ? 4.845 1.594 -13.679 1.00 83.44 229 HIS A C 1
ATOM 1784 O O . HIS A 1 229 ? 3.912 2.321 -13.342 1.00 83.44 229 HIS A O 1
ATOM 1790 N N . HIS A 1 230 ? 4.667 0.522 -14.453 1.00 81.31 230 HIS A N 1
ATOM 1791 C CA . HIS A 1 230 ? 3.390 0.174 -15.064 1.00 81.31 230 HIS A CA 1
ATOM 1792 C C . HIS A 1 230 ? 2.310 -0.100 -14.011 1.00 81.31 230 HIS A C 1
ATOM 1794 O O . HIS A 1 230 ? 1.190 0.376 -14.158 1.00 81.31 230 HIS A O 1
ATOM 1800 N N . GLN A 1 231 ? 2.654 -0.782 -12.912 1.00 77.81 231 GLN A N 1
ATOM 1801 C CA . GLN A 1 231 ? 1.735 -1.023 -11.793 1.00 77.81 231 GLN A CA 1
ATOM 1802 C C . GLN A 1 231 ? 1.228 0.266 -11.125 1.00 77.81 231 GLN A C 1
ATOM 1804 O O . GLN A 1 231 ? 0.110 0.277 -10.625 1.00 77.81 231 GLN A O 1
ATOM 1809 N N . LEU A 1 232 ? 2.028 1.339 -11.104 1.00 76.81 232 LEU A N 1
ATOM 1810 C CA . LEU A 1 232 ? 1.636 2.619 -10.496 1.00 76.81 232 LEU A CA 1
ATOM 1811 C C . LEU A 1 232 ? 0.716 3.439 -11.410 1.00 76.81 232 LEU A C 1
ATOM 1813 O O . LEU A 1 232 ? -0.150 4.171 -10.928 1.00 76.81 232 LEU A O 1
ATOM 1817 N N . MET A 1 233 ? 0.928 3.328 -12.724 1.00 74.62 233 MET A N 1
ATOM 1818 C CA . MET A 1 233 ? 0.253 4.120 -13.757 1.00 74.62 233 MET A CA 1
ATOM 1819 C C . MET A 1 233 ? -1.008 3.444 -14.312 1.00 74.62 233 MET A C 1
ATOM 1821 O O . MET A 1 233 ? -1.940 4.126 -14.735 1.00 74.62 233 MET A O 1
ATOM 1825 N N . HIS A 1 234 ? -1.066 2.110 -14.301 1.00 69.50 234 HIS A N 1
ATOM 1826 C CA . HIS A 1 234 ? -2.172 1.340 -14.864 1.00 69.50 234 HIS A CA 1
ATOM 1827 C C . HIS A 1 234 ? -2.751 0.378 -13.827 1.00 69.50 234 HIS A C 1
ATOM 1829 O O . HIS A 1 234 ? -2.058 -0.457 -13.254 1.00 69.50 234 HIS A O 1
ATOM 1835 N N . THR A 1 235 ? -4.066 0.455 -13.630 1.00 57.34 235 THR A N 1
ATOM 1836 C CA . THR A 1 235 ? -4.815 -0.379 -12.673 1.00 57.34 235 THR A CA 1
ATOM 1837 C C . THR A 1 235 ? -5.394 -1.654 -13.291 1.00 57.34 235 THR A C 1
ATOM 1839 O O . THR A 1 235 ? -6.069 -2.431 -12.618 1.00 57.34 235 THR A O 1
ATOM 1842 N N . THR A 1 236 ? -5.167 -1.884 -14.585 1.00 57.41 236 THR A N 1
ATOM 1843 C CA . THR A 1 236 ? -5.737 -3.010 -15.330 1.00 57.41 236 THR A CA 1
ATOM 1844 C C . THR A 1 236 ? -4.807 -4.211 -15.366 1.00 57.41 236 THR A C 1
ATOM 1846 O O . THR A 1 236 ? -3.648 -4.094 -15.755 1.00 57.41 236 THR A O 1
ATOM 1849 N N . ASN A 1 237 ? -5.352 -5.393 -15.075 1.00 57.41 237 ASN A N 1
ATOM 1850 C CA . ASN A 1 237 ? -4.636 -6.658 -15.223 1.00 57.41 237 ASN A CA 1
ATOM 1851 C C . ASN A 1 237 ? -4.255 -6.889 -16.691 1.00 57.41 237 ASN A C 1
ATOM 1853 O O . ASN A 1 237 ? -5.113 -7.180 -17.527 1.00 57.41 237 ASN A O 1
ATOM 1857 N N . VAL A 1 238 ? -2.965 -6.788 -17.002 1.00 58.22 238 VAL A N 1
ATOM 1858 C CA . VAL A 1 238 ? -2.447 -7.097 -18.336 1.00 58.22 238 VAL A CA 1
ATOM 1859 C C . VAL A 1 238 ? -2.190 -8.598 -18.428 1.00 58.22 238 VAL A C 1
ATOM 1861 O O . VAL A 1 238 ? -1.459 -9.177 -17.628 1.00 58.22 238 VAL A O 1
ATOM 1864 N N . THR A 1 239 ? -2.813 -9.258 -19.402 1.00 62.94 239 THR A N 1
ATOM 1865 C CA . THR A 1 239 ? -2.540 -10.676 -19.682 1.00 62.94 239 THR A CA 1
ATOM 1866 C C . THR A 1 239 ? -1.169 -10.833 -20.347 1.00 62.94 239 THR A C 1
ATOM 1868 O O . THR A 1 239 ? -0.724 -9.939 -21.064 1.00 62.94 239 THR A O 1
ATOM 1871 N N . ALA A 1 240 ? -0.500 -11.978 -20.173 1.00 60.38 240 ALA A N 1
ATOM 1872 C CA . ALA A 1 240 ? 0.833 -12.213 -20.748 1.00 60.38 240 ALA A CA 1
ATOM 1873 C C . ALA A 1 240 ? 0.956 -11.908 -22.267 1.00 60.38 240 ALA A C 1
ATOM 1875 O O . ALA A 1 240 ? 1.943 -11.282 -22.658 1.00 60.38 240 ALA A O 1
ATOM 1876 N N . PRO A 1 241 ? -0.027 -12.244 -23.137 1.00 59.97 241 PRO A N 1
ATOM 1877 C CA . PRO A 1 241 ? 0.027 -11.875 -24.556 1.00 59.97 241 PRO A CA 1
ATOM 1878 C C . PRO A 1 241 ? -0.028 -10.362 -24.788 1.00 59.97 241 PRO A C 1
ATOM 1880 O O . PRO A 1 241 ? 0.636 -9.846 -25.686 1.00 59.97 241 PRO A O 1
ATOM 1883 N N . ALA A 1 242 ? -0.794 -9.645 -23.961 1.00 66.00 242 ALA A N 1
ATOM 1884 C CA . ALA A 1 242 ? -0.864 -8.196 -24.025 1.00 66.00 242 ALA A CA 1
ATOM 1885 C C . ALA A 1 242 ? 0.476 -7.571 -23.605 1.00 66.00 242 ALA A C 1
ATOM 1887 O O . ALA A 1 242 ? 0.962 -6.706 -24.324 1.00 66.00 242 ALA A O 1
ATOM 1888 N N . VAL A 1 243 ? 1.143 -8.081 -22.558 1.00 71.75 243 VAL A N 1
ATOM 1889 C CA . VAL A 1 243 ? 2.466 -7.585 -22.116 1.00 71.75 243 VAL A CA 1
ATOM 1890 C C . VAL A 1 243 ? 3.496 -7.625 -23.249 1.00 71.75 243 VAL A C 1
ATOM 1892 O O . VAL A 1 243 ? 4.159 -6.624 -23.505 1.00 71.75 243 VAL A O 1
ATOM 1895 N N . ALA A 1 244 ? 3.603 -8.741 -23.976 1.00 69.94 244 ALA A N 1
ATOM 1896 C CA . ALA A 1 244 ? 4.569 -8.864 -25.071 1.00 69.94 244 ALA A CA 1
ATOM 1897 C C . ALA A 1 244 ? 4.310 -7.852 -26.204 1.00 69.94 244 ALA A C 1
ATOM 1899 O O . ALA A 1 244 ? 5.247 -7.250 -26.727 1.00 69.94 244 ALA A O 1
ATOM 1900 N N . SER A 1 245 ? 3.040 -7.631 -26.561 1.00 73.62 245 SER A N 1
ATOM 1901 C CA . SER A 1 245 ? 2.666 -6.627 -27.568 1.00 73.62 245 SER A CA 1
ATOM 1902 C C . SER A 1 245 ? 2.909 -5.190 -27.099 1.00 73.62 245 SER A C 1
ATOM 1904 O O . SER A 1 245 ? 3.246 -4.329 -27.906 1.00 73.62 245 SER A O 1
ATOM 1906 N N . THR A 1 246 ? 2.772 -4.946 -25.796 1.00 77.62 246 THR A N 1
ATOM 1907 C CA . THR A 1 246 ? 2.980 -3.654 -25.142 1.00 77.62 246 THR A CA 1
ATOM 1908 C C . THR A 1 246 ? 4.466 -3.300 -25.106 1.00 77.62 246 THR A C 1
ATOM 1910 O O . THR A 1 246 ? 4.845 -2.245 -25.601 1.00 77.62 246 THR A O 1
ATOM 1913 N N . LEU A 1 247 ? 5.329 -4.213 -24.647 1.00 81.50 247 LEU A N 1
ATOM 1914 C CA . LEU A 1 247 ? 6.785 -4.004 -24.576 1.00 81.50 247 LEU A CA 1
ATOM 1915 C C . LEU A 1 247 ? 7.442 -3.735 -25.941 1.00 81.50 247 LEU A C 1
ATOM 1917 O O . LEU A 1 247 ? 8.521 -3.154 -26.003 1.00 81.50 247 LEU A O 1
ATOM 1921 N N . ALA A 1 248 ? 6.811 -4.152 -27.042 1.00 81.50 248 ALA A N 1
ATOM 1922 C CA . ALA A 1 248 ? 7.314 -3.899 -28.391 1.00 81.50 248 ALA A CA 1
ATOM 1923 C C . ALA A 1 248 ? 7.089 -2.454 -28.874 1.00 81.50 248 ALA A C 1
ATOM 1925 O O . ALA A 1 248 ? 7.661 -2.051 -29.889 1.00 81.50 248 ALA A O 1
ATOM 1926 N N . LYS A 1 249 ? 6.241 -1.675 -28.195 1.00 83.94 249 LYS A N 1
ATOM 1927 C CA . LYS A 1 249 ? 5.928 -0.305 -28.602 1.00 83.94 249 LYS A CA 1
ATOM 1928 C C . LYS A 1 249 ? 6.888 0.696 -27.969 1.00 83.94 249 LYS A C 1
ATOM 1930 O O . LYS A 1 249 ? 7.281 0.571 -26.813 1.00 83.94 249 LYS A O 1
ATOM 1935 N N . LEU A 1 250 ? 7.186 1.752 -28.723 1.00 84.69 250 LEU A N 1
ATOM 1936 C CA . LEU A 1 250 ? 8.130 2.794 -28.316 1.00 84.69 250 LEU A CA 1
ATOM 1937 C C . LEU A 1 250 ? 7.669 3.578 -27.076 1.00 84.69 250 LEU A C 1
ATOM 1939 O O . LEU A 1 250 ? 8.504 4.060 -26.324 1.00 84.69 250 LEU A O 1
ATOM 1943 N N . GLU A 1 251 ? 6.358 3.665 -26.847 1.00 81.56 251 GLU A N 1
ATOM 1944 C CA . GLU A 1 251 ? 5.744 4.333 -25.689 1.00 81.56 251 GLU A CA 1
ATOM 1945 C C . GLU A 1 251 ? 6.085 3.668 -24.343 1.00 81.56 251 GLU A C 1
ATOM 1947 O O . GLU A 1 251 ? 6.080 4.331 -23.312 1.00 81.56 251 GLU A O 1
ATOM 1952 N N . PHE A 1 252 ? 6.486 2.392 -24.363 1.00 81.81 252 PHE A N 1
ATOM 1953 C CA . PHE A 1 252 ? 6.919 1.633 -23.186 1.00 81.81 252 PHE A CA 1
ATOM 1954 C C . PHE A 1 252 ? 8.441 1.461 -23.100 1.00 81.81 252 PHE A C 1
ATOM 1956 O O . PHE A 1 252 ? 8.937 0.669 -22.292 1.00 81.81 252 PHE A O 1
ATOM 1963 N N . ALA A 1 253 ? 9.206 2.188 -23.920 1.00 83.31 253 ALA A N 1
ATOM 1964 C CA . ALA A 1 253 ? 10.649 2.278 -23.736 1.00 83.31 253 ALA A CA 1
ATOM 1965 C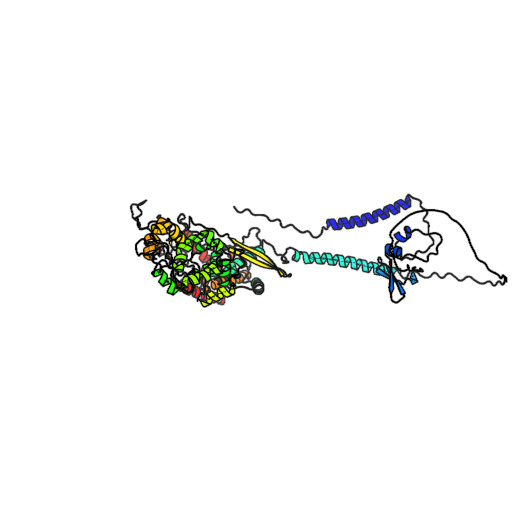 C . ALA A 1 253 ? 10.983 2.931 -22.377 1.00 83.31 253 ALA A C 1
ATOM 1967 O O . ALA A 1 253 ? 10.119 3.443 -21.669 1.00 83.31 253 ALA A O 1
ATOM 1968 N N . SER A 1 254 ? 12.253 2.907 -21.985 1.00 82.88 254 SER A N 1
ATOM 1969 C CA . SER A 1 254 ? 12.701 3.552 -20.749 1.00 82.88 254 SER A CA 1
ATOM 1970 C C . SER A 1 254 ? 13.760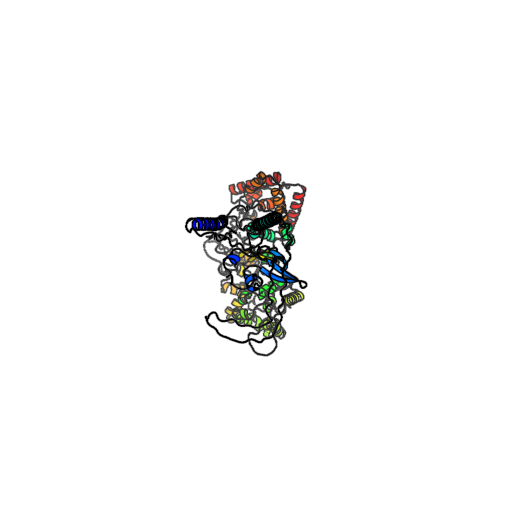 4.605 -21.058 1.00 82.88 254 SER A C 1
ATOM 1972 O O . SER A 1 254 ? 14.553 4.457 -21.988 1.00 82.88 254 SER A O 1
ATOM 1974 N N . LEU A 1 255 ? 13.733 5.684 -20.275 1.00 80.75 255 LEU A N 1
ATOM 1975 C CA . LEU A 1 255 ? 14.719 6.765 -20.323 1.00 80.75 255 LEU A CA 1
ATOM 1976 C C . LEU A 1 255 ? 15.975 6.435 -19.499 1.00 80.75 255 LEU A C 1
ATOM 1978 O O . LEU A 1 255 ? 16.957 7.177 -19.556 1.00 80.75 255 LEU A O 1
ATOM 1982 N N . ASP A 1 256 ? 15.953 5.330 -18.749 1.00 79.38 256 ASP A N 1
ATOM 1983 C CA . ASP A 1 256 ? 17.074 4.877 -17.935 1.00 79.38 256 ASP A CA 1
ATOM 1984 C C . ASP A 1 256 ? 18.143 4.180 -18.784 1.00 79.38 256 ASP A C 1
ATOM 1986 O O . ASP A 1 256 ? 17.886 3.612 -19.850 1.00 79.38 256 ASP A O 1
ATOM 1990 N N . LYS A 1 257 ? 19.378 4.186 -18.278 1.00 77.19 257 LYS A N 1
ATOM 1991 C CA . LYS A 1 257 ? 20.508 3.500 -18.908 1.00 77.19 257 LYS A CA 1
ATOM 1992 C C . LYS A 1 257 ? 20.661 2.094 -18.326 1.00 77.19 257 LYS A C 1
ATOM 1994 O O . LYS A 1 257 ? 21.007 1.924 -17.159 1.00 77.19 257 LYS A O 1
ATOM 1999 N N . TYR A 1 258 ? 20.462 1.091 -19.178 1.00 78.88 258 TYR A N 1
ATOM 2000 C CA . TYR A 1 258 ? 20.567 -0.342 -18.846 1.00 78.88 258 TYR A CA 1
ATOM 2001 C C . TYR A 1 258 ? 21.881 -0.985 -19.316 1.00 78.88 258 TYR A C 1
ATOM 2003 O O . TYR A 1 258 ? 21.992 -2.205 -19.418 1.00 78.88 258 TYR A O 1
ATOM 2011 N N . ASN A 1 259 ? 22.871 -0.163 -19.664 1.00 74.06 259 ASN A N 1
ATOM 2012 C CA . ASN A 1 259 ? 24.207 -0.602 -20.063 1.00 74.06 259 ASN A CA 1
ATOM 2013 C C . ASN A 1 259 ? 25.268 -0.381 -18.970 1.00 74.06 259 ASN A C 1
ATOM 2015 O O . ASN A 1 259 ? 26.431 -0.706 -19.198 1.00 74.06 259 ASN A O 1
ATOM 2019 N N . ASP A 1 260 ? 24.881 0.174 -17.819 1.00 68.75 260 ASP A N 1
ATOM 2020 C CA . ASP A 1 260 ? 25.759 0.382 -16.667 1.00 68.75 260 ASP A CA 1
ATOM 2021 C C . ASP A 1 260 ? 25.752 -0.858 -15.756 1.00 68.75 260 ASP A C 1
ATOM 2023 O O . ASP A 1 260 ? 24.753 -1.572 -15.650 1.00 68.75 260 ASP A O 1
ATOM 2027 N N . SER A 1 261 ? 26.873 -1.133 -15.090 1.00 68.38 261 SER A N 1
ATOM 2028 C CA . SER A 1 261 ? 27.016 -2.273 -14.183 1.00 68.38 261 SER A CA 1
ATOM 2029 C C . SER A 1 261 ? 26.300 -2.079 -12.843 1.00 68.38 261 SER A C 1
ATOM 2031 O O . SER A 1 261 ? 26.106 -3.059 -12.127 1.00 68.38 261 SER A O 1
ATOM 2033 N N . ASN A 1 262 ? 25.915 -0.842 -12.501 1.00 68.94 262 ASN A N 1
ATOM 2034 C CA . ASN A 1 262 ? 25.391 -0.481 -11.178 1.00 68.94 262 ASN A CA 1
ATOM 2035 C C . ASN A 1 262 ? 23.947 0.049 -11.186 1.00 68.94 262 ASN A C 1
ATOM 2037 O O . ASN A 1 262 ? 23.513 0.618 -10.185 1.00 68.94 262 ASN A O 1
ATOM 2041 N N . SER A 1 263 ? 23.198 -0.098 -12.281 1.00 78.00 263 SER A N 1
ATOM 2042 C CA . SER A 1 263 ? 21.832 0.431 -12.345 1.00 78.00 263 SER A CA 1
ATOM 2043 C C . SER A 1 263 ? 20.887 -0.337 -11.388 1.00 78.00 263 SER A C 1
ATOM 2045 O O . SER A 1 263 ? 20.772 -1.560 -11.491 1.00 78.00 263 SER A O 1
ATOM 2047 N N . PRO A 1 264 ? 20.218 0.344 -10.436 1.00 83.06 264 PRO A N 1
ATOM 2048 C CA . PRO A 1 264 ? 19.349 -0.301 -9.449 1.00 83.06 264 PRO A CA 1
ATOM 2049 C C . PRO A 1 264 ? 17.922 -0.533 -9.967 1.00 83.06 264 PRO A C 1
ATOM 2051 O O . PRO A 1 264 ? 17.393 0.269 -10.740 1.00 83.06 264 PRO A O 1
ATOM 2054 N N . ILE A 1 265 ? 17.256 -1.585 -9.472 1.00 84.81 265 ILE A N 1
ATOM 2055 C CA . ILE A 1 265 ? 15.797 -1.723 -9.620 1.00 84.81 265 ILE A CA 1
ATOM 2056 C C . ILE A 1 265 ? 15.146 -0.617 -8.784 1.00 84.81 265 ILE A C 1
ATOM 2058 O O . ILE A 1 265 ? 15.377 -0.529 -7.578 1.00 84.81 265 ILE A O 1
ATOM 2062 N N . GLN A 1 266 ? 14.356 0.241 -9.420 1.00 82.38 266 GLN A N 1
ATOM 2063 C CA . GLN A 1 266 ? 13.649 1.341 -8.772 1.00 82.38 266 GLN A CA 1
ATOM 2064 C C . GLN A 1 266 ? 12.226 0.913 -8.421 1.00 82.38 266 GLN A C 1
ATOM 2066 O O . GLN A 1 266 ? 11.481 0.422 -9.271 1.00 82.38 266 GLN A O 1
ATOM 2071 N N . PHE A 1 267 ? 11.836 1.107 -7.164 1.00 83.56 267 PHE A N 1
ATOM 2072 C CA . PHE A 1 267 ? 10.469 0.911 -6.695 1.00 83.56 267 PHE A CA 1
ATOM 2073 C C . PHE A 1 267 ? 10.123 1.938 -5.618 1.00 83.56 267 PHE A C 1
ATOM 2075 O O . PHE A 1 267 ? 10.993 2.436 -4.907 1.00 83.56 267 PHE A O 1
ATOM 2082 N N . THR A 1 268 ? 8.835 2.255 -5.492 1.00 82.62 268 THR A N 1
ATOM 2083 C CA . THR A 1 268 ? 8.356 3.202 -4.482 1.00 82.62 268 THR A CA 1
ATOM 2084 C C . THR A 1 268 ? 8.316 2.569 -3.091 1.00 82.62 268 THR A C 1
ATOM 2086 O O . THR A 1 268 ? 7.866 1.432 -2.921 1.00 82.62 268 THR A O 1
ATOM 2089 N N . SER A 1 269 ? 8.713 3.331 -2.070 1.00 77.50 269 SER A N 1
ATOM 2090 C CA . SER A 1 269 ? 8.551 2.952 -0.659 1.00 77.50 269 SER A CA 1
ATOM 2091 C C . SER A 1 269 ? 7.079 2.759 -0.265 1.00 77.50 269 SER A C 1
ATOM 2093 O O . SER A 1 269 ? 6.787 2.059 0.703 1.00 77.50 269 SER A O 1
ATOM 2095 N N . PHE A 1 270 ? 6.142 3.303 -1.050 1.00 79.56 270 PHE A N 1
ATOM 2096 C CA . PHE A 1 270 ? 4.700 3.154 -0.862 1.00 79.56 270 PHE A CA 1
ATOM 2097 C C . PHE A 1 270 ? 4.103 1.934 -1.576 1.00 79.56 270 PHE A C 1
ATOM 2099 O O . PHE A 1 270 ? 2.884 1.788 -1.587 1.00 79.56 270 PHE A O 1
ATOM 2106 N N . ALA A 1 271 ? 4.912 1.036 -2.152 1.00 82.75 271 ALA A N 1
ATOM 2107 C CA . ALA A 1 271 ? 4.412 -0.094 -2.945 1.00 82.75 271 ALA A CA 1
ATOM 2108 C C . ALA A 1 271 ? 3.414 -0.969 -2.169 1.00 82.75 271 ALA A C 1
ATOM 2110 O O . ALA A 1 271 ? 2.372 -1.343 -2.699 1.00 82.75 271 ALA A O 1
ATOM 2111 N N . ALA A 1 272 ? 3.688 -1.232 -0.888 1.00 82.88 272 ALA A N 1
ATOM 2112 C CA . ALA A 1 272 ? 2.781 -1.990 -0.032 1.00 82.88 272 ALA A CA 1
ATOM 2113 C C . ALA A 1 272 ? 1.461 -1.244 0.236 1.00 82.88 272 ALA A C 1
ATOM 2115 O O . ALA A 1 272 ? 0.394 -1.854 0.227 1.00 82.88 272 ALA A O 1
ATOM 2116 N N . THR A 1 273 ? 1.520 0.076 0.442 1.00 80.56 273 THR A N 1
ATOM 2117 C CA . THR A 1 273 ? 0.335 0.934 0.603 1.00 80.56 273 THR A CA 1
ATOM 2118 C C . THR A 1 273 ? -0.507 0.922 -0.669 1.00 80.56 273 THR A C 1
ATOM 2120 O O . THR A 1 273 ? -1.710 0.687 -0.603 1.00 80.56 273 THR A O 1
ATOM 2123 N N . HIS A 1 274 ? 0.134 1.086 -1.824 1.00 79.75 274 HIS A N 1
ATOM 2124 C CA . HIS A 1 274 ? -0.515 1.059 -3.127 1.00 79.75 274 HIS A CA 1
ATOM 2125 C C . HIS A 1 274 ? -1.201 -0.293 -3.393 1.00 79.75 274 HIS A C 1
ATOM 2127 O O . HIS A 1 274 ? -2.389 -0.342 -3.711 1.00 79.75 274 HIS A O 1
ATOM 2133 N N . ALA A 1 275 ? -0.504 -1.408 -3.152 1.00 79.44 275 ALA A N 1
ATOM 2134 C CA . ALA A 1 275 ? -1.079 -2.747 -3.285 1.00 79.44 275 ALA A CA 1
ATOM 2135 C C . ALA A 1 275 ? -2.267 -2.982 -2.330 1.00 79.44 275 ALA A C 1
ATOM 2137 O O . ALA A 1 275 ? -3.253 -3.625 -2.689 1.00 79.44 275 ALA A O 1
ATOM 2138 N N . MET A 1 276 ? -2.194 -2.455 -1.105 1.00 78.56 276 MET A N 1
ATOM 2139 C CA . MET A 1 276 ? -3.216 -2.662 -0.078 1.00 78.56 276 MET A CA 1
ATOM 2140 C C . MET A 1 276 ? -4.468 -1.800 -0.287 1.00 78.56 276 MET A C 1
ATOM 2142 O O . MET A 1 276 ? -5.579 -2.297 -0.087 1.00 78.56 276 MET A O 1
ATOM 2146 N N . TYR A 1 277 ? -4.306 -0.524 -0.643 1.00 78.12 277 TYR A N 1
ATOM 2147 C CA . TYR A 1 277 ? -5.402 0.449 -0.676 1.00 78.12 277 TYR A CA 1
ATOM 2148 C C . TYR A 1 277 ? -5.843 0.826 -2.093 1.00 78.12 277 TYR A C 1
ATOM 2150 O O . TYR A 1 277 ? -7.048 0.911 -2.339 1.00 78.12 277 TYR A O 1
ATOM 2158 N N . ASP A 1 278 ? -4.910 1.000 -3.030 1.00 71.44 278 ASP A N 1
ATOM 2159 C CA . ASP A 1 278 ? -5.223 1.530 -4.364 1.00 71.44 278 ASP A CA 1
ATOM 2160 C C . ASP A 1 278 ? -5.654 0.427 -5.331 1.00 71.44 278 ASP A C 1
ATOM 2162 O O . ASP A 1 278 ? -6.613 0.600 -6.081 1.00 71.44 278 ASP A O 1
ATOM 2166 N N . MET A 1 279 ? -5.019 -0.749 -5.263 1.00 69.38 279 MET A N 1
ATOM 2167 C CA . MET A 1 279 ? -5.353 -1.885 -6.134 1.00 69.38 279 MET A CA 1
ATOM 2168 C C . MET A 1 279 ? -6.679 -2.586 -5.776 1.00 69.38 279 MET A C 1
ATOM 2170 O O . MET A 1 279 ? -7.085 -3.505 -6.483 1.00 69.38 279 MET A O 1
ATOM 2174 N N . ARG A 1 280 ? -7.372 -2.157 -4.704 1.00 69.81 280 ARG A N 1
ATOM 2175 C CA . ARG A 1 280 ? -8.663 -2.690 -4.210 1.00 69.81 280 ARG A CA 1
ATOM 2176 C C . ARG A 1 280 ? -8.754 -4.220 -4.255 1.00 69.81 280 ARG A C 1
ATOM 2178 O O . ARG A 1 280 ? -9.348 -4.817 -5.153 1.00 69.81 280 ARG A O 1
ATOM 2185 N N . MET A 1 281 ? -8.234 -4.858 -3.213 1.00 80.62 281 MET A N 1
ATOM 2186 C CA . MET A 1 281 ? -8.265 -6.314 -3.072 1.00 80.62 281 MET A CA 1
ATOM 2187 C C . MET A 1 281 ? -9.689 -6.885 -3.159 1.00 80.62 281 MET A C 1
ATOM 2189 O O . MET A 1 281 ? -10.611 -6.431 -2.477 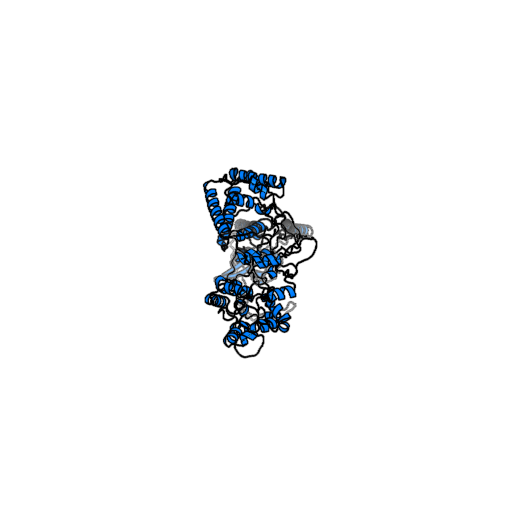1.00 80.62 281 MET A O 1
ATOM 2193 N N . SER A 1 282 ? -9.860 -7.932 -3.971 1.00 90.00 282 SER A N 1
ATOM 2194 C CA . SER A 1 282 ? -11.133 -8.653 -4.054 1.00 90.00 282 SER A CA 1
ATOM 2195 C C . SER A 1 282 ? -11.476 -9.323 -2.720 1.00 90.00 282 SER A C 1
ATOM 2197 O O . SER A 1 282 ? -10.591 -9.804 -2.007 1.00 90.00 282 SER A O 1
ATOM 2199 N N . LEU A 1 283 ? -12.772 -9.448 -2.409 1.00 94.12 283 LEU A N 1
ATOM 2200 C CA . LEU A 1 283 ? -13.224 -10.181 -1.217 1.00 94.12 283 LEU A CA 1
ATOM 2201 C C . LEU A 1 283 ? -12.685 -11.623 -1.184 1.00 94.12 283 LEU A C 1
ATOM 2203 O O . LEU A 1 283 ? -12.394 -12.149 -0.116 1.00 94.12 283 LEU A O 1
ATOM 2207 N N . HIS A 1 284 ? -12.479 -12.239 -2.353 1.00 95.00 284 HIS A N 1
ATOM 2208 C CA . HIS A 1 284 ? -11.876 -13.565 -2.473 1.00 95.00 284 HIS A CA 1
ATOM 2209 C C . HIS A 1 284 ? -10.442 -13.603 -1.931 1.00 95.00 284 HIS A C 1
ATOM 2211 O O . HIS A 1 284 ? -10.115 -14.451 -1.100 1.00 95.00 284 HIS A O 1
ATOM 2217 N N . ALA A 1 285 ? -9.602 -12.652 -2.348 1.00 92.31 285 ALA A N 1
ATOM 2218 C CA . ALA A 1 285 ? -8.232 -12.541 -1.856 1.00 92.31 285 ALA A CA 1
ATOM 2219 C C . ALA A 1 285 ? -8.190 -12.208 -0.355 1.00 92.31 285 ALA A C 1
ATOM 2221 O O . ALA A 1 285 ? -7.354 -12.744 0.369 1.00 92.31 285 ALA A O 1
ATOM 2222 N N . ILE A 1 286 ? -9.126 -11.388 0.133 1.00 93.69 286 ILE A N 1
ATOM 2223 C CA . ILE A 1 286 ? -9.245 -11.046 1.558 1.00 93.69 286 ILE A CA 1
ATOM 2224 C C . ILE A 1 286 ? -9.589 -12.270 2.408 1.00 93.69 286 ILE A C 1
ATOM 2226 O O . ILE A 1 286 ? -8.933 -12.510 3.421 1.00 93.69 286 ILE A O 1
ATOM 2230 N N . VAL A 1 287 ? -10.571 -13.077 1.996 1.00 95.25 287 VAL A N 1
ATOM 2231 C CA . VAL A 1 287 ? -10.947 -14.304 2.715 1.00 95.25 287 VAL A CA 1
ATOM 2232 C C . VAL A 1 287 ? -9.770 -15.282 2.773 1.00 95.25 287 VAL A C 1
ATOM 2234 O O . VAL A 1 287 ? -9.500 -15.846 3.834 1.00 95.25 287 VAL A O 1
ATOM 2237 N N . ILE A 1 288 ? -9.026 -15.451 1.674 1.00 94.75 288 ILE A N 1
ATOM 2238 C CA . ILE A 1 288 ? -7.785 -16.247 1.666 1.00 94.75 288 ILE A CA 1
ATOM 2239 C C . ILE A 1 288 ? -6.764 -15.656 2.646 1.00 94.75 288 ILE A C 1
ATOM 2241 O O . ILE A 1 288 ? -6.214 -16.386 3.472 1.00 94.75 288 ILE A O 1
ATOM 2245 N N . GLY A 1 289 ? -6.563 -14.337 2.600 1.00 92.12 289 GLY A N 1
ATOM 2246 C CA . GLY A 1 289 ? -5.652 -13.606 3.476 1.00 92.12 289 GLY A CA 1
ATOM 2247 C C . GLY A 1 289 ? -5.939 -13.855 4.955 1.00 92.12 289 GLY A C 1
ATOM 2248 O O . GLY A 1 289 ? -5.051 -14.309 5.674 1.00 92.12 289 GLY A O 1
ATOM 2249 N N . ILE A 1 290 ? -7.186 -13.660 5.397 1.00 93.19 290 ILE A N 1
ATOM 2250 C CA . ILE A 1 290 ? -7.598 -13.878 6.796 1.00 93.19 290 ILE A CA 1
ATOM 2251 C C . ILE A 1 290 ? -7.406 -15.347 7.204 1.00 93.19 290 ILE A C 1
ATOM 2253 O O . ILE A 1 290 ? -6.904 -15.617 8.292 1.00 93.19 290 ILE A O 1
ATOM 2257 N N . ARG A 1 291 ? -7.738 -16.305 6.324 1.00 92.75 291 ARG A N 1
ATOM 2258 C CA . ARG A 1 291 ? -7.569 -17.748 6.593 1.00 92.75 291 ARG A CA 1
ATOM 2259 C C . ARG A 1 291 ? -6.112 -18.180 6.722 1.00 92.75 291 ARG A C 1
ATOM 2261 O O . ARG A 1 291 ? -5.836 -19.145 7.434 1.00 92.75 291 ARG A O 1
ATOM 2268 N N . SER A 1 292 ? -5.210 -17.495 6.024 1.00 92.19 292 SER A N 1
ATOM 2269 C CA . SER A 1 292 ? -3.764 -17.744 6.065 1.00 92.19 292 SER A CA 1
ATOM 2270 C C . SER A 1 292 ? -3.038 -16.978 7.179 1.00 92.19 292 SER A C 1
ATOM 2272 O O . SER A 1 292 ? -1.899 -17.306 7.507 1.00 92.19 292 SER A O 1
ATOM 2274 N N . MET A 1 293 ? -3.687 -15.970 7.768 1.00 91.38 293 MET A N 1
ATOM 2275 C CA . MET A 1 293 ? -3.112 -15.133 8.816 1.00 91.38 293 MET A CA 1
ATOM 2276 C C . MET A 1 293 ? -2.979 -15.901 10.137 1.00 91.38 293 MET A C 1
ATOM 2278 O O . MET A 1 293 ? -3.860 -16.669 10.524 1.00 91.38 293 MET A O 1
ATOM 2282 N N . ASP A 1 294 ? -1.896 -15.635 10.872 1.00 93.19 294 ASP A N 1
ATOM 2283 C CA . ASP A 1 294 ? -1.761 -16.064 12.266 1.00 93.19 294 ASP A CA 1
ATOM 2284 C C . ASP A 1 294 ? -2.903 -15.479 13.116 1.00 93.19 294 ASP A C 1
ATOM 2286 O O . ASP A 1 294 ? -3.079 -14.259 13.194 1.00 93.19 294 ASP A O 1
ATOM 2290 N N . GLY A 1 295 ? -3.659 -16.351 13.791 1.00 92.38 295 GLY A N 1
ATOM 2291 C CA . GLY A 1 295 ? -4.789 -15.961 14.637 1.00 92.38 295 GLY A CA 1
ATOM 2292 C C . GLY A 1 295 ? -4.421 -14.938 15.720 1.00 92.38 295 GLY A C 1
ATOM 2293 O O . GLY A 1 295 ? -5.224 -14.063 16.035 1.00 92.38 295 GLY A O 1
ATOM 2294 N N . CYS A 1 296 ? -3.190 -14.961 16.242 1.00 95.38 296 CYS A N 1
ATOM 2295 C CA . CYS A 1 296 ? -2.727 -13.983 17.231 1.00 95.38 296 CYS A CA 1
ATOM 2296 C C . CYS A 1 296 ? -2.575 -12.562 16.658 1.00 95.38 296 CYS A C 1
ATOM 2298 O O . CYS A 1 296 ? -2.522 -11.590 17.419 1.00 95.38 296 CYS A O 1
ATOM 2300 N N . LYS A 1 297 ? -2.514 -12.418 15.327 1.00 94.19 297 LYS A N 1
ATOM 2301 C CA . LYS A 1 297 ? -2.386 -11.135 14.622 1.00 94.19 297 LYS A CA 1
ATOM 2302 C C . LYS A 1 297 ? -3.728 -10.500 14.247 1.00 94.19 297 LYS A C 1
ATOM 2304 O O . LYS A 1 297 ? -3.735 -9.326 13.888 1.00 94.19 297 LYS A O 1
ATOM 2309 N N . VAL A 1 298 ? -4.852 -11.205 14.395 1.00 94.75 298 VAL A N 1
ATOM 2310 C CA . VAL A 1 298 ? -6.184 -10.693 14.014 1.00 94.75 298 VAL A CA 1
ATOM 2311 C C . VAL A 1 298 ? -6.563 -9.394 14.745 1.00 94.75 298 VAL A C 1
ATOM 2313 O O . VAL A 1 298 ? -6.954 -8.447 14.062 1.00 94.75 298 VAL A O 1
ATOM 2316 N N . PRO A 1 299 ? -6.371 -9.241 16.075 1.00 95.50 299 PRO A N 1
ATOM 2317 C CA . PRO A 1 299 ? -6.675 -7.968 16.747 1.00 95.50 299 PRO A CA 1
ATOM 2318 C C . PRO A 1 299 ? -5.800 -6.782 16.315 1.00 95.50 299 PRO A C 1
ATOM 2320 O O . PRO A 1 299 ? -6.115 -5.639 16.638 1.00 95.50 299 PRO A O 1
ATOM 2323 N N . TRP A 1 300 ? -4.713 -7.042 15.579 1.00 94.31 300 TRP A N 1
ATOM 2324 C CA . TRP A 1 300 ? -3.815 -6.029 15.016 1.00 94.31 300 TRP A CA 1
ATOM 2325 C C . TRP A 1 300 ? -4.213 -5.582 13.601 1.00 94.31 300 TRP A C 1
ATOM 2327 O O . TRP A 1 300 ? -3.489 -4.807 12.961 1.00 94.31 300 TRP A O 1
ATOM 2337 N N . ILE A 1 301 ? -5.326 -6.083 13.065 1.00 93.69 301 ILE A N 1
ATOM 2338 C CA . ILE A 1 301 ? -5.949 -5.525 11.866 1.00 93.69 301 ILE A CA 1
ATOM 2339 C C . ILE A 1 301 ? -6.480 -4.138 12.230 1.00 93.69 301 ILE A C 1
ATOM 2341 O O . ILE A 1 301 ? -7.192 -3.970 13.216 1.00 93.69 301 ILE A O 1
ATOM 2345 N N . SER A 1 302 ? -6.077 -3.130 11.456 1.00 92.75 302 SER A N 1
ATOM 2346 C CA . SER A 1 302 ? -6.428 -1.739 11.733 1.00 92.75 302 SER A CA 1
ATOM 2347 C C . SER A 1 302 ? -7.872 -1.496 11.323 1.00 92.75 302 SER A C 1
ATOM 2349 O O . SER A 1 302 ? -8.168 -1.279 10.150 1.00 92.75 302 SER A O 1
ATOM 2351 N N . THR A 1 303 ? -8.783 -1.626 12.277 1.00 93.94 303 THR A N 1
ATOM 2352 C CA . THR A 1 303 ? -10.209 -1.379 12.085 1.00 93.94 303 THR A CA 1
ATOM 2353 C C . THR A 1 303 ? -10.862 -1.041 13.419 1.00 93.94 303 THR A C 1
ATOM 2355 O O . THR A 1 303 ? -10.407 -1.482 14.479 1.00 93.94 303 THR A O 1
ATOM 2358 N N . GLN A 1 304 ? -11.928 -0.252 13.355 1.00 94.38 304 GLN A N 1
ATOM 2359 C CA . GLN A 1 304 ? -12.840 -0.022 14.469 1.00 94.38 304 GLN A CA 1
ATOM 2360 C C . GLN A 1 304 ? -14.105 -0.814 14.188 1.00 94.38 304 GLN A C 1
ATOM 2362 O O . GLN A 1 304 ? -14.788 -0.559 13.194 1.00 94.38 304 GLN A O 1
ATOM 2367 N N . TYR A 1 305 ? -14.393 -1.789 15.046 1.00 96.12 305 TYR A N 1
ATOM 2368 C CA . TYR A 1 305 ? -15.573 -2.620 14.883 1.00 96.12 305 TYR A CA 1
ATOM 2369 C C . TYR A 1 305 ? -16.832 -1.812 15.183 1.00 96.12 305 TYR A C 1
ATOM 2371 O O . TYR A 1 305 ? -16.960 -1.174 16.226 1.00 96.12 305 TYR A O 1
ATOM 2379 N N . CYS A 1 306 ? -17.751 -1.845 14.229 1.00 97.12 306 CYS A N 1
ATOM 2380 C CA . CYS A 1 306 ? -19.079 -1.273 14.341 1.00 97.12 306 CYS A CA 1
ATOM 2381 C C . CYS A 1 306 ? -20.062 -2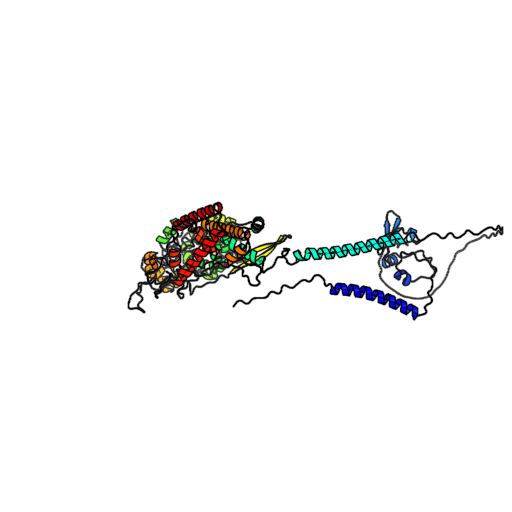.300 14.902 1.00 97.12 306 CYS A C 1
ATOM 2383 O O . CYS A 1 306 ? -20.901 -1.947 15.726 1.00 97.12 306 CYS A O 1
ATOM 2385 N N . TRP A 1 307 ? -19.924 -3.569 14.502 1.00 98.06 307 TRP A N 1
ATOM 2386 C CA . TRP A 1 307 ? -20.811 -4.653 14.917 1.00 98.06 307 TRP A CA 1
ATOM 2387 C C . TRP A 1 307 ? -20.061 -5.967 15.117 1.00 98.06 307 TRP A C 1
ATOM 2389 O O . TRP A 1 307 ? -19.001 -6.201 14.523 1.00 98.06 307 TRP A O 1
ATOM 2399 N N . VAL A 1 308 ? -20.652 -6.850 15.922 1.00 97.81 308 VAL A N 1
ATOM 2400 C CA . VAL A 1 308 ? -20.192 -8.236 16.045 1.00 97.81 308 VAL A CA 1
ATOM 2401 C C . VAL A 1 308 ? -20.550 -9.021 14.783 1.00 97.81 308 VAL A C 1
ATOM 2403 O O . VAL A 1 308 ? -19.690 -9.698 14.228 1.00 97.81 308 VAL A O 1
ATOM 2406 N N . ASP A 1 309 ? -21.792 -8.908 14.314 1.00 96.94 309 ASP A N 1
ATOM 2407 C CA . ASP A 1 309 ? -22.400 -9.744 13.279 1.00 96.94 309 ASP A CA 1
ATOM 2408 C C . ASP A 1 309 ? -22.836 -8.952 12.040 1.00 96.94 309 ASP A C 1
ATOM 2410 O O . ASP A 1 309 ? -23.149 -7.763 12.125 1.00 96.94 309 ASP A O 1
ATOM 2414 N N . PHE A 1 310 ? -22.898 -9.611 10.879 1.00 96.94 310 PHE A N 1
ATOM 2415 C CA . PHE A 1 310 ? -23.316 -8.975 9.623 1.00 96.94 310 PHE A CA 1
ATOM 2416 C C . PHE A 1 310 ? -24.764 -8.473 9.654 1.00 96.94 310 PHE A C 1
ATOM 2418 O O . PHE A 1 310 ? -25.082 -7.486 8.993 1.00 96.94 310 PHE A O 1
ATOM 2425 N N . GLN A 1 311 ? -25.617 -9.090 10.475 1.00 95.62 311 GLN A N 1
ATOM 2426 C CA . GLN A 1 311 ? -27.011 -8.683 10.654 1.00 95.62 311 GLN A CA 1
ATOM 2427 C C . GLN A 1 311 ? -27.182 -7.530 11.649 1.00 95.62 311 GLN A C 1
ATOM 2429 O O . GLN A 1 311 ? -28.314 -7.132 11.923 1.00 95.62 311 GLN A O 1
ATOM 2434 N N . GLN A 1 312 ? -26.076 -6.966 12.151 1.00 95.81 312 GLN A N 1
ATOM 2435 C CA . GLN A 1 312 ? -26.050 -5.758 12.976 1.00 95.81 312 GLN A CA 1
ATOM 2436 C C . GLN A 1 312 ? -26.857 -5.891 14.280 1.00 95.81 312 GLN A C 1
ATOM 2438 O O . GLN A 1 312 ? -27.339 -4.897 14.821 1.00 95.81 312 GLN A O 1
ATOM 2443 N N . ARG A 1 313 ? -26.999 -7.112 14.811 1.00 95.31 313 ARG A N 1
ATOM 2444 C CA . ARG A 1 313 ? -27.735 -7.386 16.055 1.00 95.31 313 ARG A CA 1
ATOM 2445 C C . ARG A 1 313 ? -26.999 -6.848 17.277 1.00 95.31 313 ARG A C 1
ATOM 2447 O O . ARG A 1 313 ? -27.641 -6.412 18.231 1.00 95.31 313 ARG A O 1
ATOM 2454 N N . TRP A 1 314 ? -25.665 -6.864 17.253 1.00 97.06 314 TRP A N 1
ATOM 2455 C CA . TRP A 1 314 ? -24.839 -6.400 18.369 1.00 97.06 314 TRP A CA 1
ATOM 2456 C C . TRP A 1 314 ? -23.884 -5.289 17.934 1.00 97.06 314 TRP A C 1
ATOM 2458 O O . TRP A 1 314 ? -22.885 -5.532 17.256 1.00 97.06 314 TRP A O 1
ATOM 2468 N N . ALA A 1 315 ? -24.181 -4.063 18.364 1.00 96.94 315 ALA A N 1
ATOM 2469 C CA . ALA A 1 315 ? -23.327 -2.896 18.167 1.00 96.94 315 ALA A CA 1
ATOM 2470 C C . ALA A 1 315 ? -22.055 -2.957 19.035 1.00 96.94 315 ALA A C 1
ATOM 2472 O O . ALA A 1 315 ? -22.109 -3.327 20.209 1.00 96.94 315 ALA A O 1
ATOM 2473 N N . MET A 1 316 ? -20.926 -2.536 18.462 1.00 95.88 316 MET A N 1
ATOM 2474 C CA . MET A 1 316 ? -19.604 -2.450 19.105 1.00 95.88 316 MET A CA 1
ATOM 2475 C C . MET A 1 316 ? -18.961 -1.059 18.995 1.00 95.88 316 MET A C 1
ATOM 2477 O O . MET A 1 316 ? -17.874 -0.840 19.531 1.00 95.88 316 MET A O 1
ATOM 2481 N N . ALA A 1 317 ? -19.594 -0.106 18.302 1.00 94.56 317 ALA A N 1
ATOM 2482 C CA . ALA A 1 317 ? -19.003 1.213 18.127 1.00 94.56 317 ALA A CA 1
ATOM 2483 C C . ALA A 1 317 ? -18.804 1.933 19.473 1.00 94.56 317 ALA A C 1
ATOM 2485 O O . ALA A 1 317 ? -19.704 2.018 20.319 1.00 94.56 317 ALA A O 1
ATOM 2486 N N . ARG A 1 318 ? -17.611 2.518 19.633 1.00 90.88 318 ARG A N 1
ATOM 2487 C CA . ARG A 1 318 ? -17.135 3.076 20.907 1.00 90.88 318 ARG A CA 1
ATOM 2488 C C . ARG A 1 318 ? -17.963 4.263 21.412 1.00 90.88 318 ARG A C 1
ATOM 2490 O O . ARG A 1 318 ? -18.139 4.423 22.617 1.00 90.88 318 ARG A O 1
ATOM 2497 N N . SER A 1 319 ? -18.533 5.053 20.503 1.00 89.69 319 SER A N 1
ATOM 2498 C CA . SER A 1 319 ? -19.416 6.187 20.801 1.00 89.69 319 SER A CA 1
ATOM 2499 C C . SER A 1 319 ? -20.679 6.152 19.940 1.00 89.69 319 SER A C 1
ATOM 2501 O O . SER A 1 319 ? -20.696 5.546 18.869 1.00 89.69 319 SER A O 1
ATOM 2503 N N . GLU A 1 320 ? -21.733 6.836 20.386 1.00 90.38 320 GLU A N 1
ATOM 2504 C CA . GLU A 1 320 ? -22.984 6.956 19.625 1.00 90.38 320 GLU A CA 1
ATOM 2505 C C . GLU A 1 320 ? -22.759 7.680 18.292 1.00 90.38 320 GLU A C 1
ATOM 2507 O O . GLU A 1 320 ? -23.181 7.203 17.241 1.00 90.38 320 GLU A O 1
ATOM 2512 N N . ALA A 1 321 ? -21.981 8.766 18.307 1.00 91.94 321 ALA A N 1
ATOM 2513 C CA . ALA A 1 321 ? -21.593 9.477 17.092 1.00 91.94 321 ALA A CA 1
ATOM 2514 C C . ALA A 1 321 ? -20.849 8.566 16.098 1.00 91.94 321 ALA A C 1
ATOM 2516 O O . ALA A 1 321 ? -21.019 8.694 14.885 1.00 91.94 321 ALA A O 1
ATOM 2517 N N . ARG A 1 322 ? -20.030 7.625 16.593 1.00 93.25 322 ARG A N 1
ATOM 2518 C CA . ARG A 1 322 ? -19.365 6.635 15.741 1.00 93.25 322 ARG A CA 1
ATOM 2519 C C . ARG A 1 322 ? -20.344 5.595 15.204 1.00 93.25 322 ARG A C 1
ATOM 2521 O O . ARG A 1 322 ? -20.195 5.226 14.039 1.00 93.25 322 ARG A O 1
ATOM 2528 N N . GLN A 1 323 ? -21.304 5.143 16.013 1.00 95.19 323 GLN A N 1
ATOM 2529 C CA . GLN A 1 323 ? -22.350 4.213 15.579 1.00 95.19 323 GLN A CA 1
ATOM 2530 C C . GLN A 1 323 ? -23.173 4.820 14.440 1.00 95.19 323 GLN A C 1
ATOM 2532 O O . GLN A 1 323 ? -23.308 4.195 13.397 1.00 95.19 323 GLN A O 1
ATOM 2537 N N . LEU A 1 324 ? -23.582 6.086 14.553 1.00 95.56 324 LEU A N 1
ATOM 2538 C CA . LEU A 1 324 ? -24.300 6.775 13.478 1.00 95.56 324 LEU A CA 1
ATOM 2539 C C . LEU A 1 324 ? -23.500 6.799 12.161 1.00 95.56 324 LEU A C 1
ATOM 2541 O O . LEU A 1 324 ? -24.059 6.607 11.080 1.00 95.56 324 LEU A O 1
ATOM 2545 N N . ARG A 1 325 ? -22.173 6.982 12.228 1.00 95.31 325 ARG A N 1
ATOM 2546 C CA . ARG A 1 325 ? -21.298 6.859 11.046 1.00 95.31 325 ARG A CA 1
ATOM 2547 C C . ARG A 1 325 ? -21.205 5.425 10.523 1.00 95.31 325 ARG A C 1
ATOM 2549 O O . ARG A 1 325 ? -21.127 5.235 9.314 1.00 95.31 325 ARG A O 1
ATOM 2556 N N . CYS A 1 326 ? -21.211 4.418 11.401 1.00 96.44 326 CYS A N 1
ATOM 2557 C CA . CYS A 1 326 ? -21.298 3.013 10.990 1.00 96.44 326 CYS A CA 1
ATOM 2558 C C . CYS A 1 326 ? -22.539 2.784 10.129 1.00 96.44 326 CYS A C 1
ATOM 2560 O O . CYS A 1 326 ? -22.410 2.326 8.992 1.00 96.44 326 CYS A O 1
ATOM 2562 N N . ASP A 1 327 ? -23.700 3.174 10.654 1.00 95.69 327 ASP A N 1
ATOM 2563 C CA . ASP A 1 327 ? -25.007 2.911 10.055 1.00 95.69 327 ASP A CA 1
ATOM 2564 C C . ASP A 1 327 ? -25.167 3.625 8.703 1.00 95.69 327 ASP A C 1
ATOM 2566 O O . ASP A 1 327 ? -25.736 3.075 7.762 1.00 95.69 327 ASP A O 1
ATOM 2570 N N . THR A 1 328 ? -24.629 4.842 8.585 1.00 96.31 328 THR A N 1
ATOM 2571 C CA . THR A 1 328 ? -24.791 5.686 7.389 1.00 96.31 328 THR A CA 1
ATOM 2572 C C . THR A 1 328 ? -23.741 5.451 6.304 1.00 96.31 328 THR A C 1
ATOM 2574 O O . THR A 1 328 ? -24.057 5.627 5.128 1.00 96.31 328 THR A O 1
ATOM 2577 N N . ALA A 1 329 ? -22.509 5.064 6.660 1.00 95.44 329 ALA A N 1
ATOM 2578 C CA . ALA A 1 329 ? -21.387 5.069 5.716 1.00 95.44 329 ALA A CA 1
ATOM 2579 C C . ALA A 1 329 ? -20.603 3.751 5.611 1.00 95.44 329 ALA A C 1
ATOM 2581 O O . ALA A 1 329 ? -19.937 3.535 4.599 1.00 95.44 329 ALA A O 1
ATOM 2582 N N . TYR A 1 330 ? -20.644 2.862 6.612 1.00 96.19 330 TYR A N 1
ATOM 2583 C CA . TYR A 1 330 ? -19.709 1.724 6.672 1.00 96.19 330 TYR A CA 1
ATOM 2584 C C . TYR A 1 330 ? -20.352 0.339 6.611 1.00 96.19 330 TYR A C 1
ATOM 2586 O O . TYR A 1 330 ? -19.621 -0.649 6.588 1.00 96.19 330 TYR A O 1
ATOM 2594 N N . ALA A 1 331 ? -21.678 0.240 6.514 1.00 96.31 331 ALA A N 1
ATOM 2595 C CA . ALA A 1 331 ? -22.378 -1.047 6.475 1.00 96.31 331 ALA A CA 1
ATOM 2596 C C . ALA A 1 331 ? -21.924 -1.979 5.326 1.00 96.31 331 ALA A C 1
ATOM 2598 O O . ALA A 1 331 ? -21.930 -3.197 5.462 1.00 96.31 331 ALA A O 1
ATOM 2599 N N . ALA A 1 332 ? -21.467 -1.431 4.194 1.00 97.00 332 ALA A N 1
ATOM 2600 C CA . ALA A 1 332 ? -20.965 -2.229 3.069 1.00 97.00 332 ALA A CA 1
ATOM 2601 C C . ALA A 1 332 ? -19.504 -2.713 3.234 1.00 97.00 332 ALA A C 1
ATOM 2603 O O . ALA A 1 332 ? -19.014 -3.482 2.396 1.00 97.00 332 ALA A O 1
ATOM 2604 N N . ASN A 1 333 ? -18.796 -2.266 4.279 1.00 96.88 333 ASN A N 1
ATOM 2605 C CA . ASN A 1 333 ? -17.394 -2.592 4.526 1.00 96.88 333 ASN A CA 1
ATOM 2606 C C . ASN A 1 333 ? -17.267 -3.797 5.468 1.00 96.88 333 ASN A C 1
ATOM 2608 O O . ASN A 1 333 ? -17.489 -3.686 6.668 1.00 96.88 333 ASN A O 1
ATOM 2612 N N . GLY A 1 334 ? -16.802 -4.938 4.964 1.00 96.62 334 GLY A N 1
ATOM 2613 C CA . GLY A 1 334 ? -16.629 -6.154 5.765 1.00 96.62 334 GLY A CA 1
ATOM 2614 C C . GLY A 1 334 ? -15.654 -5.992 6.936 1.00 96.62 334 GLY A C 1
ATOM 2615 O O . GLY A 1 334 ? -15.768 -6.712 7.922 1.00 96.62 334 GLY A O 1
ATOM 2616 N N . ALA A 1 335 ? -14.732 -5.025 6.873 1.00 95.94 335 ALA A N 1
ATOM 2617 C CA . ALA A 1 335 ? -13.719 -4.810 7.906 1.00 95.94 335 ALA A CA 1
ATOM 2618 C C . ALA A 1 335 ? -14.271 -4.276 9.234 1.00 95.94 335 ALA A C 1
ATOM 2620 O O . ALA A 1 335 ? -13.589 -4.401 10.251 1.00 95.94 335 ALA A O 1
ATOM 2621 N N . VAL A 1 336 ? -15.471 -3.683 9.251 1.00 97.19 336 VAL A N 1
ATOM 2622 C CA . VAL A 1 336 ? -16.076 -3.154 10.489 1.00 97.19 336 VAL A CA 1
ATOM 2623 C C . VAL A 1 336 ? -16.930 -4.188 11.233 1.00 97.19 336 VAL A C 1
ATOM 2625 O O . VAL A 1 336 ? -17.471 -3.882 12.295 1.00 97.19 336 VAL A O 1
ATOM 2628 N N . TYR A 1 337 ? -17.023 -5.413 10.710 1.00 98.06 337 TYR A N 1
ATOM 2629 C CA . TYR A 1 337 ? -17.766 -6.526 11.301 1.00 98.06 337 TYR A CA 1
ATOM 2630 C C . TYR A 1 337 ? -16.811 -7.573 11.857 1.00 98.06 337 TYR A C 1
ATOM 2632 O O . TYR A 1 337 ? -15.983 -8.110 11.114 1.00 98.06 337 TYR A O 1
ATOM 2640 N N . PHE A 1 338 ? -16.947 -7.923 13.136 1.00 97.12 338 PHE A N 1
ATOM 2641 C CA . PHE A 1 338 ? -16.110 -8.971 13.726 1.00 97.12 338 PHE A CA 1
ATOM 2642 C C . PHE A 1 338 ? -16.385 -10.349 13.101 1.00 97.12 338 PHE A C 1
ATOM 2644 O O . PHE A 1 338 ? -15.464 -11.151 12.953 1.00 97.12 338 PHE A O 1
ATOM 2651 N N . GLU A 1 339 ? -17.610 -10.602 12.634 1.00 96.44 339 GLU A N 1
ATOM 2652 C CA . GLU A 1 339 ? -18.010 -11.835 11.948 1.00 96.44 339 GLU A CA 1
ATOM 2653 C C . GLU A 1 339 ? -17.148 -12.155 10.725 1.00 96.44 339 GLU A C 1
ATOM 2655 O O . GLU A 1 339 ? -16.808 -13.322 10.511 1.00 96.44 339 GLU A O 1
ATOM 2660 N N . SER A 1 340 ? -16.711 -11.134 9.977 1.00 95.44 340 SER A N 1
ATOM 2661 C CA . SER A 1 340 ? -15.796 -11.320 8.843 1.00 95.44 340 SER A CA 1
ATOM 2662 C C . SER A 1 340 ? -14.524 -12.070 9.260 1.00 95.44 340 SER A C 1
ATOM 2664 O O . SER A 1 340 ? -14.079 -12.993 8.569 1.00 95.44 340 SER A O 1
ATOM 2666 N N . MET A 1 341 ? -13.995 -11.735 10.440 1.00 94.75 341 MET A N 1
ATOM 2667 C CA . MET A 1 341 ? -12.836 -12.376 11.048 1.00 94.75 341 MET A CA 1
ATOM 2668 C C . MET A 1 341 ? -13.206 -13.696 11.698 1.00 94.75 341 MET A C 1
ATOM 2670 O O . MET A 1 341 ? -12.545 -14.694 11.430 1.00 94.75 341 MET A O 1
ATOM 2674 N N . ALA A 1 342 ? -14.258 -13.723 12.519 1.00 94.06 342 ALA A N 1
ATOM 2675 C CA . ALA A 1 342 ? -14.673 -14.902 13.275 1.00 94.06 342 ALA A CA 1
ATOM 2676 C C . ALA A 1 342 ? -14.838 -16.131 12.370 1.00 94.06 342 ALA A C 1
ATOM 2678 O O . ALA A 1 342 ? -14.297 -17.196 12.658 1.00 94.06 342 ALA A O 1
ATOM 2679 N N . ARG A 1 343 ? -15.474 -15.957 11.209 1.00 92.94 343 ARG A N 1
ATOM 2680 C CA . ARG A 1 343 ? -15.707 -17.038 10.240 1.00 92.94 343 ARG A CA 1
ATOM 2681 C C . ARG A 1 343 ? -14.436 -17.499 9.510 1.00 92.94 343 ARG A C 1
ATOM 2683 O O . ARG A 1 343 ? -14.373 -18.601 8.953 1.00 92.94 343 ARG A O 1
ATOM 2690 N N . ASN A 1 344 ? -13.385 -16.679 9.493 1.00 93.06 344 ASN A N 1
ATOM 2691 C CA . ASN A 1 344 ? -12.219 -16.877 8.627 1.00 93.06 344 ASN A CA 1
ATOM 2692 C C . ASN A 1 344 ? -10.884 -17.031 9.363 1.00 93.06 344 ASN A C 1
ATOM 2694 O O . ASN A 1 344 ? -9.947 -17.569 8.781 1.00 93.06 344 ASN A O 1
ATOM 2698 N N . LEU A 1 345 ? -10.797 -16.702 10.647 1.00 91.75 345 LEU A N 1
ATOM 2699 C CA . LEU A 1 345 ? -9.568 -16.850 11.422 1.00 91.75 345 LEU A CA 1
ATOM 2700 C C . LEU A 1 345 ? -9.306 -18.304 11.853 1.00 91.75 345 LEU A C 1
ATOM 2702 O O . LEU A 1 345 ? -10.173 -19.181 11.768 1.00 91.75 345 LEU A O 1
ATOM 2706 N N . ASN A 1 346 ? -8.080 -18.585 12.297 1.00 90.44 346 ASN A N 1
ATOM 2707 C CA . ASN A 1 346 ? -7.723 -19.845 12.947 1.00 90.44 346 ASN A CA 1
ATOM 2708 C C . ASN A 1 346 ? -7.976 -19.746 14.460 1.00 90.44 346 ASN A C 1
ATOM 2710 O O . ASN A 1 346 ? -7.144 -19.219 15.202 1.00 90.44 346 ASN A O 1
ATOM 2714 N N . TRP A 1 347 ? -9.106 -20.280 14.930 1.00 90.25 347 TRP A N 1
ATOM 2715 C CA . TRP A 1 347 ? -9.500 -20.173 16.340 1.00 90.25 347 TRP A CA 1
ATOM 2716 C C . TRP A 1 347 ? -8.546 -20.872 17.301 1.00 90.25 347 TRP A C 1
ATOM 2718 O O . TRP A 1 347 ? -8.380 -20.422 18.432 1.00 90.25 347 TRP A O 1
ATOM 2728 N N . ASN A 1 348 ? -7.879 -21.944 16.871 1.00 90.19 348 ASN A N 1
ATOM 2729 C CA . ASN A 1 348 ? -6.914 -22.641 17.720 1.00 90.19 348 ASN A CA 1
ATOM 2730 C C . ASN A 1 348 ? -5.695 -21.763 18.026 1.00 90.19 348 ASN A C 1
ATOM 2732 O O . ASN A 1 348 ? -5.168 -21.827 19.131 1.00 90.19 348 ASN A O 1
ATOM 2736 N N . GLN A 1 349 ? -5.253 -20.942 17.070 1.00 92.56 349 GLN A N 1
ATOM 2737 C CA . GLN A 1 349 ? -4.180 -19.969 17.291 1.00 92.56 349 GLN A CA 1
ATOM 2738 C C . GLN A 1 349 ? -4.691 -18.733 18.034 1.00 92.56 349 GLN A C 1
ATOM 2740 O O . GLN A 1 349 ? -4.088 -18.334 19.023 1.00 92.56 349 GLN A O 1
ATOM 2745 N N . PHE A 1 350 ? -5.831 -18.176 17.615 1.00 94.69 350 PHE A N 1
ATOM 2746 C CA . PHE A 1 350 ? -6.427 -16.994 18.242 1.00 94.69 350 PHE A CA 1
ATOM 2747 C C . PHE A 1 350 ? -6.675 -17.198 19.743 1.00 94.69 350 PHE A C 1
ATOM 2749 O O . PHE A 1 350 ? -6.261 -16.365 20.545 1.00 94.69 350 PHE A O 1
ATOM 2756 N N . ASN A 1 351 ? -7.251 -18.339 20.140 1.00 93.69 351 ASN A N 1
ATOM 2757 C CA . ASN A 1 351 ? -7.552 -18.628 21.545 1.00 93.69 351 ASN A CA 1
ATOM 2758 C C . ASN A 1 351 ? -6.304 -18.682 22.437 1.00 93.69 351 ASN A C 1
ATOM 2760 O O . ASN A 1 351 ? -6.409 -18.382 23.619 1.00 93.69 351 ASN A O 1
ATOM 2764 N N . ARG A 1 352 ? -5.122 -19.017 21.894 1.00 94.06 352 ARG A N 1
ATOM 2765 C CA . ARG A 1 352 ? -3.868 -19.031 22.674 1.00 94.06 352 ARG A CA 1
ATOM 2766 C C . ARG A 1 352 ? -3.437 -17.639 23.128 1.00 94.06 352 ARG A C 1
ATOM 2768 O O . ARG A 1 352 ? -2.727 -17.532 24.117 1.00 94.06 352 ARG A O 1
ATOM 2775 N N . CYS A 1 353 ? -3.813 -16.606 22.378 1.00 95.56 353 CYS A N 1
ATOM 2776 C CA . CYS A 1 353 ? -3.397 -15.229 22.627 1.00 95.56 353 CYS A CA 1
ATOM 2777 C C . CYS A 1 353 ? -4.536 -14.362 23.176 1.00 95.56 353 CYS A C 1
ATOM 2779 O O . CYS A 1 353 ? -4.290 -13.483 23.992 1.00 95.56 353 CYS A O 1
ATOM 2781 N N . TRP A 1 354 ? -5.767 -14.595 22.714 1.00 96.19 354 TRP A N 1
ATOM 2782 C CA . TRP A 1 354 ? -6.893 -13.675 22.893 1.00 96.19 354 TRP A CA 1
ATOM 2783 C C . TRP A 1 354 ? -8.200 -14.367 23.305 1.00 96.19 354 TRP A C 1
ATOM 2785 O O . TRP A 1 354 ? -9.240 -13.716 23.304 1.00 96.19 354 TRP A O 1
ATOM 2795 N N . GLY A 1 355 ? -8.172 -15.662 23.647 1.00 94.50 355 GLY A N 1
ATOM 2796 C CA . GLY A 1 355 ? -9.375 -16.424 24.014 1.00 94.50 355 GLY A CA 1
ATOM 2797 C C . GLY A 1 355 ? -10.109 -15.819 25.210 1.00 94.50 355 GLY A C 1
ATOM 2798 O O . GLY A 1 355 ? -11.272 -15.451 25.086 1.00 94.50 355 GLY A O 1
ATOM 2799 N N . ASP A 1 356 ? -9.396 -15.615 26.320 1.00 93.50 356 ASP A N 1
ATOM 2800 C CA . ASP A 1 356 ? -9.967 -15.036 27.544 1.00 93.50 356 ASP A CA 1
ATOM 2801 C C . ASP A 1 356 ? -10.500 -13.614 27.313 1.00 93.50 356 ASP A C 1
ATOM 2803 O O . ASP A 1 356 ? -11.566 -13.247 27.806 1.00 93.50 356 ASP A O 1
ATOM 2807 N N . ALA A 1 357 ? -9.778 -12.817 26.517 1.00 95.62 357 ALA A N 1
ATOM 2808 C CA . ALA A 1 357 ? -10.196 -11.465 26.169 1.00 95.62 357 ALA A CA 1
ATOM 2809 C C . ALA A 1 357 ? -11.487 -11.469 25.342 1.00 95.62 357 ALA A C 1
ATOM 2811 O O . ALA A 1 357 ? -12.409 -10.724 25.655 1.00 95.62 357 ALA A O 1
ATOM 2812 N N . PHE A 1 358 ? -11.575 -12.327 24.321 1.00 96.12 358 PHE A N 1
ATOM 2813 C CA . PHE A 1 358 ? -12.786 -12.503 23.519 1.00 96.12 358 PHE A CA 1
ATOM 2814 C C . PHE A 1 358 ? -13.968 -12.986 24.365 1.00 96.12 358 PHE A C 1
ATOM 2816 O O . PHE A 1 358 ? -15.094 -12.519 24.174 1.00 96.12 358 PHE A O 1
ATOM 2823 N N . ASP A 1 359 ? -13.711 -13.889 25.311 1.00 94.38 359 ASP A N 1
ATOM 2824 C CA . ASP A 1 359 ? -14.756 -14.459 26.149 1.00 94.38 359 ASP A CA 1
ATOM 2825 C C . ASP A 1 359 ? -15.420 -13.398 27.020 1.00 94.38 359 ASP A C 1
ATOM 2827 O O . ASP A 1 359 ? -16.643 -13.247 26.999 1.00 94.38 359 ASP A O 1
ATOM 2831 N N . VAL A 1 360 ? -14.594 -12.608 27.705 1.00 93.62 360 VAL A N 1
ATOM 2832 C CA . VAL A 1 360 ? -15.047 -11.520 28.573 1.00 93.62 360 VAL A CA 1
ATOM 2833 C C . VAL A 1 360 ? -15.657 -10.367 27.772 1.00 93.62 360 VAL A C 1
ATOM 2835 O O . VAL A 1 360 ? -16.670 -9.811 28.188 1.00 93.62 360 VAL A O 1
ATOM 2838 N N . ALA A 1 361 ? -15.053 -10.008 26.638 1.00 95.25 361 ALA A N 1
ATOM 2839 C CA . ALA A 1 361 ? -15.436 -8.833 25.862 1.00 95.25 361 ALA A CA 1
ATOM 2840 C C . ALA A 1 361 ? -16.696 -9.025 25.008 1.00 95.25 361 ALA A C 1
ATOM 2842 O O . ALA A 1 361 ? -17.378 -8.043 24.713 1.00 95.25 361 ALA A O 1
ATOM 2843 N N . ILE A 1 362 ? -16.953 -10.249 24.533 1.00 96.44 362 ILE A N 1
ATOM 2844 C CA . ILE A 1 362 ? -17.992 -10.532 23.532 1.00 96.44 362 ILE A CA 1
ATOM 2845 C C . ILE A 1 362 ? -18.795 -11.785 23.903 1.00 96.44 362 ILE A C 1
ATOM 2847 O O . ILE A 1 362 ? -20.022 -11.719 23.981 1.00 96.44 362 ILE A O 1
ATOM 2851 N N . ARG A 1 363 ? -18.143 -12.940 24.124 1.00 95.31 363 ARG A N 1
ATOM 2852 C CA . ARG A 1 363 ? -18.854 -14.232 24.244 1.00 95.31 363 ARG A CA 1
ATOM 2853 C C . ARG A 1 363 ? -19.877 -14.242 25.378 1.00 95.31 363 ARG A C 1
ATOM 2855 O O . ARG A 1 363 ? -20.973 -14.757 25.181 1.00 95.31 363 ARG A O 1
ATOM 2862 N N . TYR A 1 364 ? -19.536 -13.715 26.553 1.00 93.94 364 TYR A N 1
ATOM 2863 C CA . TYR A 1 364 ? -20.428 -13.775 27.712 1.00 93.94 364 TYR A CA 1
ATOM 2864 C C . TYR A 1 364 ? -21.752 -13.036 27.500 1.00 93.94 364 TYR A C 1
ATOM 2866 O O . TYR A 1 364 ? -22.787 -13.560 27.905 1.00 93.94 364 TYR A O 1
ATOM 2874 N N . ASP A 1 365 ? -21.752 -11.892 26.813 1.00 94.31 365 ASP A N 1
ATOM 2875 C CA . ASP A 1 365 ? -23.000 -11.193 26.486 1.00 94.31 365 ASP A CA 1
ATOM 2876 C C . ASP A 1 365 ? -23.799 -11.921 25.404 1.00 94.31 365 ASP A C 1
ATOM 2878 O O . ASP A 1 365 ? -25.026 -11.980 25.467 1.00 94.31 365 ASP A O 1
ATOM 2882 N N . LEU A 1 366 ? -23.121 -12.528 24.426 1.00 95.50 366 LEU A N 1
ATOM 2883 C CA . LEU A 1 366 ? -23.790 -13.301 23.379 1.00 95.50 366 LEU A CA 1
ATOM 2884 C C . LEU A 1 366 ? -24.444 -14.577 23.932 1.00 95.50 366 LEU A C 1
ATOM 2886 O O . LEU A 1 366 ? -25.536 -14.936 23.491 1.00 95.50 366 LEU A O 1
ATOM 2890 N N . ASN A 1 367 ? -23.846 -15.210 24.946 1.00 94.94 367 ASN A N 1
ATOM 2891 C CA . ASN A 1 367 ? -24.416 -16.376 25.632 1.00 94.94 367 ASN A CA 1
ATOM 2892 C C . ASN A 1 367 ? -25.766 -16.091 26.314 1.00 94.94 367 ASN A C 1
ATOM 2894 O O . ASN A 1 367 ? -26.470 -17.034 26.671 1.00 94.94 367 ASN A O 1
ATOM 2898 N N . ALA A 1 368 ? -26.138 -14.822 26.510 1.00 91.62 368 ALA A N 1
ATOM 2899 C CA . ALA A 1 368 ? -27.406 -14.449 27.131 1.00 91.62 368 ALA A CA 1
ATOM 2900 C C . ALA A 1 368 ? -28.625 -14.605 26.200 1.00 91.62 368 ALA A C 1
ATOM 2902 O O . ALA A 1 368 ? -29.756 -14.441 26.656 1.00 91.62 368 ALA A O 1
ATOM 2903 N N . SER A 1 369 ? -28.425 -14.897 24.908 1.00 94.00 369 SER A N 1
ATOM 2904 C CA . SER A 1 369 ? -29.507 -15.003 23.921 1.00 94.00 369 SER A CA 1
ATOM 2905 C C . SER A 1 369 ? -29.349 -16.220 23.009 1.00 94.00 369 SER A C 1
ATOM 2907 O O . SER A 1 369 ? -28.235 -16.542 22.599 1.00 94.00 369 SER A O 1
ATOM 2909 N N . ASP A 1 370 ? -30.468 -16.834 22.610 1.00 95.44 370 ASP A N 1
ATOM 2910 C CA . ASP A 1 370 ? -30.475 -17.945 21.640 1.00 95.44 370 ASP A CA 1
ATOM 2911 C C . ASP A 1 370 ? -29.810 -17.533 20.318 1.00 95.44 370 ASP A C 1
ATOM 2913 O O . ASP A 1 370 ? -28.971 -18.244 19.775 1.00 95.44 370 ASP A O 1
ATOM 2917 N N . ALA A 1 371 ? -30.094 -16.309 19.861 1.00 95.25 371 ALA A N 1
ATOM 2918 C CA . ALA A 1 371 ? -29.472 -15.717 18.683 1.00 95.25 371 ALA A CA 1
ATOM 2919 C C . ALA A 1 371 ? -27.936 -15.653 18.776 1.00 95.25 371 ALA A C 1
ATOM 2921 O O . ALA A 1 371 ? -27.252 -15.842 17.769 1.00 95.25 371 ALA A O 1
ATOM 2922 N N . GLY A 1 372 ? -27.394 -15.359 19.962 1.00 95.50 372 GLY A N 1
ATOM 2923 C CA . GLY A 1 372 ? -25.954 -15.299 20.198 1.00 95.50 372 GLY A CA 1
ATOM 2924 C C . GLY A 1 372 ? -25.317 -16.683 20.271 1.00 95.50 372 GLY A C 1
ATOM 2925 O O . GLY A 1 372 ? -24.244 -16.877 19.701 1.00 95.50 372 GLY A O 1
ATOM 2926 N N . LEU A 1 373 ? -25.998 -17.662 20.874 1.00 95.31 373 LEU A N 1
ATOM 2927 C CA . LEU A 1 373 ? -25.572 -19.066 20.855 1.00 95.31 373 LEU A CA 1
ATOM 2928 C C . LEU A 1 373 ? -25.520 -19.620 19.423 1.00 95.31 373 LEU A C 1
ATOM 2930 O O . LEU A 1 373 ? -24.521 -20.234 19.043 1.00 95.31 373 LEU A O 1
ATOM 2934 N N . ASP A 1 374 ? -26.536 -19.332 18.607 1.00 94.31 374 ASP A N 1
ATOM 2935 C CA . ASP A 1 374 ? -26.574 -19.719 17.193 1.00 94.31 374 ASP A CA 1
ATOM 2936 C C . ASP A 1 374 ? -25.425 -19.082 16.400 1.00 94.31 374 ASP A C 1
ATOM 2938 O O . ASP A 1 374 ? -24.750 -19.755 15.616 1.00 94.31 374 ASP A O 1
ATOM 2942 N N . TRP A 1 375 ? -25.158 -17.790 16.621 1.00 94.81 375 TRP A N 1
ATOM 2943 C CA . TRP A 1 375 ? -24.049 -17.098 15.963 1.00 94.81 375 TRP A CA 1
ATOM 2944 C C . TRP A 1 375 ? -22.687 -17.667 16.381 1.00 94.81 375 TRP A C 1
ATOM 2946 O O . TRP A 1 375 ? -21.825 -17.880 15.527 1.00 94.81 375 TRP A O 1
ATOM 2956 N N . LEU A 1 376 ? -22.487 -17.968 17.669 1.00 94.19 376 LEU A N 1
ATOM 2957 C CA . LEU A 1 376 ? -21.260 -18.594 18.171 1.00 94.19 376 LEU A CA 1
ATOM 2958 C C . LEU A 1 376 ? -21.051 -19.977 17.538 1.00 94.19 376 LEU A C 1
ATOM 2960 O O . LEU A 1 376 ? -19.968 -20.257 17.021 1.00 94.19 376 LEU A O 1
ATOM 2964 N N . ALA A 1 377 ? -22.095 -20.805 17.480 1.00 90.50 377 ALA A N 1
ATOM 2965 C CA . ALA A 1 377 ? -22.025 -22.111 16.832 1.00 90.50 377 ALA A CA 1
ATOM 2966 C C . ALA A 1 377 ? -21.685 -21.989 15.333 1.00 90.50 377 ALA A C 1
ATOM 2968 O O . ALA A 1 377 ? -20.816 -22.702 14.819 1.00 90.50 377 ALA A O 1
ATOM 2969 N N . ALA A 1 378 ? -22.329 -21.051 14.629 1.00 87.94 378 ALA A N 1
ATOM 2970 C CA . ALA A 1 378 ? -22.185 -20.875 13.187 1.00 87.94 378 ALA A CA 1
ATOM 2971 C C . ALA A 1 378 ? -20.867 -20.208 12.766 1.00 87.94 378 ALA A C 1
ATOM 2973 O O . ALA A 1 378 ? -20.311 -20.577 11.729 1.00 87.94 378 ALA A O 1
ATOM 2974 N N . SER A 1 379 ? -20.364 -19.242 13.536 1.00 88.75 379 SER A N 1
ATOM 2975 C CA . SER A 1 379 ? -19.212 -18.406 13.164 1.00 88.75 379 SER A CA 1
ATOM 2976 C C . SER A 1 379 ? -17.924 -18.787 13.893 1.00 88.75 379 SER A C 1
ATOM 2978 O O . SER A 1 379 ? -16.843 -18.624 13.330 1.00 88.75 379 SER A O 1
ATOM 2980 N N . VAL A 1 380 ? -18.014 -19.312 15.119 1.00 86.56 380 VAL A N 1
ATOM 2981 C CA . VAL A 1 380 ? -16.851 -19.640 15.959 1.00 86.56 380 VAL A CA 1
ATOM 2982 C C . VAL A 1 380 ? -16.573 -21.139 15.964 1.00 86.56 380 VAL A C 1
ATOM 2984 O O . VAL A 1 380 ? -15.486 -21.570 15.580 1.00 86.56 380 VAL A O 1
ATOM 2987 N N . ASP A 1 381 ? -17.548 -21.957 16.352 1.00 78.19 381 ASP A N 1
ATOM 2988 C CA . ASP A 1 381 ? -17.300 -23.389 16.559 1.00 78.19 381 ASP A CA 1
ATOM 2989 C C . ASP A 1 381 ? -17.242 -24.185 15.250 1.00 78.19 381 ASP A C 1
ATOM 2991 O O . ASP A 1 381 ? -16.448 -25.120 15.134 1.00 78.19 381 ASP A O 1
ATOM 2995 N N . SER A 1 382 ? -17.978 -23.763 14.216 1.00 69.88 382 SER A N 1
ATOM 2996 C CA . SER A 1 382 ? -17.937 -24.379 12.879 1.00 69.88 382 SER A CA 1
ATOM 2997 C C . SER A 1 382 ? -16.551 -24.342 12.213 1.00 69.88 382 SER A C 1
ATOM 2999 O O . SER A 1 382 ? -16.254 -25.151 11.336 1.00 69.88 382 SER A O 1
ATOM 3001 N N . THR A 1 383 ? -15.682 -23.418 12.627 1.00 67.06 383 THR A N 1
ATOM 3002 C CA . THR A 1 383 ? -14.352 -23.198 12.034 1.00 67.06 383 THR A CA 1
ATOM 3003 C C . THR A 1 383 ? -13.219 -23.787 12.878 1.00 67.06 383 THR A C 1
ATOM 3005 O O . THR A 1 383 ? -12.058 -23.818 12.450 1.00 67.06 383 THR A O 1
ATOM 3008 N N . ARG A 1 384 ? -13.544 -24.299 14.069 1.00 65.31 384 ARG A N 1
ATOM 3009 C CA . ARG A 1 384 ? -12.627 -24.956 15.000 1.00 65.31 384 ARG A CA 1
ATOM 3010 C C . ARG A 1 384 ? -12.381 -26.381 14.500 1.00 65.31 384 ARG A C 1
ATOM 3012 O O . ARG A 1 384 ? -13.044 -27.324 14.912 1.00 65.31 384 ARG A O 1
ATOM 3019 N N . GLY A 1 385 ? -11.455 -26.537 13.550 1.00 54.34 385 GLY A N 1
ATOM 3020 C CA . GLY A 1 385 ? -11.073 -27.854 13.026 1.00 54.34 385 GLY A CA 1
ATOM 3021 C C . GLY A 1 385 ? -10.826 -28.842 14.173 1.00 54.34 385 GLY A C 1
ATOM 3022 O O . GLY A 1 385 ? -10.067 -28.531 15.094 1.00 54.34 385 GLY A O 1
ATOM 3023 N N . SER A 1 386 ? -11.508 -29.991 14.144 1.00 47.00 386 SER A N 1
ATOM 3024 C CA . SER A 1 386 ? -11.524 -30.970 15.234 1.00 47.00 386 SER A CA 1
ATOM 3025 C C . SER A 1 386 ? -10.111 -31.480 15.536 1.00 47.00 386 SER A C 1
ATOM 3027 O O . SER A 1 386 ? -9.556 -32.274 14.778 1.00 47.00 386 SER A O 1
ATOM 3029 N N . SER A 1 387 ? -9.521 -31.042 16.647 1.00 44.81 387 SER A N 1
ATOM 3030 C CA . SER A 1 387 ? -8.247 -31.564 17.157 1.00 44.81 387 SER A CA 1
ATOM 3031 C C . SER A 1 387 ? -8.421 -32.746 18.116 1.00 44.81 387 SER A C 1
ATOM 3033 O O . SER A 1 387 ? -7.433 -33.276 18.619 1.00 44.81 387 SER A O 1
ATOM 3035 N N . THR A 1 388 ? -9.651 -33.203 18.351 1.00 41.47 388 THR A N 1
ATOM 3036 C CA . THR A 1 388 ? -9.946 -34.380 19.170 1.00 41.47 388 THR A CA 1
ATOM 3037 C C . THR A 1 388 ? -10.448 -35.531 18.308 1.00 41.47 388 THR A C 1
ATOM 3039 O O . THR A 1 388 ? -11.496 -35.470 17.671 1.00 41.47 388 THR A O 1
ATOM 3042 N N . SER A 1 389 ? -9.675 -36.613 18.324 1.00 39.94 389 SER A N 1
ATOM 3043 C CA . SER A 1 389 ? -9.962 -37.930 17.762 1.00 39.94 389 SER A CA 1
ATOM 3044 C C . SER A 1 389 ? -11.079 -38.657 18.527 1.00 39.94 389 SER A C 1
ATOM 3046 O O . SER A 1 389 ? -10.877 -39.765 19.022 1.00 39.94 389 SER A O 1
ATOM 3048 N N . SER A 1 390 ? -12.248 -38.036 18.673 1.00 40.38 390 SER A N 1
ATOM 3049 C CA . SER A 1 390 ? -13.445 -38.684 19.211 1.00 40.38 390 SER A CA 1
ATOM 3050 C C . SER A 1 390 ? -14.468 -38.857 18.094 1.00 40.38 390 SER A C 1
ATOM 3052 O O . SER A 1 390 ? -14.953 -37.902 17.496 1.00 40.38 390 SER A O 1
ATOM 3054 N N . SER A 1 391 ? -14.734 -40.122 17.808 1.00 38.91 391 SER A N 1
ATOM 3055 C CA . SER A 1 391 ? -15.509 -40.721 16.727 1.00 38.91 391 SER A CA 1
ATOM 3056 C C . SER A 1 391 ? -17.019 -40.434 16.778 1.00 38.91 391 SER A C 1
ATOM 3058 O O . SER A 1 391 ? -17.834 -41.353 16.808 1.00 38.91 391 SER A O 1
ATOM 3060 N N . SER A 1 392 ? -17.408 -39.161 16.727 1.00 40.06 392 SER A N 1
ATOM 3061 C CA . SER A 1 392 ? -18.793 -38.749 16.475 1.00 40.06 392 SER A CA 1
ATOM 3062 C C . SER A 1 392 ? -18.846 -37.729 15.338 1.00 40.06 392 SER A C 1
ATOM 3064 O O . SER A 1 392 ? -18.386 -36.596 15.441 1.00 40.06 392 SER A O 1
ATOM 3066 N N . SER A 1 393 ? -19.371 -38.218 14.223 1.00 39.25 393 SER A N 1
ATOM 3067 C CA . SER A 1 393 ? -19.465 -37.658 12.883 1.00 39.25 393 SER A CA 1
ATOM 3068 C C . SER A 1 393 ? -20.186 -36.308 12.797 1.00 39.25 393 SER A C 1
ATOM 3070 O O . SER A 1 393 ? -21.382 -36.245 12.536 1.00 39.25 393 SER A O 1
ATOM 3072 N N . SER A 1 394 ? -19.433 -35.221 12.897 1.00 41.53 394 SER A N 1
ATOM 3073 C CA . SER A 1 394 ? -19.754 -33.959 12.223 1.00 41.53 394 SER A CA 1
ATOM 3074 C C . SER A 1 394 ? -18.444 -33.238 11.943 1.00 41.53 394 SER A C 1
ATOM 3076 O O . SER A 1 394 ? -18.001 -32.371 12.689 1.00 41.53 394 SER A O 1
ATOM 3078 N N . SER A 1 395 ? -17.773 -33.680 10.880 1.00 42.28 395 SER A N 1
ATOM 3079 C CA . SER A 1 395 ? -16.634 -32.987 10.290 1.00 42.28 395 SER A CA 1
ATOM 3080 C C . SER A 1 395 ? -17.103 -31.614 9.809 1.00 42.28 395 SER A C 1
ATOM 3082 O O . SER A 1 395 ? -17.596 -31.492 8.685 1.00 42.28 395 SER A O 1
ATOM 3084 N N . SER A 1 396 ? -16.995 -30.593 10.660 1.00 53.16 396 SER A N 1
ATOM 3085 C CA . SER A 1 396 ? -17.221 -29.197 10.284 1.00 53.16 396 SER A CA 1
ATOM 3086 C C . SER A 1 396 ? -16.138 -28.783 9.286 1.00 53.16 396 SER A C 1
ATOM 3088 O O . SER A 1 396 ? -15.073 -28.283 9.644 1.00 53.16 396 SER A O 1
ATOM 3090 N N . SER A 1 397 ? -16.368 -29.109 8.014 1.00 62.50 397 SER A N 1
ATOM 3091 C CA . SER A 1 397 ? -15.510 -28.711 6.908 1.00 62.50 397 SER A CA 1
ATOM 3092 C C . SER A 1 397 ? -15.668 -27.211 6.710 1.00 62.50 397 SER A C 1
ATOM 3094 O O . SER A 1 397 ? -16.783 -26.714 6.540 1.00 62.50 397 SER A O 1
ATOM 3096 N N . ARG A 1 398 ? -14.550 -26.485 6.746 1.00 77.19 398 ARG A N 1
ATOM 3097 C CA . ARG A 1 398 ? -14.528 -25.045 6.490 1.00 77.19 398 ARG A CA 1
ATOM 3098 C C . ARG A 1 398 ? -15.167 -24.760 5.125 1.00 77.19 398 ARG A C 1
ATOM 3100 O O . ARG A 1 398 ? -14.838 -25.427 4.145 1.00 77.19 398 ARG A O 1
ATOM 3107 N N . THR A 1 399 ? -16.051 -23.763 5.058 1.00 87.75 399 THR A N 1
ATOM 3108 C CA . THR A 1 399 ? -16.725 -23.360 3.810 1.00 87.75 399 THR A CA 1
ATOM 3109 C C . THR A 1 399 ? -15.713 -23.036 2.712 1.00 87.75 399 THR A C 1
ATOM 3111 O O . THR A 1 399 ? -14.613 -22.541 2.992 1.00 87.75 399 THR A O 1
ATOM 3114 N N . SER A 1 400 ? -16.067 -23.285 1.448 1.00 92.69 400 SER A N 1
ATOM 3115 C CA . SER A 1 400 ? -15.217 -22.865 0.331 1.00 92.69 400 SER A CA 1
ATOM 3116 C C . SER A 1 400 ? -15.060 -21.336 0.330 1.00 92.69 400 SER A C 1
ATOM 3118 O O . SER A 1 400 ? -15.912 -20.609 0.844 1.00 92.69 400 SER A O 1
ATOM 3120 N N . VAL A 1 401 ? -13.957 -20.827 -0.228 1.00 94.81 401 VAL A N 1
ATOM 3121 C CA . VAL A 1 401 ? -13.732 -19.370 -0.316 1.00 94.81 401 VAL A CA 1
ATOM 3122 C C . VAL A 1 401 ? -14.839 -18.705 -1.143 1.00 94.81 401 VAL A C 1
ATOM 3124 O O . VAL A 1 401 ? -15.308 -17.630 -0.787 1.00 94.81 401 VAL A O 1
ATOM 3127 N N . SER A 1 402 ? -15.296 -19.359 -2.216 1.00 96.31 402 SER A N 1
ATOM 3128 C CA . SER A 1 402 ? -16.370 -18.840 -3.070 1.00 96.31 402 SER A CA 1
ATOM 3129 C C . SER A 1 402 ? -17.704 -18.736 -2.328 1.00 96.31 402 SER A C 1
ATOM 3131 O O . SER A 1 402 ? -18.386 -17.720 -2.445 1.00 96.31 402 SER A O 1
ATOM 3133 N N . ASP A 1 403 ? -18.067 -19.749 -1.536 1.00 95.38 403 ASP A N 1
ATOM 3134 C CA . ASP A 1 403 ? -19.330 -19.744 -0.784 1.00 95.38 403 ASP A CA 1
ATOM 3135 C C . ASP A 1 403 ? -19.324 -18.702 0.336 1.00 95.38 403 ASP A C 1
ATOM 3137 O O . ASP A 1 403 ? -20.342 -18.054 0.582 1.00 95.38 403 ASP A O 1
ATOM 3141 N N . GLU A 1 404 ? -18.171 -18.505 0.982 1.00 95.44 404 GLU A N 1
ATOM 3142 C CA . GLU A 1 404 ? -17.990 -17.484 2.014 1.00 95.44 404 GLU A CA 1
ATOM 3143 C C . GLU A 1 404 ? -18.118 -16.070 1.432 1.00 95.44 404 GLU A C 1
ATOM 3145 O O . GLU A 1 404 ? -18.875 -15.255 1.955 1.00 95.44 404 GLU A O 1
ATOM 3150 N N . VAL A 1 405 ? -17.470 -15.794 0.295 1.00 97.19 405 VAL A N 1
ATOM 3151 C CA . VAL A 1 405 ? -17.637 -14.518 -0.424 1.00 97.19 405 VAL A CA 1
ATOM 3152 C C . VAL A 1 405 ? -19.082 -14.335 -0.898 1.00 97.19 405 VAL A C 1
ATOM 3154 O O . VAL A 1 405 ? -19.624 -13.227 -0.841 1.00 97.19 405 VAL A O 1
ATOM 3157 N N . GLY A 1 406 ? -19.734 -15.417 -1.333 1.00 97.50 406 GLY A N 1
ATOM 3158 C CA . GLY A 1 406 ? -21.150 -15.416 -1.685 1.00 97.50 406 GLY A CA 1
ATOM 3159 C C . GLY A 1 406 ? -22.048 -15.061 -0.498 1.00 97.50 406 GLY A C 1
ATOM 3160 O O . GLY A 1 406 ? -23.001 -14.306 -0.668 1.00 97.50 406 GLY A O 1
ATOM 3161 N N . TYR A 1 407 ? -21.736 -15.556 0.703 1.00 96.00 407 TYR A N 1
ATOM 3162 C CA . TYR A 1 407 ? -22.431 -15.190 1.939 1.00 96.00 407 TYR A CA 1
ATOM 3163 C C . TYR A 1 407 ? -22.236 -13.712 2.282 1.00 96.00 407 TYR A C 1
ATOM 3165 O O . TYR A 1 407 ? -23.228 -13.002 2.416 1.00 96.00 407 TYR A O 1
ATOM 3173 N N . TRP A 1 408 ? -20.994 -13.217 2.291 1.00 97.06 408 TRP A N 1
ATOM 3174 C CA . TRP A 1 408 ? -20.697 -11.797 2.534 1.00 97.06 408 TRP A CA 1
ATOM 3175 C C . TRP A 1 408 ? -21.476 -10.893 1.571 1.00 97.06 408 TRP A C 1
ATOM 3177 O O . TRP A 1 408 ? -22.087 -9.907 1.973 1.00 97.06 408 TRP A O 1
ATOM 3187 N N . SER A 1 409 ? -21.516 -11.271 0.292 1.00 97.12 409 SER A N 1
ATOM 3188 C CA . SER A 1 409 ? -22.228 -10.514 -0.738 1.00 97.12 409 SER A CA 1
ATOM 3189 C C . SER A 1 409 ? -23.746 -10.486 -0.514 1.00 97.12 409 SER A C 1
ATOM 3191 O O . SER A 1 409 ? -24.380 -9.465 -0.803 1.00 97.12 409 SER A O 1
ATOM 3193 N N . ARG A 1 410 ? -24.338 -11.575 -0.002 1.00 97.44 410 ARG A N 1
ATOM 3194 C CA . ARG A 1 410 ? -25.771 -11.639 0.344 1.00 97.44 410 ARG A CA 1
ATOM 3195 C C . ARG A 1 410 ? -26.113 -10.765 1.547 1.00 97.44 410 ARG A C 1
ATOM 3197 O O . ARG A 1 410 ? -27.139 -10.100 1.507 1.00 97.44 410 ARG A O 1
ATOM 3204 N N . GLU A 1 411 ? -25.221 -10.687 2.528 1.00 97.12 411 GLU A N 1
ATOM 3205 C CA . GLU A 1 411 ? -25.355 -9.804 3.697 1.00 97.12 411 GLU A CA 1
ATOM 3206 C C . GLU A 1 411 ? -25.007 -8.330 3.391 1.00 97.12 411 GLU A C 1
ATOM 3208 O O . GLU A 1 411 ? -24.879 -7.505 4.288 1.00 97.12 411 GLU A O 1
ATOM 3213 N N . GLY A 1 412 ? -24.844 -7.965 2.114 1.00 96.50 412 GLY A N 1
ATOM 3214 C CA . GLY A 1 412 ? -24.637 -6.573 1.702 1.00 96.50 412 GLY A CA 1
ATOM 3215 C C . GLY A 1 412 ? -23.189 -6.084 1.761 1.00 96.50 412 GLY A C 1
ATOM 3216 O O . GLY A 1 412 ? -22.933 -4.930 1.420 1.00 96.50 412 GLY A O 1
ATOM 3217 N N . ILE A 1 413 ? -22.225 -6.947 2.089 1.00 97.56 413 ILE A N 1
ATOM 3218 C CA . ILE A 1 413 ? -20.803 -6.594 2.080 1.00 97.56 413 ILE A CA 1
ATOM 3219 C C . ILE A 1 413 ? -20.304 -6.473 0.634 1.00 97.56 413 ILE A C 1
ATOM 3221 O O . ILE A 1 413 ? -20.623 -7.294 -0.234 1.00 97.56 413 ILE A O 1
ATOM 3225 N N . ARG A 1 414 ? -19.537 -5.417 0.349 1.00 95.56 414 ARG A N 1
ATOM 3226 C CA . ARG A 1 414 ? -19.056 -5.079 -1.006 1.00 95.56 414 ARG A CA 1
ATOM 3227 C C . ARG A 1 414 ? -17.548 -4.946 -1.092 1.00 95.56 414 ARG A C 1
ATOM 3229 O O . ARG A 1 414 ? -16.966 -5.292 -2.114 1.00 95.56 414 ARG A O 1
ATOM 3236 N N . HIS A 1 415 ? -16.918 -4.460 -0.034 1.00 93.81 415 HIS A N 1
ATOM 3237 C CA . HIS A 1 415 ? -15.477 -4.268 0.015 1.00 93.81 415 HIS A CA 1
ATOM 3238 C C . HIS A 1 415 ? -14.956 -4.552 1.419 1.00 93.81 415 HIS A C 1
ATOM 3240 O O . HIS A 1 415 ? -15.721 -4.696 2.371 1.00 93.81 415 HIS A O 1
ATOM 3246 N N . PHE A 1 416 ? -13.638 -4.653 1.534 1.00 93.88 416 PHE A N 1
ATOM 3247 C CA . PHE A 1 416 ? -12.955 -4.815 2.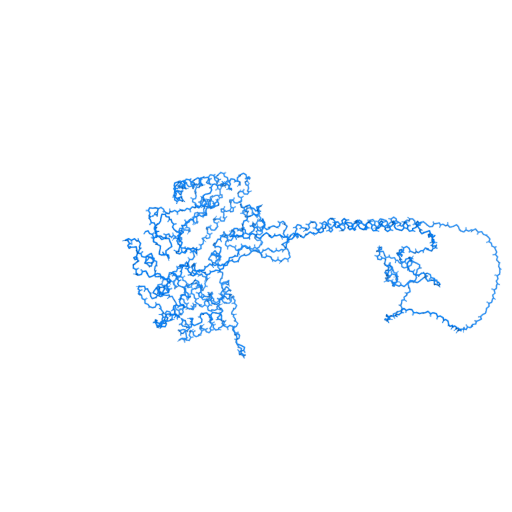804 1.00 93.88 416 PHE A CA 1
ATOM 3248 C C . PHE A 1 416 ? -11.829 -3.786 2.860 1.00 93.88 416 PHE A C 1
ATOM 3250 O O . PHE A 1 416 ? -10.770 -3.973 2.265 1.00 93.88 416 PHE A O 1
ATOM 3257 N N . THR A 1 417 ? -12.082 -2.671 3.539 1.00 92.50 417 THR A N 1
ATOM 3258 C CA . THR A 1 417 ? -11.135 -1.559 3.646 1.00 92.50 417 THR A CA 1
ATOM 3259 C C . THR A 1 417 ? -10.746 -1.387 5.102 1.00 92.50 417 THR A C 1
ATOM 3261 O O . THR A 1 417 ? -11.607 -1.209 5.960 1.00 92.50 417 THR A O 1
ATOM 3264 N N . MET A 1 418 ? -9.446 -1.454 5.376 1.00 92.19 418 MET A N 1
ATOM 3265 C CA . MET A 1 418 ? -8.875 -1.222 6.703 1.00 92.19 418 MET A CA 1
ATOM 3266 C C . MET A 1 418 ? -8.636 0.273 6.931 1.00 92.19 418 MET A C 1
ATOM 3268 O O . MET A 1 418 ? -8.463 1.032 5.978 1.00 92.19 418 MET A O 1
ATOM 3272 N N . GLN A 1 419 ? -8.596 0.688 8.193 1.00 92.31 419 GLN A N 1
ATOM 3273 C CA . GLN A 1 419 ? -8.219 2.047 8.565 1.00 92.31 419 GLN A CA 1
ATOM 3274 C C . GLN A 1 419 ? -6.714 2.258 8.425 1.00 92.31 419 GLN A C 1
ATOM 3276 O O . GLN A 1 419 ? -5.914 1.358 8.708 1.00 92.31 419 GLN A O 1
ATOM 3281 N N . TRP A 1 420 ? -6.328 3.473 8.042 1.00 92.06 420 TRP A N 1
ATOM 3282 C CA . TRP A 1 420 ? -4.923 3.854 7.949 1.00 92.06 420 TRP A CA 1
ATOM 3283 C C . TRP A 1 420 ? -4.231 3.744 9.313 1.00 92.06 420 TRP A C 1
ATOM 3285 O O . TRP A 1 420 ? -4.834 4.021 10.350 1.00 92.06 420 TRP A O 1
ATOM 3295 N N . GLN A 1 421 ? -2.956 3.350 9.303 1.00 91.62 421 GLN A N 1
ATOM 3296 C CA . GLN A 1 421 ? -2.142 3.199 10.504 1.00 91.62 421 GLN A CA 1
ATOM 3297 C C . GLN A 1 421 ? -0.643 3.351 10.216 1.00 91.62 421 GLN A C 1
ATOM 3299 O O . GLN A 1 421 ? -0.204 3.155 9.084 1.00 91.62 421 GLN A O 1
ATOM 3304 N N . ASN A 1 422 ? 0.134 3.603 11.272 1.00 90.56 422 ASN A N 1
ATOM 3305 C CA . ASN A 1 422 ? 1.603 3.611 11.267 1.00 90.56 422 ASN A CA 1
ATOM 3306 C C . ASN A 1 422 ? 2.256 2.773 12.388 1.00 90.56 422 ASN A C 1
ATOM 3308 O O . ASN A 1 422 ? 3.454 2.880 12.624 1.00 90.56 422 ASN A O 1
ATOM 3312 N N . PHE A 1 423 ? 1.493 1.936 13.094 1.00 91.19 423 PHE A N 1
ATOM 3313 C CA . PHE A 1 423 ? 2.024 1.013 14.103 1.00 91.19 423 PHE A CA 1
ATOM 3314 C C . PHE A 1 423 ? 2.662 -0.258 13.534 1.00 91.19 423 PHE A C 1
ATOM 3316 O O . PHE A 1 423 ? 3.312 -1.004 14.271 1.00 91.19 423 PHE A O 1
ATOM 3323 N N . LYS A 1 424 ? 2.491 -0.522 12.238 1.00 89.94 424 LYS A N 1
ATOM 3324 C CA . LYS A 1 424 ? 3.167 -1.592 11.506 1.00 89.94 424 LYS A CA 1
ATOM 3325 C C . LYS A 1 424 ? 3.510 -1.162 10.082 1.00 89.94 424 LYS A C 1
ATOM 3327 O O . LYS A 1 424 ? 2.704 -0.528 9.402 1.00 89.94 424 LYS A O 1
ATOM 3332 N N . SER A 1 425 ? 4.673 -1.593 9.619 1.00 87.81 425 SER A N 1
ATOM 3333 C CA . SER A 1 425 ? 5.053 -1.564 8.210 1.00 87.81 425 SER A CA 1
ATOM 3334 C C . SER A 1 425 ? 4.441 -2.777 7.516 1.00 87.81 425 SER A C 1
ATOM 3336 O O . SER A 1 425 ? 4.577 -3.908 7.994 1.00 87.81 425 SER A O 1
ATOM 3338 N N . VAL A 1 426 ? 3.730 -2.545 6.413 1.00 86.75 426 VAL A N 1
ATOM 3339 C CA . VAL A 1 426 ? 3.154 -3.614 5.590 1.00 86.75 426 VAL A CA 1
ATOM 3340 C C . VAL A 1 426 ? 4.235 -4.098 4.629 1.00 86.75 426 VAL A C 1
ATOM 3342 O O . VAL A 1 426 ? 4.852 -3.293 3.938 1.00 86.75 426 VAL A O 1
ATOM 3345 N N . GLY A 1 427 ? 4.487 -5.404 4.629 1.00 87.44 427 GLY A N 1
ATOM 3346 C CA . GLY A 1 427 ? 5.402 -6.029 3.680 1.00 87.44 427 GLY A CA 1
ATOM 3347 C C . GLY A 1 427 ? 4.703 -6.326 2.357 1.00 87.44 427 GLY A C 1
ATOM 3348 O O . GLY A 1 427 ? 3.501 -6.596 2.347 1.00 87.44 427 GLY A O 1
ATOM 3349 N N . VAL A 1 428 ? 5.450 -6.299 1.259 1.00 87.44 428 VAL A N 1
ATOM 3350 C CA . VAL A 1 428 ? 4.982 -6.695 -0.067 1.00 87.44 428 VAL A CA 1
ATOM 3351 C C . VAL A 1 428 ? 6.011 -7.620 -0.704 1.00 87.44 428 VAL A C 1
ATOM 3353 O O . VAL A 1 428 ? 7.211 -7.349 -0.665 1.00 87.44 428 VAL A O 1
ATOM 3356 N N . VAL A 1 429 ? 5.532 -8.722 -1.272 1.00 88.81 429 VAL A N 1
ATOM 3357 C CA . VAL A 1 429 ? 6.340 -9.630 -2.083 1.00 88.81 429 VAL A CA 1
ATOM 3358 C C . VAL A 1 429 ? 5.707 -9.667 -3.459 1.00 88.81 429 VAL A C 1
ATOM 3360 O O . VAL A 1 429 ? 4.573 -10.117 -3.608 1.00 88.81 429 VAL A O 1
ATOM 3363 N N . GLU A 1 430 ? 6.433 -9.168 -4.450 1.00 87.44 430 GLU A N 1
ATOM 3364 C CA . GLU A 1 430 ? 5.990 -9.128 -5.838 1.00 87.44 430 GLU A CA 1
ATOM 3365 C C . GLU A 1 430 ? 7.025 -9.800 -6.720 1.00 87.44 430 GLU A C 1
ATOM 3367 O O . GLU A 1 430 ? 8.230 -9.591 -6.572 1.00 87.44 430 GLU A O 1
ATOM 3372 N N . TYR A 1 431 ? 6.536 -10.590 -7.663 1.00 88.81 431 TYR A N 1
ATOM 3373 C CA . TYR A 1 431 ? 7.332 -11.249 -8.679 1.00 88.81 431 TYR A CA 1
ATOM 3374 C C . TYR A 1 431 ? 6.580 -11.195 -10.004 1.00 88.81 431 TYR A C 1
ATOM 3376 O O . TYR A 1 431 ? 5.348 -11.175 -10.034 1.00 88.81 431 TYR A O 1
ATOM 3384 N N . PHE A 1 432 ? 7.326 -11.185 -11.102 1.00 87.38 432 PHE A N 1
ATOM 3385 C CA . PHE A 1 432 ? 6.781 -11.457 -12.426 1.00 87.38 432 PHE A CA 1
ATOM 3386 C C . PHE A 1 432 ? 7.308 -12.799 -12.917 1.00 87.38 432 PHE A C 1
ATOM 3388 O O . PHE A 1 432 ? 8.388 -13.238 -12.523 1.00 87.38 432 PHE A O 1
ATOM 3395 N N . GLN A 1 433 ? 6.532 -13.461 -13.770 1.00 88.50 433 GLN A N 1
ATOM 3396 C CA . GLN A 1 433 ? 6.875 -14.787 -14.267 1.00 88.50 433 GLN A CA 1
ATOM 3397 C C . GLN A 1 433 ? 7.363 -14.709 -15.708 1.00 88.50 433 GLN A C 1
ATOM 3399 O O . GLN A 1 433 ? 6.687 -14.144 -16.571 1.00 88.50 433 GLN A O 1
ATOM 3404 N N . VAL A 1 434 ? 8.507 -15.330 -15.983 1.00 88.31 434 VAL A N 1
ATOM 3405 C CA . VAL A 1 434 ? 8.965 -15.608 -17.348 1.00 88.31 434 VAL A CA 1
ATOM 3406 C C . VAL A 1 434 ? 8.628 -17.057 -17.662 1.00 88.31 434 VAL A C 1
ATOM 3408 O O . VAL A 1 434 ? 9.154 -17.972 -17.033 1.00 88.31 434 VAL A O 1
ATOM 3411 N N . VAL A 1 435 ? 7.730 -17.271 -18.625 1.00 89.25 435 VAL A N 1
ATOM 3412 C CA . VAL A 1 435 ? 7.339 -18.612 -19.077 1.00 89.25 435 VAL A CA 1
ATOM 3413 C C . VAL A 1 435 ? 8.088 -18.933 -20.363 1.00 89.25 435 VAL A C 1
ATOM 3415 O O . VAL A 1 435 ? 7.926 -18.237 -21.366 1.00 89.25 435 VAL A O 1
ATOM 3418 N N . ASN A 1 436 ? 8.922 -19.971 -20.336 1.00 88.94 436 ASN A N 1
ATOM 3419 C CA . ASN A 1 436 ? 9.688 -20.385 -21.510 1.00 88.94 436 ASN A CA 1
ATOM 3420 C C . ASN A 1 436 ? 8.828 -21.180 -22.515 1.00 88.94 436 ASN A C 1
ATOM 3422 O O . ASN A 1 436 ? 7.678 -21.537 -22.249 1.00 88.94 436 ASN A O 1
ATOM 3426 N N . ALA A 1 437 ? 9.405 -21.509 -23.675 1.00 85.56 437 ALA A N 1
ATOM 3427 C CA . ALA A 1 437 ? 8.714 -22.239 -24.746 1.00 85.56 437 ALA A CA 1
ATOM 3428 C C . ALA A 1 437 ? 8.233 -23.654 -24.352 1.00 85.56 437 ALA A C 1
ATOM 3430 O O . ALA A 1 437 ? 7.390 -24.224 -25.042 1.00 85.56 437 ALA A O 1
ATOM 3431 N N . PHE A 1 438 ? 8.739 -24.220 -23.252 1.00 88.69 438 PHE A N 1
ATOM 3432 C CA . PHE A 1 438 ? 8.320 -25.522 -22.722 1.00 88.69 438 PHE A CA 1
ATOM 3433 C C . PHE A 1 438 ? 7.177 -25.413 -21.700 1.00 88.69 438 PHE A C 1
ATOM 3435 O O . PHE A 1 438 ? 6.721 -26.433 -21.189 1.00 88.69 438 PHE A O 1
ATOM 3442 N N . GLY A 1 439 ? 6.719 -24.196 -21.389 1.00 88.50 439 GLY A N 1
ATOM 3443 C CA . GLY A 1 439 ? 5.695 -23.942 -20.376 1.00 88.50 439 GLY A CA 1
ATOM 3444 C C . GLY A 1 439 ? 6.226 -23.924 -18.940 1.00 88.50 439 GLY A C 1
ATOM 3445 O O . GLY A 1 439 ? 5.429 -23.936 -18.006 1.00 88.50 439 GLY A O 1
ATOM 3446 N N . VAL A 1 440 ? 7.550 -23.895 -18.743 1.00 91.31 440 VAL A N 1
ATOM 3447 C CA . VAL A 1 440 ? 8.150 -23.748 -17.410 1.00 91.31 440 VAL A CA 1
ATOM 3448 C C . VAL A 1 440 ? 8.163 -22.270 -17.044 1.00 91.31 440 VAL A C 1
ATOM 3450 O O . VAL A 1 440 ? 8.700 -21.449 -17.790 1.00 91.31 440 VAL A O 1
ATOM 3453 N N . ALA A 1 441 ? 7.559 -21.945 -15.904 1.00 91.19 441 ALA A N 1
ATOM 3454 C CA . ALA A 1 441 ? 7.518 -20.600 -15.352 1.00 91.19 441 ALA A CA 1
ATOM 3455 C C . ALA A 1 441 ? 8.663 -20.389 -14.357 1.00 91.19 441 ALA A C 1
ATOM 3457 O O . ALA A 1 441 ? 8.932 -21.253 -13.521 1.00 91.19 441 ALA A O 1
ATOM 3458 N N . TYR A 1 442 ? 9.301 -19.226 -14.439 1.00 91.19 442 TYR A N 1
ATOM 3459 C CA . TYR A 1 442 ? 10.339 -18.791 -13.517 1.00 91.19 442 TYR A CA 1
ATOM 3460 C C . TYR A 1 442 ? 9.942 -17.470 -12.873 1.00 91.19 442 TYR A C 1
ATOM 3462 O O . TYR A 1 442 ? 9.665 -16.500 -13.582 1.00 91.19 442 TYR A O 1
ATOM 3470 N N . ASP A 1 443 ? 9.957 -17.433 -11.545 1.00 92.19 443 ASP A N 1
ATOM 3471 C CA . ASP A 1 443 ? 9.602 -16.246 -10.773 1.00 92.19 443 ASP A CA 1
ATOM 3472 C C . ASP A 1 443 ? 10.824 -15.338 -10.614 1.00 92.19 443 ASP A C 1
ATOM 3474 O O . ASP A 1 443 ? 11.870 -15.754 -10.110 1.00 92.19 443 ASP A O 1
ATOM 3478 N N . LEU A 1 444 ? 10.683 -14.084 -11.037 1.00 90.31 444 LEU A N 1
ATOM 3479 C CA . LEU A 1 444 ? 11.674 -13.032 -10.855 1.00 90.31 444 LEU A CA 1
ATOM 3480 C C . LEU A 1 444 ? 11.129 -11.991 -9.880 1.00 90.31 444 LEU A C 1
ATOM 3482 O O . LEU A 1 444 ? 10.120 -11.336 -10.147 1.00 90.31 444 LEU A O 1
ATOM 3486 N N . THR A 1 445 ? 11.793 -11.859 -8.733 1.00 89.19 445 THR A N 1
ATOM 3487 C CA . THR A 1 445 ? 11.390 -10.949 -7.657 1.00 89.19 445 THR A CA 1
ATOM 3488 C C . THR A 1 445 ? 11.548 -9.488 -8.078 1.00 89.19 445 THR A C 1
ATOM 3490 O O . THR A 1 445 ? 12.642 -9.053 -8.427 1.00 89.19 445 THR A O 1
ATOM 3493 N N . LEU A 1 446 ? 10.463 -8.721 -7.980 1.00 88.50 446 LEU A N 1
ATOM 3494 C CA . LEU A 1 446 ? 10.441 -7.267 -8.160 1.00 88.50 446 LEU A CA 1
ATOM 3495 C C . LEU A 1 446 ? 10.727 -6.543 -6.849 1.00 88.50 446 LEU A C 1
ATOM 3497 O O . LEU A 1 446 ? 11.530 -5.613 -6.799 1.00 88.50 446 LEU A O 1
ATOM 3501 N N . LYS A 1 447 ? 10.021 -6.956 -5.793 1.00 87.50 447 LYS A N 1
ATOM 3502 C CA . LYS A 1 447 ? 10.027 -6.318 -4.477 1.00 87.50 447 LYS A CA 1
ATOM 3503 C C . LYS A 1 447 ? 9.887 -7.404 -3.422 1.00 87.50 447 LYS A C 1
ATOM 3505 O O . LYS A 1 447 ? 9.053 -8.294 -3.558 1.00 87.50 447 LYS A O 1
ATOM 3510 N N . ASP A 1 448 ? 10.691 -7.311 -2.374 1.00 89.38 448 ASP A N 1
ATOM 3511 C CA . ASP A 1 448 ? 10.570 -8.144 -1.180 1.00 89.38 448 ASP A CA 1
ATOM 3512 C C . ASP A 1 448 ? 10.799 -7.253 0.040 1.00 89.38 448 ASP A C 1
ATOM 3514 O O . ASP A 1 448 ? 11.932 -6.927 0.405 1.00 89.38 448 ASP A O 1
ATOM 3518 N N . THR A 1 449 ? 9.701 -6.785 0.631 1.00 87.50 449 THR A N 1
ATOM 3519 C CA . THR A 1 449 ? 9.727 -6.010 1.867 1.00 87.50 449 THR A CA 1
ATOM 3520 C C . THR A 1 449 ? 9.073 -6.798 2.990 1.00 87.50 449 THR A C 1
ATOM 3522 O O . THR A 1 449 ? 7.986 -7.365 2.862 1.00 87.50 449 THR A O 1
ATOM 3525 N N . LYS A 1 450 ? 9.742 -6.825 4.143 1.00 89.00 450 LYS A N 1
ATOM 3526 C CA . LYS A 1 450 ? 9.252 -7.528 5.330 1.00 89.00 450 LYS A CA 1
ATOM 3527 C C . LYS A 1 450 ? 8.310 -6.639 6.130 1.00 89.00 450 LYS A C 1
ATOM 3529 O O . LYS A 1 450 ? 8.564 -5.453 6.311 1.00 89.00 450 LYS A O 1
ATOM 3534 N N . SER A 1 451 ? 7.256 -7.239 6.678 1.00 87.94 451 SER A N 1
ATOM 3535 C CA . SER A 1 451 ? 6.386 -6.563 7.640 1.00 87.94 451 SER A CA 1
ATOM 3536 C C . SER A 1 451 ? 7.031 -6.491 9.025 1.00 87.94 451 SER A C 1
ATOM 3538 O O . SER A 1 451 ? 7.621 -7.473 9.481 1.00 87.94 451 SER A O 1
ATOM 3540 N N . SER A 1 452 ? 6.828 -5.391 9.745 1.00 90.06 452 SER A N 1
ATOM 3541 C CA . SER A 1 452 ? 7.327 -5.204 11.115 1.00 90.06 452 SER A CA 1
ATOM 3542 C C . SER A 1 452 ? 6.382 -4.344 11.948 1.00 90.06 452 SER A C 1
ATOM 3544 O O . SER A 1 452 ? 5.683 -3.490 11.414 1.00 90.06 452 SER A O 1
ATOM 3546 N N . PHE A 1 453 ? 6.360 -4.559 13.265 1.00 91.44 453 PHE A N 1
ATOM 3547 C CA . PHE A 1 453 ? 5.653 -3.690 14.211 1.00 91.44 453 PHE A CA 1
ATOM 3548 C C . PHE A 1 453 ? 6.585 -2.590 14.731 1.00 91.44 453 PHE A C 1
ATOM 3550 O O . PHE A 1 453 ? 7.768 -2.838 14.950 1.00 91.44 453 PHE A O 1
ATOM 3557 N N . HIS A 1 454 ? 6.029 -1.405 14.980 1.00 89.62 454 HIS A N 1
ATOM 3558 C CA . HIS A 1 454 ? 6.734 -0.225 15.490 1.00 89.62 454 HIS A CA 1
ATOM 3559 C C . HIS A 1 454 ? 5.938 0.423 16.635 1.00 89.62 454 HIS A C 1
ATOM 3561 O O . HIS A 1 454 ? 5.575 1.594 16.584 1.00 89.62 454 HIS A O 1
ATOM 3567 N N . LEU A 1 455 ? 5.599 -0.364 17.662 1.00 89.38 455 LEU A N 1
ATOM 3568 C CA . LEU A 1 455 ? 4.665 0.052 18.720 1.00 89.38 455 LEU A CA 1
ATOM 3569 C C . LEU A 1 455 ? 5.174 1.208 19.593 1.00 89.38 455 LEU A C 1
ATOM 3571 O O . LEU A 1 455 ? 4.353 1.944 20.134 1.00 89.38 455 LEU A O 1
ATOM 3575 N N . ASP A 1 456 ? 6.492 1.383 19.687 1.00 86.06 456 ASP A N 1
ATOM 3576 C CA . ASP A 1 456 ? 7.114 2.413 20.528 1.00 86.06 456 ASP A CA 1
ATOM 3577 C C . ASP A 1 456 ? 7.150 3.796 19.858 1.00 86.06 456 ASP A C 1
ATOM 3579 O O . ASP A 1 456 ? 7.209 4.817 20.537 1.00 86.06 456 ASP A O 1
ATOM 3583 N N . THR A 1 457 ? 7.115 3.847 18.523 1.00 86.06 457 THR A N 1
ATOM 3584 C CA . THR A 1 457 ? 7.256 5.091 17.742 1.00 86.06 457 THR A CA 1
ATOM 3585 C C . THR A 1 457 ? 5.981 5.508 17.014 1.00 86.06 457 THR A C 1
ATOM 3587 O O . THR A 1 457 ? 5.910 6.615 16.477 1.00 86.06 457 THR A O 1
ATOM 3590 N N . GLN A 1 458 ? 4.970 4.640 16.993 1.00 89.94 458 GLN A N 1
ATOM 3591 C CA . GLN A 1 458 ? 3.699 4.877 16.319 1.00 89.94 458 GLN A CA 1
ATOM 3592 C C . GLN A 1 458 ? 2.865 5.981 16.968 1.00 89.94 458 GLN A C 1
ATOM 3594 O O . GLN A 1 458 ? 2.929 6.224 18.173 1.00 89.94 458 GLN A O 1
ATOM 3599 N N . THR A 1 459 ? 1.995 6.588 16.168 1.00 89.19 459 THR A N 1
ATOM 3600 C CA . THR A 1 459 ? 1.098 7.662 16.616 1.00 89.19 459 THR A CA 1
ATOM 3601 C C . THR A 1 459 ? -0.370 7.401 16.282 1.00 89.19 459 THR A C 1
ATOM 3603 O O . THR A 1 459 ? -1.260 7.913 16.961 1.00 89.19 459 THR A O 1
ATOM 3606 N N . SER A 1 460 ? -0.644 6.560 15.283 1.00 92.06 460 SER A N 1
ATOM 3607 C CA . SER A 1 460 ? -1.989 6.250 14.778 1.00 92.06 460 SER A CA 1
ATOM 3608 C C . SER A 1 460 ? -2.929 5.617 15.806 1.00 92.06 460 SER A C 1
ATOM 3610 O O . SER A 1 460 ? -4.135 5.854 15.739 1.00 92.06 460 SER A O 1
ATOM 3612 N N . ARG A 1 461 ? -2.419 4.888 16.812 1.00 91.94 461 ARG A N 1
ATOM 3613 C CA . ARG A 1 461 ? -3.272 4.284 17.855 1.00 91.94 461 ARG A CA 1
ATOM 3614 C C . ARG A 1 461 ? -3.997 5.309 18.730 1.00 91.94 461 ARG A C 1
ATOM 3616 O O . ARG A 1 461 ? -4.943 4.944 19.420 1.00 91.94 461 ARG A O 1
ATOM 3623 N N . LYS A 1 462 ? -3.578 6.580 18.695 1.00 91.31 462 LYS A N 1
ATOM 3624 C CA . LYS A 1 462 ? -4.287 7.697 19.337 1.00 91.31 462 LYS A CA 1
ATOM 3625 C C . LYS A 1 462 ? -5.626 7.970 18.651 1.00 91.31 462 LYS A C 1
ATOM 3627 O O . LYS A 1 462 ? -6.616 8.236 19.321 1.00 91.31 462 LYS A O 1
ATOM 3632 N N . LEU A 1 463 ? -5.671 7.863 17.324 1.00 92.38 463 LEU A N 1
ATOM 3633 C CA . LEU A 1 463 ? -6.884 8.074 16.530 1.00 92.38 463 LEU A CA 1
ATOM 3634 C C . LEU A 1 463 ? -7.868 6.919 16.714 1.00 92.38 463 LEU A C 1
ATOM 3636 O O . LEU A 1 463 ? -9.052 7.139 16.961 1.00 92.38 463 LEU A O 1
ATOM 3640 N N . SER A 1 464 ? -7.339 5.695 16.671 1.00 89.75 464 SER A N 1
ATOM 3641 C CA . SER A 1 464 ? -8.082 4.450 16.828 1.00 89.75 464 SER A CA 1
ATOM 3642 C C . SER A 1 464 ? -7.264 3.432 17.613 1.00 89.75 464 SER A C 1
ATOM 3644 O O . SER A 1 464 ? -6.211 2.987 17.161 1.00 89.75 464 SER A O 1
ATOM 3646 N N . TRP A 1 465 ? -7.763 2.994 18.770 1.00 90.25 465 TRP A N 1
ATOM 3647 C CA . TRP A 1 465 ? -7.014 2.064 19.621 1.00 90.25 465 TRP A CA 1
ATOM 3648 C C . TRP A 1 465 ? -6.941 0.622 19.071 1.00 90.25 465 TRP A C 1
ATOM 3650 O O . TRP A 1 465 ? -6.074 -0.153 19.492 1.00 90.25 465 TRP A O 1
ATOM 3660 N N . GLY A 1 466 ? -7.817 0.294 18.105 1.00 92.12 466 GLY A N 1
ATOM 3661 C CA . GLY A 1 466 ? -8.025 -1.043 17.529 1.00 92.12 466 GLY A CA 1
ATOM 3662 C C . GLY A 1 466 ? -8.525 -2.092 18.533 1.00 92.12 466 GLY A C 1
ATOM 3663 O O . GLY A 1 466 ? -8.557 -1.841 19.737 1.00 92.12 466 GLY A O 1
ATOM 3664 N N . LEU A 1 467 ? -8.868 -3.288 18.045 1.00 95.06 467 LEU A N 1
ATOM 3665 C CA . LEU A 1 467 ? -9.376 -4.384 18.888 1.00 95.06 467 LEU A CA 1
ATOM 3666 C C . LEU A 1 467 ? -8.352 -4.873 19.914 1.00 95.06 467 LEU A C 1
ATOM 3668 O O . LEU A 1 467 ? -8.716 -5.268 21.014 1.00 95.06 467 LEU A O 1
ATOM 3672 N N . VAL A 1 468 ? -7.061 -4.823 19.577 1.00 94.31 468 VAL A N 1
ATOM 3673 C CA . VAL A 1 468 ? -6.001 -5.158 20.534 1.00 94.31 468 VAL A CA 1
ATOM 3674 C C . VAL A 1 468 ? -6.018 -4.242 21.762 1.00 94.31 468 VAL A C 1
ATOM 3676 O O . VAL A 1 468 ? -5.815 -4.717 22.875 1.00 94.31 468 VAL A O 1
ATOM 3679 N N . GLY A 1 469 ? -6.280 -2.942 21.571 1.00 92.69 469 GLY A N 1
ATOM 3680 C CA . GLY A 1 469 ? -6.425 -1.989 22.670 1.00 92.69 469 GLY A CA 1
ATOM 3681 C C . GLY A 1 469 ? -7.673 -2.278 23.496 1.00 92.69 469 GLY A C 1
ATOM 3682 O O . GLY A 1 469 ? -7.602 -2.271 24.718 1.00 92.69 469 GLY A O 1
ATOM 3683 N N . ASP A 1 470 ? -8.778 -2.621 22.832 1.00 93.25 470 ASP A N 1
ATOM 3684 C CA . ASP A 1 470 ? -10.036 -2.964 23.498 1.00 93.25 470 ASP A CA 1
ATOM 3685 C C . ASP A 1 470 ? -9.906 -4.233 24.365 1.00 93.25 470 ASP A C 1
ATOM 3687 O O . ASP A 1 470 ? -10.335 -4.258 25.517 1.00 93.25 470 ASP A O 1
ATOM 3691 N N . PHE A 1 471 ? -9.254 -5.278 23.850 1.00 95.06 471 PHE A N 1
ATOM 3692 C CA . PHE A 1 471 ? -8.975 -6.508 24.598 1.00 95.06 471 PHE A CA 1
ATOM 3693 C C . PHE A 1 471 ? -8.039 -6.281 25.785 1.00 95.06 471 PHE A C 1
ATOM 3695 O O . PHE A 1 471 ? -8.291 -6.807 26.871 1.00 95.06 471 PHE A O 1
ATOM 3702 N N . ASP A 1 472 ? -6.985 -5.484 25.609 1.00 92.06 472 ASP A N 1
ATOM 3703 C CA . ASP A 1 472 ? -6.091 -5.099 26.706 1.00 92.06 472 ASP A CA 1
ATOM 3704 C C . ASP A 1 472 ? -6.843 -4.289 27.776 1.00 92.06 472 ASP A C 1
ATOM 3706 O O . ASP A 1 472 ? -6.695 -4.545 28.970 1.00 92.06 472 ASP A O 1
ATOM 3710 N N . ALA A 1 473 ? -7.723 -3.374 27.357 1.00 91.00 473 ALA A N 1
ATOM 3711 C CA . ALA A 1 473 ? -8.537 -2.572 28.260 1.00 91.00 473 ALA A CA 1
ATOM 3712 C C . ALA A 1 473 ? -9.468 -3.433 29.124 1.00 91.00 473 ALA A C 1
ATOM 3714 O O . ALA A 1 473 ? -9.473 -3.317 30.351 1.00 91.00 473 ALA A O 1
ATOM 3715 N N . VAL A 1 474 ? -10.219 -4.330 28.482 1.00 91.88 474 VAL A N 1
ATOM 3716 C CA . VAL A 1 474 ? -11.160 -5.238 29.143 1.00 91.88 474 VAL A CA 1
ATOM 3717 C C . VAL A 1 474 ? -10.446 -6.179 30.113 1.00 91.88 474 VAL A C 1
ATOM 3719 O O . VAL A 1 474 ? -10.885 -6.345 31.248 1.00 91.88 474 VAL A O 1
ATOM 3722 N N . THR A 1 475 ? -9.328 -6.773 29.697 1.00 90.56 475 THR A N 1
ATOM 3723 C CA . THR A 1 475 ? -8.611 -7.760 30.520 1.00 90.56 475 THR A CA 1
ATOM 3724 C C . THR A 1 475 ? -7.835 -7.135 31.675 1.00 90.56 475 THR A C 1
ATOM 3726 O O . THR A 1 475 ? -7.825 -7.702 32.767 1.00 90.56 475 THR A O 1
ATOM 3729 N N . ARG A 1 476 ? -7.207 -5.967 31.483 1.00 89.31 476 ARG A N 1
ATOM 3730 C CA . ARG A 1 476 ? -6.432 -5.306 32.548 1.00 89.31 476 ARG A CA 1
ATOM 3731 C C . ARG A 1 476 ? -7.294 -4.509 33.512 1.00 89.31 476 ARG A C 1
ATOM 3733 O O . ARG A 1 476 ? -7.054 -4.557 34.715 1.00 89.31 476 ARG A O 1
ATOM 3740 N N . TYR A 1 477 ? -8.261 -3.754 32.995 1.00 87.50 477 TYR A N 1
ATOM 3741 C CA . TYR A 1 477 ? -9.018 -2.785 33.791 1.00 87.50 477 TYR A CA 1
ATOM 3742 C C . TYR A 1 477 ? -10.459 -3.215 34.055 1.00 87.50 477 TYR A C 1
ATOM 3744 O O . TYR A 1 477 ? -11.079 -2.677 34.972 1.00 87.50 477 TYR A O 1
ATOM 3752 N N . GLY A 1 478 ? -10.994 -4.195 33.318 1.00 83.94 478 GLY A N 1
ATOM 3753 C CA . GLY A 1 478 ? -12.413 -4.542 33.401 1.00 83.94 478 GLY A CA 1
ATOM 3754 C C . GLY A 1 478 ? -12.867 -4.964 34.798 1.00 83.94 478 GLY A C 1
ATOM 3755 O O . GLY A 1 478 ? -13.949 -4.584 35.238 1.00 83.94 478 GLY A O 1
ATOM 3756 N N . LEU A 1 479 ? -12.005 -5.658 35.550 1.00 83.25 479 LEU A N 1
ATOM 3757 C CA . LEU A 1 479 ? -12.299 -6.075 36.925 1.00 83.25 479 LEU A CA 1
ATOM 3758 C C . LEU A 1 479 ? -12.341 -4.888 37.903 1.00 83.25 479 LEU A C 1
ATOM 3760 O O . LEU A 1 479 ? -13.176 -4.868 38.802 1.00 83.25 479 LEU A O 1
ATOM 3764 N N . ALA A 1 480 ? -11.484 -3.881 37.706 1.00 83.94 480 ALA A N 1
ATOM 3765 C CA . ALA A 1 480 ? -11.462 -2.666 38.523 1.00 83.94 480 ALA A CA 1
ATOM 3766 C C . ALA A 1 480 ? -12.632 -1.722 38.200 1.00 83.94 480 ALA A C 1
ATOM 3768 O O . ALA A 1 480 ? -13.149 -1.054 39.092 1.00 83.94 480 ALA A O 1
ATOM 3769 N N . LEU A 1 481 ? -13.056 -1.681 36.935 1.00 83.00 481 LEU A N 1
ATOM 3770 C CA . LEU A 1 481 ? -14.186 -0.870 36.477 1.00 83.00 481 LEU A CA 1
ATOM 3771 C C . LEU A 1 481 ? -15.547 -1.539 36.716 1.00 83.00 481 LEU A C 1
ATOM 3773 O O . LEU A 1 481 ? -16.575 -0.873 36.610 1.00 83.00 481 LEU A O 1
ATOM 3777 N N . GLY A 1 482 ? -15.571 -2.851 36.978 1.00 84.56 482 GLY A N 1
ATOM 3778 C CA . GLY A 1 482 ? -16.802 -3.649 36.996 1.00 84.56 482 GLY A CA 1
ATOM 3779 C C . GLY A 1 482 ? -17.506 -3.721 35.633 1.00 84.56 482 GLY A C 1
ATOM 3780 O O . GLY A 1 482 ? -18.660 -4.131 35.565 1.00 84.56 482 GLY A O 1
ATOM 3781 N N . LYS A 1 483 ? -16.830 -3.301 34.558 1.00 87.69 483 LYS A N 1
ATOM 3782 C CA . LYS A 1 483 ? -17.338 -3.212 33.187 1.00 87.69 483 LYS A CA 1
ATOM 3783 C C . LYS A 1 483 ? -16.296 -3.806 32.251 1.00 87.69 483 LYS A C 1
ATOM 3785 O O . LYS A 1 483 ? -15.145 -3.379 32.261 1.00 87.69 483 LYS A O 1
ATOM 3790 N N . SER A 1 484 ? -16.680 -4.799 31.462 1.00 90.44 484 SER A N 1
ATOM 3791 C CA . SER A 1 484 ? -15.742 -5.619 30.691 1.00 90.44 484 SER A CA 1
ATOM 3792 C C . SER A 1 484 ? -16.265 -6.016 29.309 1.00 90.44 484 SER A C 1
ATOM 3794 O O . SER A 1 484 ? -15.605 -6.773 28.611 1.00 90.44 484 SER A O 1
ATOM 3796 N N . SER A 1 485 ? -17.435 -5.526 28.903 1.00 94.69 485 SER A N 1
ATOM 3797 C CA . SER A 1 485 ? -18.033 -5.834 27.605 1.00 94.69 485 SER A CA 1
ATOM 3798 C C . SER A 1 485 ? -17.672 -4.792 26.547 1.00 94.69 485 SER A C 1
ATOM 3800 O O . SER A 1 485 ? -17.621 -3.593 26.834 1.00 94.69 485 SER A O 1
ATOM 3802 N N . LEU A 1 486 ? -17.481 -5.243 25.307 1.00 95.69 486 LEU A N 1
ATOM 3803 C CA . LEU A 1 486 ? -17.408 -4.396 24.111 1.00 95.69 486 LEU A CA 1
ATOM 3804 C C . LEU A 1 486 ? -18.738 -4.332 23.351 1.00 95.69 486 LEU A C 1
ATOM 3806 O O . LEU A 1 486 ? -18.864 -3.556 22.405 1.00 95.69 486 LEU A O 1
ATOM 3810 N N . VAL A 1 487 ? -19.737 -5.120 23.754 1.00 96.12 487 VAL A N 1
ATOM 3811 C CA . VAL A 1 487 ? -21.086 -5.053 23.192 1.00 96.12 487 VAL A CA 1
ATOM 3812 C C . VAL A 1 487 ? -21.804 -3.866 23.823 1.00 96.12 487 VAL A C 1
ATOM 3814 O O . VAL A 1 487 ? -22.100 -3.862 25.016 1.00 96.12 487 VAL A O 1
ATOM 3817 N N . ARG A 1 488 ? -22.115 -2.847 23.017 1.00 92.69 488 ARG A N 1
ATOM 3818 C CA . ARG A 1 488 ? -22.674 -1.570 23.490 1.00 92.69 488 ARG A CA 1
ATOM 3819 C C . ARG A 1 488 ? -24.009 -1.727 24.221 1.00 92.69 488 ARG A C 1
ATOM 3821 O O . ARG A 1 488 ? -24.294 -0.974 25.141 1.00 92.69 488 ARG A O 1
ATOM 3828 N N . GLY A 1 489 ? -24.819 -2.705 23.815 1.00 91.62 489 GLY A N 1
ATOM 3829 C CA . GLY A 1 489 ? -26.100 -3.015 24.457 1.00 91.62 489 GLY A CA 1
ATOM 3830 C C . GLY A 1 489 ? -25.988 -3.750 25.801 1.00 91.62 489 GLY A C 1
ATOM 3831 O O . GLY A 1 489 ? -27.012 -3.982 26.438 1.00 91.62 489 GLY A O 1
ATOM 3832 N N . SER A 1 490 ? -24.784 -4.143 26.231 1.00 93.50 490 SER A N 1
ATOM 3833 C CA . SER A 1 490 ? -24.573 -4.821 27.513 1.00 93.50 490 SER A CA 1
ATOM 3834 C C . SER A 1 490 ? -24.603 -3.836 28.681 1.00 93.50 490 SER A C 1
ATOM 3836 O O . SER A 1 490 ? -24.051 -2.739 28.606 1.00 93.50 490 SER A O 1
ATOM 3838 N N . ALA A 1 491 ? -25.148 -4.271 29.819 1.00 91.19 491 ALA A N 1
ATOM 3839 C CA . ALA A 1 491 ? -25.048 -3.533 31.080 1.00 91.19 491 ALA A CA 1
ATOM 3840 C C . ALA A 1 491 ? -23.589 -3.363 31.561 1.00 91.19 491 ALA A C 1
ATOM 3842 O O . ALA A 1 491 ? -23.299 -2.467 32.351 1.00 91.19 491 ALA A O 1
ATOM 3843 N N . ASN A 1 492 ? -22.670 -4.201 31.066 1.00 90.81 492 ASN A N 1
ATOM 3844 C CA . ASN A 1 492 ? -21.254 -4.204 31.436 1.00 90.81 492 ASN A CA 1
ATOM 3845 C C . ASN A 1 492 ? -20.363 -3.497 30.400 1.00 90.81 492 ASN A C 1
ATOM 3847 O O . ASN A 1 492 ? -19.153 -3.735 30.383 1.00 90.81 492 ASN A O 1
ATOM 3851 N N . TYR A 1 493 ? -20.928 -2.673 29.513 1.00 93.44 493 TYR A N 1
ATOM 3852 C CA . TYR A 1 493 ? -20.176 -1.995 28.456 1.00 93.44 493 TYR A CA 1
ATOM 3853 C C . TYR A 1 493 ? -19.075 -1.073 29.012 1.00 93.44 493 TYR A C 1
ATOM 3855 O O . TYR A 1 493 ? -19.336 -0.205 29.843 1.00 93.44 493 TYR A O 1
ATOM 3863 N N . VAL A 1 494 ? -17.833 -1.249 28.547 1.00 92.25 494 VAL A N 1
ATOM 3864 C CA . VAL A 1 494 ? -16.627 -0.646 29.153 1.00 92.25 494 VAL A CA 1
ATOM 3865 C C . VAL A 1 494 ? -16.464 0.861 28.903 1.00 92.25 494 VAL A C 1
ATOM 3867 O O . VAL A 1 494 ? -15.853 1.545 29.721 1.00 92.25 494 VAL A O 1
ATOM 3870 N N . TYR A 1 495 ? -17.032 1.406 27.822 1.00 91.19 495 TYR A N 1
ATOM 3871 C CA . TYR A 1 495 ? -16.870 2.823 27.440 1.00 91.19 495 TYR A CA 1
ATOM 3872 C C . TYR A 1 495 ? -18.124 3.674 27.675 1.00 91.19 495 TYR A C 1
ATOM 3874 O O . TYR A 1 495 ? -18.376 4.639 26.958 1.00 91.19 495 TYR A O 1
ATOM 3882 N N . ASP A 1 496 ? -18.939 3.292 28.650 1.00 84.75 496 ASP A N 1
ATOM 3883 C CA . ASP A 1 496 ? -20.170 3.996 28.998 1.00 84.75 496 ASP A CA 1
ATOM 3884 C C . ASP A 1 496 ? -19.893 5.281 29.805 1.00 84.75 496 ASP A C 1
ATOM 3886 O O . ASP A 1 496 ? -19.326 5.219 30.902 1.00 84.75 496 ASP A O 1
ATOM 3890 N N . GLY A 1 497 ? -20.302 6.433 29.258 1.00 81.44 497 GLY A N 1
ATOM 3891 C CA . GLY A 1 497 ? -20.238 7.756 29.886 1.00 81.44 497 GLY A CA 1
ATOM 3892 C C . GLY A 1 497 ? -19.708 8.871 28.970 1.00 81.44 497 GLY A C 1
ATOM 3893 O O . GLY A 1 497 ? -18.829 8.645 28.142 1.00 81.44 497 GLY A O 1
ATOM 3894 N N . ASP A 1 498 ? -20.183 10.103 29.191 1.00 77.75 498 ASP A N 1
ATOM 3895 C CA . ASP A 1 498 ? -19.896 11.283 28.344 1.00 77.75 498 ASP A CA 1
ATOM 3896 C C . ASP A 1 498 ? -18.930 12.296 28.991 1.00 77.75 498 ASP A C 1
ATOM 3898 O O . ASP A 1 498 ? -18.951 13.496 28.713 1.00 77.75 498 ASP A O 1
ATOM 3902 N N . GLN A 1 499 ? -18.089 11.830 29.913 1.00 83.75 499 GLN A N 1
ATOM 3903 C CA . GLN A 1 499 ? -17.129 12.679 30.624 1.00 83.75 499 GLN A CA 1
ATOM 3904 C C . GLN A 1 499 ? -15.999 13.161 29.695 1.00 83.75 499 GLN A C 1
ATOM 3906 O O . GLN A 1 499 ? -15.790 12.626 28.607 1.00 83.75 499 GLN A O 1
ATOM 3911 N N . VAL A 1 500 ? -15.255 14.186 30.124 1.00 81.56 500 VAL A N 1
ATOM 3912 C CA . VAL A 1 500 ? -14.029 14.641 29.450 1.00 81.56 500 VAL A CA 1
ATOM 3913 C C . VAL A 1 500 ? -12.874 14.564 30.451 1.00 81.56 500 VAL A C 1
ATOM 3915 O O . VAL A 1 500 ? -12.913 15.296 31.441 1.00 81.56 500 VAL A O 1
ATOM 3918 N N . PRO A 1 501 ? -11.858 13.709 30.227 1.00 87.06 501 PRO A N 1
ATOM 3919 C CA . PRO A 1 501 ? -11.727 12.746 29.127 1.00 87.06 501 PRO A CA 1
ATOM 3920 C C . PRO A 1 501 ? -12.834 11.677 29.174 1.00 87.06 501 PRO A C 1
ATOM 3922 O O . PRO A 1 501 ? -13.316 11.329 30.251 1.00 87.06 501 PRO A O 1
ATOM 3925 N N . SER A 1 502 ? -13.244 11.161 28.011 1.00 89.81 502 SER A N 1
ATOM 3926 C CA . SER A 1 502 ? -14.195 10.036 27.955 1.00 89.81 502 SER A CA 1
ATOM 3927 C C . SER A 1 502 ? -13.597 8.794 28.627 1.00 89.81 502 SER A C 1
ATOM 3929 O O . SER A 1 502 ? -12.371 8.699 28.716 1.00 89.81 502 SER A O 1
ATOM 3931 N N . PRO A 1 503 ? -14.397 7.803 29.065 1.00 91.19 503 PRO A N 1
ATOM 3932 C CA . PRO A 1 503 ? -13.859 6.577 29.663 1.00 91.19 503 PRO A CA 1
ATOM 3933 C C . PRO A 1 503 ? -12.798 5.885 28.790 1.00 91.19 503 PRO A C 1
ATOM 3935 O O . PRO A 1 503 ? -11.795 5.388 29.301 1.00 91.19 503 PRO A O 1
ATOM 3938 N N . LEU A 1 504 ? -12.970 5.919 27.463 1.00 91.75 504 LEU A N 1
ATOM 3939 C CA . LEU A 1 504 ? -11.969 5.451 26.502 1.00 91.75 504 LEU A CA 1
ATOM 3940 C C . LEU A 1 504 ? -10.678 6.279 26.569 1.00 91.75 504 LEU A C 1
ATOM 3942 O O . LEU A 1 504 ? -9.595 5.718 26.707 1.00 91.75 504 LEU A O 1
ATOM 3946 N N . GLU A 1 505 ? -10.782 7.606 26.494 1.00 92.38 505 GLU A N 1
ATOM 3947 C CA . GLU A 1 505 ? -9.628 8.509 26.577 1.00 92.38 505 GLU A CA 1
ATOM 3948 C C . GLU A 1 505 ? -8.897 8.364 27.920 1.00 92.38 505 GLU A C 1
ATOM 3950 O O . GLU A 1 505 ? -7.671 8.319 27.940 1.00 92.38 505 GLU A O 1
ATOM 3955 N N . ALA A 1 506 ? -9.629 8.209 29.026 1.00 91.50 506 ALA A N 1
ATOM 3956 C CA . ALA A 1 506 ? -9.072 7.978 30.355 1.00 91.50 506 ALA A CA 1
ATOM 3957 C C . ALA A 1 506 ? -8.262 6.672 30.415 1.00 91.50 506 ALA A C 1
ATOM 3959 O O . ALA A 1 506 ? -7.156 6.656 30.952 1.00 91.50 506 ALA A O 1
ATOM 3960 N N . LEU A 1 507 ? -8.763 5.591 29.807 1.00 92.06 507 LEU A N 1
ATOM 3961 C CA . LEU A 1 507 ? -8.034 4.324 29.695 1.00 92.06 507 LEU A CA 1
ATOM 3962 C C . LEU A 1 507 ? -6.807 4.433 28.782 1.00 92.06 507 LEU A C 1
ATOM 3964 O O . LEU A 1 507 ? -5.749 3.881 29.090 1.00 92.06 507 LEU A O 1
ATOM 3968 N N . MET A 1 508 ? -6.914 5.179 27.683 1.00 92.31 508 MET A N 1
ATOM 3969 C CA . MET A 1 508 ? -5.786 5.443 26.790 1.00 92.31 508 MET A CA 1
ATOM 3970 C C . MET A 1 508 ? -4.705 6.303 27.461 1.00 92.31 508 MET A C 1
ATOM 3972 O O . MET A 1 508 ? -3.523 6.080 27.195 1.00 92.31 508 MET A O 1
ATOM 3976 N N . ILE A 1 509 ? -5.079 7.238 28.340 1.00 91.69 509 ILE A N 1
ATOM 3977 C CA . ILE A 1 509 ? -4.150 7.995 29.196 1.00 91.69 509 ILE A CA 1
ATOM 3978 C C . ILE A 1 509 ? -3.513 7.059 30.231 1.00 91.69 509 ILE A C 1
ATOM 3980 O O . ILE A 1 509 ? -2.291 7.036 30.370 1.00 91.69 509 ILE A O 1
ATOM 3984 N N . ALA A 1 510 ? -4.311 6.225 30.907 1.00 90.06 510 ALA A N 1
ATOM 3985 C CA . ALA A 1 510 ? -3.829 5.293 31.928 1.00 90.06 510 ALA A CA 1
ATOM 3986 C C . ALA A 1 510 ? -2.826 4.254 31.386 1.00 90.06 510 ALA A C 1
ATOM 3988 O O . ALA A 1 510 ? -1.908 3.858 32.101 1.00 90.06 510 ALA A O 1
ATOM 3989 N N . ASN A 1 511 ? -2.976 3.833 30.126 1.00 90.56 511 ASN A N 1
ATOM 3990 C CA . ASN A 1 511 ? -2.053 2.923 29.432 1.00 90.56 511 ASN A CA 1
ATOM 3991 C C . ASN A 1 511 ? -0.947 3.673 28.650 1.00 90.56 511 ASN A C 1
ATOM 3993 O O . ASN A 1 511 ? -0.210 3.082 27.866 1.00 90.56 511 ASN A O 1
ATOM 3997 N N . GLY A 1 512 ? -0.850 5.000 28.787 1.00 88.25 512 GLY A N 1
ATOM 3998 C CA . GLY A 1 512 ? 0.190 5.814 28.144 1.00 88.25 512 GLY A CA 1
ATOM 3999 C C . GLY A 1 512 ? 0.094 5.928 26.616 1.00 88.25 512 GLY A C 1
ATOM 4000 O O . GLY A 1 512 ? 1.031 6.400 25.978 1.00 88.25 512 GLY A O 1
ATOM 4001 N N . THR A 1 513 ? -1.024 5.519 26.003 1.00 90.06 513 THR A N 1
ATOM 4002 C CA . THR A 1 513 ? -1.270 5.730 24.562 1.00 90.06 513 THR A CA 1
ATOM 4003 C C . THR A 1 513 ? -1.509 7.212 24.259 1.00 90.06 513 THR A C 1
ATOM 4005 O O . THR A 1 513 ? -1.060 7.721 23.230 1.00 90.06 513 THR A O 1
ATOM 4008 N N . LEU A 1 514 ? -2.206 7.909 25.159 1.00 88.69 514 LEU A N 1
ATOM 4009 C CA . LEU A 1 514 ? -2.418 9.353 25.113 1.00 88.69 514 LEU A CA 1
ATOM 4010 C C . LEU A 1 514 ? -1.654 10.030 26.246 1.00 88.69 514 LEU A C 1
ATOM 4012 O O . LEU A 1 514 ? -1.535 9.493 27.344 1.00 88.69 514 LEU A O 1
ATOM 4016 N N . VAL A 1 515 ? -1.166 11.236 25.973 1.00 84.75 515 VAL A N 1
ATOM 4017 C CA . VAL A 1 515 ? -0.729 12.144 27.035 1.00 84.75 515 VAL A CA 1
ATOM 4018 C C . VAL A 1 515 ? -1.964 12.697 27.739 1.00 84.75 515 VAL A C 1
ATOM 4020 O O . VAL A 1 515 ? -2.996 12.901 27.096 1.00 84.75 515 VAL A O 1
ATOM 4023 N N . ASP A 1 516 ? -1.861 12.952 29.041 1.00 85.50 516 ASP A N 1
ATOM 4024 C CA . ASP A 1 516 ? -2.932 13.630 29.764 1.00 85.50 516 ASP A CA 1
ATOM 4025 C C . ASP A 1 516 ? -3.027 15.085 29.288 1.00 85.50 516 ASP A C 1
ATOM 4027 O O . ASP A 1 516 ? -2.254 15.955 29.688 1.00 85.50 516 ASP A O 1
ATOM 4031 N N . PHE A 1 517 ? -3.965 15.328 28.377 1.00 83.62 517 PHE A N 1
ATOM 4032 C CA . PHE A 1 517 ? -4.206 16.634 27.776 1.00 83.62 517 PHE A CA 1
ATOM 4033 C C . PHE A 1 517 ? -5.035 17.562 28.672 1.00 83.62 517 PHE A C 1
ATOM 4035 O O . PHE A 1 517 ? -5.217 18.725 28.310 1.00 83.62 517 PHE A O 1
ATOM 4042 N N . THR A 1 518 ? -5.552 17.069 29.807 1.00 80.06 518 THR A N 1
ATOM 4043 C CA . THR A 1 518 ? -6.324 17.883 30.760 1.00 80.06 518 THR A CA 1
ATOM 4044 C C . THR A 1 518 ? -5.443 18.672 31.712 1.00 80.06 518 THR A C 1
ATOM 4046 O O . THR A 1 518 ? -5.868 19.701 32.239 1.00 80.06 518 THR A O 1
ATOM 4049 N N . VAL A 1 519 ? -4.202 18.227 31.902 1.00 75.56 519 VAL A N 1
ATOM 4050 C CA . VAL A 1 519 ? -3.226 18.919 32.733 1.00 75.56 519 VAL A CA 1
ATOM 4051 C C . VAL A 1 519 ? -2.508 19.966 31.877 1.00 75.56 519 VAL A C 1
ATOM 4053 O O . VAL A 1 519 ? -1.855 19.611 30.891 1.00 75.56 519 VAL A O 1
ATOM 4056 N N . PRO A 1 520 ? -2.583 21.264 32.229 1.00 65.44 520 PRO A N 1
ATOM 4057 C CA . PRO A 1 520 ? -1.803 22.290 31.553 1.00 65.44 520 PRO A CA 1
ATOM 4058 C C . PRO A 1 520 ? -0.317 21.972 31.696 1.00 65.44 520 PRO A C 1
ATOM 4060 O O . PRO A 1 520 ? 0.190 21.838 32.812 1.00 65.44 520 PRO A O 1
ATOM 4063 N N . VAL A 1 521 ? 0.397 21.861 30.578 1.00 58.78 521 VAL A N 1
ATOM 4064 C CA . VAL A 1 521 ? 1.825 21.555 30.631 1.00 58.78 521 VAL A CA 1
ATOM 4065 C C . VAL A 1 521 ? 2.587 22.829 30.971 1.00 58.78 521 VAL A C 1
ATOM 4067 O O . VAL A 1 521 ? 2.774 23.706 30.132 1.00 58.78 521 VAL A O 1
ATOM 4070 N N . THR A 1 522 ? 3.041 22.944 32.212 1.00 53.34 522 THR A N 1
ATOM 4071 C CA . THR A 1 522 ? 4.065 23.912 32.593 1.00 53.34 522 THR A CA 1
ATOM 4072 C C . THR A 1 522 ? 5.411 23.314 32.190 1.00 53.34 522 THR A C 1
ATOM 4074 O O . THR A 1 522 ? 5.749 22.257 32.705 1.00 53.34 522 THR A O 1
ATOM 4077 N N . ASN A 1 523 ? 6.127 23.882 31.204 1.00 46.31 523 ASN A N 1
ATOM 4078 C CA . ASN A 1 523 ? 7.604 23.987 31.180 1.00 46.31 523 ASN A CA 1
ATOM 4079 C C . ASN A 1 523 ? 8.197 24.509 29.847 1.00 46.31 523 ASN A C 1
ATOM 4081 O O . ASN A 1 523 ? 7.693 24.246 28.758 1.00 46.31 523 ASN A O 1
ATOM 4085 N N . VAL A 1 524 ? 9.363 25.157 30.018 1.00 48.06 524 VAL A N 1
ATOM 4086 C CA . VAL A 1 524 ? 10.378 25.739 29.101 1.00 48.06 524 VAL A CA 1
ATOM 4087 C C . VAL A 1 524 ? 10.187 27.204 28.674 1.00 48.06 524 VAL A C 1
ATOM 4089 O O . VAL A 1 524 ? 11.178 27.928 28.638 1.00 48.06 524 VAL A O 1
ATOM 4092 N N . PHE A 1 525 ? 8.965 27.706 28.494 1.00 50.53 525 PHE A N 1
ATOM 4093 C CA . PHE A 1 525 ? 8.708 29.143 28.285 1.00 50.53 525 PHE A CA 1
ATOM 4094 C C . PHE A 1 525 ? 7.638 29.665 29.260 1.00 50.53 525 PHE A C 1
ATOM 4096 O O . PHE A 1 525 ? 6.773 28.893 29.670 1.00 50.53 525 PHE A O 1
ATOM 4103 N N . PRO A 1 526 ? 7.641 30.963 29.627 1.00 51.06 526 PRO A N 1
ATOM 4104 C CA . PRO A 1 526 ? 6.617 31.570 30.490 1.00 51.06 526 PRO A CA 1
ATOM 4105 C C . PRO A 1 526 ? 5.228 31.693 29.826 1.00 51.06 526 PRO A C 1
ATOM 4107 O O . PRO A 1 526 ? 4.362 32.391 30.344 1.00 51.06 526 PRO A O 1
ATOM 4110 N N . VAL A 1 527 ? 5.004 31.028 28.689 1.00 50.59 527 VAL A N 1
ATOM 4111 C CA . VAL A 1 527 ? 3.737 31.019 27.953 1.00 50.59 527 VAL A CA 1
ATOM 4112 C C . VAL A 1 527 ? 3.102 29.639 28.106 1.00 50.59 527 VAL A C 1
ATOM 4114 O O . VAL A 1 527 ? 3.682 28.634 27.698 1.00 50.59 527 VAL A O 1
ATOM 4117 N N . GLN A 1 528 ? 1.906 29.586 28.692 1.00 54.59 528 GLN A N 1
ATOM 4118 C CA . GLN A 1 528 ? 1.053 28.401 28.618 1.00 54.59 528 GLN A CA 1
ATOM 4119 C C . GLN A 1 528 ? 0.564 28.253 27.177 1.00 54.59 528 GLN A C 1
ATOM 4121 O O . GLN A 1 528 ? -0.284 29.020 26.729 1.00 54.59 528 GLN A O 1
ATOM 4126 N N . VAL A 1 529 ? 1.099 27.272 26.456 1.00 54.78 529 VAL A N 1
ATOM 4127 C CA . VAL A 1 529 ? 0.547 26.858 25.163 1.00 54.78 529 VAL A CA 1
ATOM 4128 C C . VAL A 1 529 ? -0.464 25.737 25.433 1.00 54.78 529 VAL A C 1
ATOM 4130 O O . VAL A 1 529 ? -0.125 24.801 26.168 1.00 54.78 529 VAL A O 1
ATOM 4133 N N . PRO A 1 530 ? -1.702 25.811 24.906 1.00 61.38 530 PRO A N 1
ATOM 4134 C CA . PRO A 1 530 ? -2.643 24.696 24.963 1.00 61.38 530 PRO A CA 1
ATOM 4135 C C . PRO A 1 530 ? -2.002 23.431 24.388 1.00 61.38 530 PRO A C 1
ATOM 4137 O O . PRO A 1 530 ? -1.237 23.506 23.427 1.00 61.38 530 PRO A O 1
ATOM 4140 N N . SER A 1 531 ? -2.306 22.263 24.956 1.00 72.19 531 SER A N 1
ATOM 4141 C CA . SER A 1 531 ? -1.822 21.011 24.374 1.00 72.19 531 SER A CA 1
ATOM 4142 C C . SER A 1 531 ? -2.377 20.872 22.953 1.00 72.19 531 SER A C 1
ATOM 4144 O O . SER A 1 531 ? -3.580 21.022 22.720 1.00 72.19 531 SER A O 1
ATOM 4146 N N . THR A 1 532 ? -1.506 20.564 21.992 1.00 76.56 532 THR A N 1
ATOM 4147 C CA . THR A 1 532 ? -1.919 20.275 20.602 1.00 76.56 532 THR A CA 1
ATOM 4148 C C . THR A 1 532 ? -2.954 19.148 20.557 1.00 76.56 532 THR A C 1
ATOM 4150 O O . THR A 1 532 ? -3.869 19.150 19.735 1.00 76.56 532 THR A O 1
ATOM 4153 N N . ALA A 1 533 ? -2.864 18.231 21.526 1.00 81.06 533 ALA A N 1
ATOM 4154 C CA . ALA A 1 533 ? -3.817 17.159 21.723 1.00 81.06 533 ALA A CA 1
ATOM 4155 C C . ALA A 1 533 ? -5.229 17.649 22.091 1.00 81.06 533 ALA A C 1
ATOM 4157 O O . ALA A 1 533 ? -6.214 17.146 21.550 1.00 81.06 533 ALA A O 1
ATOM 4158 N N . LEU A 1 534 ? -5.355 18.652 22.969 1.00 83.81 534 LEU A N 1
ATOM 4159 C CA . LEU A 1 534 ? -6.655 19.243 23.296 1.00 83.81 534 LEU A CA 1
ATOM 4160 C C . LEU A 1 534 ? -7.263 19.944 22.078 1.00 83.81 534 LEU A C 1
ATOM 4162 O O . LEU A 1 534 ? -8.462 19.809 21.836 1.00 83.81 534 LEU A O 1
ATOM 4166 N N . LEU A 1 535 ? -6.444 20.653 21.299 1.00 82.50 535 LEU A N 1
ATOM 4167 C CA . LEU A 1 535 ? -6.909 21.347 20.101 1.00 82.50 535 LEU A CA 1
ATOM 4168 C C . LEU A 1 535 ? -7.402 20.362 19.032 1.00 82.50 535 LEU A C 1
ATOM 4170 O O . LEU A 1 535 ? -8.501 20.536 18.507 1.00 82.50 535 LEU A O 1
ATOM 4174 N N . LEU A 1 536 ? -6.657 19.281 18.769 1.00 85.69 536 LEU A N 1
ATOM 4175 C CA . LEU A 1 536 ? -7.112 18.231 17.852 1.00 85.69 536 LEU A CA 1
ATOM 4176 C C . LEU A 1 536 ? -8.434 17.616 18.323 1.00 85.69 536 LEU A C 1
ATOM 4178 O O . LEU A 1 536 ? -9.349 17.422 17.523 1.00 85.69 536 LEU A O 1
ATOM 4182 N N . ARG A 1 537 ? -8.554 17.353 19.628 1.00 89.00 537 ARG A N 1
ATOM 4183 C CA . ARG A 1 537 ? -9.780 16.813 20.218 1.00 89.00 537 ARG A CA 1
ATOM 4184 C C . ARG A 1 537 ? -10.984 17.738 20.015 1.00 89.00 537 ARG A C 1
ATOM 4186 O O . ARG A 1 537 ? -12.089 17.254 19.789 1.00 89.00 537 ARG A O 1
ATOM 4193 N N . GLN A 1 538 ? -10.788 19.052 20.125 1.00 87.69 538 GLN A N 1
ATOM 4194 C CA . GLN A 1 538 ? -11.847 20.050 19.941 1.00 87.69 538 GLN A CA 1
ATOM 4195 C C . GLN A 1 538 ? -12.248 20.230 18.473 1.00 87.69 538 GLN A C 1
ATOM 4197 O O . GLN A 1 538 ? -13.429 20.420 18.199 1.00 87.69 538 GLN A O 1
ATOM 4202 N N . LEU A 1 539 ? -11.285 20.170 17.548 1.00 87.38 539 LEU A N 1
ATOM 4203 C CA . LEU A 1 539 ? -11.525 20.387 16.119 1.00 87.38 539 LEU A CA 1
ATOM 4204 C C . LEU A 1 539 ? -12.058 19.141 15.402 1.00 87.38 539 LEU A C 1
ATOM 4206 O O . LEU A 1 539 ? -12.957 19.253 14.576 1.00 87.38 539 LEU A O 1
ATOM 4210 N N . ILE A 1 540 ? -11.502 17.965 15.704 1.00 89.31 540 ILE A N 1
ATOM 4211 C CA . ILE A 1 540 ? -11.811 16.713 14.995 1.00 89.31 540 ILE A CA 1
ATOM 4212 C C . ILE A 1 540 ? -12.749 15.822 15.808 1.00 89.31 540 ILE A C 1
ATOM 4214 O O . ILE A 1 540 ? -13.715 15.279 15.273 1.00 89.31 540 ILE A O 1
ATOM 4218 N N . GLY A 1 541 ? -12.473 15.654 17.102 1.00 89.62 541 GLY A N 1
ATOM 4219 C CA . GLY A 1 541 ? -13.304 14.864 18.007 1.00 89.62 541 GLY A CA 1
ATOM 4220 C C . GLY A 1 541 ? -12.514 14.015 19.007 1.00 89.62 541 GLY A C 1
ATOM 4221 O O . GLY A 1 541 ? -11.283 14.050 19.029 1.00 89.62 541 GLY A O 1
ATOM 4222 N N . PRO A 1 542 ? -13.214 13.239 19.854 1.00 91.75 542 PRO A N 1
ATOM 4223 C CA . PRO A 1 542 ? -12.595 12.434 20.903 1.00 91.75 542 PRO A CA 1
ATOM 4224 C C . PRO A 1 542 ? -11.620 11.387 20.357 1.00 91.75 542 PRO A C 1
ATOM 4226 O O . PRO A 1 542 ? -11.929 10.665 19.399 1.00 91.75 542 PRO A O 1
ATOM 4229 N N . TYR A 1 543 ? -10.469 11.251 21.014 1.00 92.56 543 TYR A N 1
ATOM 4230 C CA . TYR A 1 543 ? -9.471 10.247 20.647 1.00 92.56 543 TYR A CA 1
ATOM 4231 C C . TYR A 1 543 ? -10.017 8.822 20.786 1.00 92.56 543 TYR A C 1
ATOM 4233 O O . TYR A 1 543 ? -10.962 8.549 21.524 1.00 92.56 543 TYR A O 1
ATOM 4241 N N . GLY A 1 544 ? -9.434 7.897 20.026 1.00 92.00 544 GLY A N 1
ATOM 4242 C CA . GLY A 1 544 ? -9.882 6.508 19.959 1.00 92.00 544 GLY A CA 1
ATOM 4243 C C . GLY A 1 544 ? -11.187 6.287 19.182 1.00 92.00 544 GLY A C 1
ATOM 4244 O O . GLY A 1 544 ? -11.562 5.128 18.998 1.00 92.00 544 GLY A O 1
ATOM 4245 N N . THR A 1 545 ? -11.853 7.351 18.710 1.00 92.81 545 THR A N 1
ATOM 4246 C CA . THR A 1 545 ? -13.073 7.288 17.879 1.00 92.81 545 THR A CA 1
ATOM 4247 C C . THR A 1 545 ? -12.957 8.041 16.549 1.00 92.81 545 THR A C 1
ATOM 4249 O O . THR A 1 545 ? -13.964 8.257 15.866 1.00 92.81 545 THR A O 1
ATOM 4252 N N . ILE A 1 546 ? -11.740 8.443 16.170 1.00 93.25 546 ILE A N 1
ATOM 4253 C CA . ILE A 1 546 ? -11.461 9.152 14.916 1.00 93.25 546 ILE A CA 1
ATOM 4254 C C . ILE A 1 546 ? -11.246 8.110 13.817 1.00 93.25 546 ILE A C 1
ATOM 4256 O O . ILE A 1 546 ? -10.450 7.183 13.971 1.00 93.25 546 ILE A O 1
ATOM 4260 N N . ASP A 1 547 ? -11.977 8.240 12.713 1.00 92.75 547 ASP A N 1
ATOM 4261 C CA . ASP A 1 547 ? -11.858 7.338 11.570 1.00 92.75 547 ASP A CA 1
ATOM 4262 C C . ASP A 1 547 ? -10.820 7.863 10.580 1.00 92.75 547 ASP A C 1
ATOM 4264 O O . ASP A 1 547 ? -10.962 8.967 10.062 1.00 92.75 547 ASP A O 1
ATOM 4268 N N . THR A 1 548 ? -9.800 7.057 10.291 1.00 91.00 548 THR A N 1
ATOM 4269 C CA . THR A 1 548 ? -8.768 7.387 9.303 1.00 91.00 548 THR A CA 1
ATOM 4270 C C . THR A 1 548 ? -8.780 6.425 8.133 1.00 91.00 548 THR A C 1
ATOM 4272 O O . THR A 1 548 ? -8.638 5.213 8.303 1.00 91.00 548 THR A O 1
ATOM 4275 N N . TRP A 1 549 ? -8.877 6.974 6.928 1.00 90.00 549 TRP A N 1
ATOM 4276 C CA . TRP A 1 549 ? -8.921 6.215 5.684 1.00 90.00 549 TRP A CA 1
ATOM 4277 C C . TRP A 1 549 ? -7.819 6.682 4.741 1.00 90.00 549 TRP A C 1
ATOM 4279 O O . TRP A 1 549 ? -7.502 7.867 4.688 1.00 90.00 549 TRP A O 1
ATOM 4289 N N . HIS A 1 550 ? -7.235 5.742 3.999 1.00 88.12 550 HIS A N 1
ATOM 4290 C CA . HIS A 1 550 ? -6.358 6.081 2.886 1.00 88.12 550 HIS A CA 1
ATOM 4291 C C . HIS A 1 550 ? -7.208 6.617 1.731 1.00 88.12 550 HIS A C 1
ATOM 4293 O O . HIS A 1 550 ? -8.146 5.941 1.302 1.00 88.12 550 HIS A O 1
ATOM 4299 N N . VAL A 1 551 ? -6.876 7.805 1.229 1.00 87.25 551 VAL A N 1
ATOM 4300 C CA . VAL A 1 551 ? -7.493 8.361 0.021 1.00 87.25 551 VAL A CA 1
ATOM 4301 C C . VAL A 1 551 ? -6.706 7.832 -1.180 1.00 87.25 551 VAL A C 1
ATOM 4303 O O . VAL A 1 551 ? -5.521 8.144 -1.293 1.00 87.25 551 VAL A O 1
ATOM 4306 N N . PRO A 1 552 ? -7.305 6.988 -2.039 1.00 83.25 552 PRO A N 1
ATOM 4307 C CA . PRO A 1 552 ? -6.594 6.426 -3.176 1.00 83.25 552 PRO A CA 1
ATOM 4308 C C . PRO A 1 552 ? -6.298 7.493 -4.229 1.00 83.25 552 PRO A C 1
ATOM 4310 O O . PRO A 1 552 ? -7.050 8.458 -4.382 1.00 83.25 552 PRO A O 1
ATOM 4313 N N . VAL A 1 553 ? -5.228 7.284 -4.994 1.00 85.94 553 VAL A N 1
ATOM 4314 C CA . VAL A 1 553 ? -4.884 8.162 -6.120 1.00 85.94 553 VAL A CA 1
ATOM 4315 C C . VAL A 1 553 ? -6.007 8.110 -7.170 1.00 85.94 553 VAL A C 1
ATOM 4317 O O . VAL A 1 553 ? -6.386 7.009 -7.585 1.00 85.94 553 VAL A O 1
ATOM 4320 N N . PRO A 1 554 ? -6.550 9.258 -7.623 1.00 89.00 554 PRO A N 1
ATOM 4321 C CA . PRO A 1 554 ? -7.599 9.263 -8.636 1.00 89.00 554 PRO A CA 1
ATOM 4322 C C . PRO A 1 554 ? -7.134 8.620 -9.944 1.00 89.00 554 PRO A C 1
ATOM 4324 O O . PRO A 1 554 ? -6.017 8.845 -10.418 1.00 89.00 554 PRO A O 1
ATOM 4327 N N . THR A 1 555 ? -8.014 7.836 -10.566 1.00 86.56 555 THR A N 1
ATOM 4328 C CA . THR A 1 555 ? -7.687 7.117 -11.806 1.00 86.56 555 THR A CA 1
ATOM 4329 C C . THR A 1 555 ? -7.409 8.075 -12.964 1.00 86.56 555 THR A C 1
ATOM 4331 O O . THR A 1 555 ? -6.586 7.761 -13.821 1.00 86.56 555 THR A O 1
ATOM 4334 N N . SER A 1 556 ? -8.023 9.264 -12.981 1.00 90.88 556 SER A N 1
ATOM 4335 C CA . SER A 1 556 ? -7.700 10.299 -13.972 1.00 90.88 556 SER A CA 1
ATOM 4336 C C . SER A 1 556 ? -6.245 10.763 -13.870 1.00 90.88 556 SER A C 1
ATOM 4338 O O . SER A 1 556 ? -5.599 10.952 -14.898 1.00 90.88 556 SER A O 1
ATOM 4340 N N . LEU A 1 557 ? -5.699 10.886 -12.653 1.00 91.00 557 LEU A N 1
ATOM 4341 C CA . LEU A 1 557 ? -4.307 11.279 -12.424 1.00 91.00 557 LEU A CA 1
ATOM 4342 C C . LEU A 1 557 ? -3.346 10.168 -12.863 1.00 91.00 557 LEU A C 1
ATOM 4344 O O . LEU A 1 557 ? -2.323 10.447 -13.490 1.00 91.00 557 LEU A O 1
ATOM 4348 N N . GLN A 1 558 ? -3.693 8.905 -12.607 1.00 88.31 558 GLN A N 1
ATOM 4349 C CA . GLN A 1 558 ? -2.934 7.755 -13.112 1.00 88.31 558 GLN A CA 1
ATOM 4350 C C . GLN A 1 558 ? -2.913 7.727 -14.649 1.00 88.31 558 GLN A C 1
ATOM 4352 O O . GLN A 1 558 ? -1.852 7.620 -15.253 1.00 88.31 558 GLN A O 1
ATOM 4357 N N . GLN A 1 559 ? -4.066 7.926 -15.295 1.00 88.81 559 GLN A N 1
ATOM 4358 C CA . GLN A 1 559 ? -4.172 7.980 -16.759 1.00 88.81 559 GLN A CA 1
ATOM 4359 C C . GLN A 1 559 ? -3.430 9.173 -17.368 1.00 88.81 559 GLN A C 1
ATOM 4361 O O . GLN A 1 559 ? -2.790 9.030 -18.410 1.00 88.81 559 GLN A O 1
ATOM 4366 N N . PHE A 1 560 ? -3.502 10.338 -16.724 1.00 91.94 560 PHE A N 1
ATOM 4367 C CA . PHE A 1 560 ? -2.772 11.531 -17.137 1.00 91.94 560 PHE A CA 1
ATOM 4368 C C . PHE A 1 560 ? -1.263 11.304 -17.063 1.00 91.94 560 PHE A C 1
ATOM 4370 O O . PHE A 1 560 ? -0.556 11.534 -18.042 1.00 91.94 560 PHE A O 1
ATOM 4377 N N . THR A 1 561 ? -0.767 10.804 -15.928 1.00 91.06 561 THR A N 1
ATOM 4378 C CA . THR A 1 561 ? 0.666 10.522 -15.765 1.00 91.06 561 THR A CA 1
ATOM 4379 C C . THR A 1 561 ? 1.143 9.483 -16.774 1.00 91.06 561 THR A C 1
ATOM 4381 O O . THR A 1 561 ? 2.128 9.754 -17.452 1.00 91.06 561 THR A O 1
ATOM 4384 N N . ALA A 1 562 ? 0.395 8.390 -16.972 1.00 89.38 562 ALA A N 1
ATOM 4385 C CA . ALA A 1 562 ? 0.670 7.394 -18.007 1.00 89.38 562 ALA A CA 1
ATOM 4386 C C . ALA A 1 562 ? 0.762 8.024 -19.407 1.00 89.38 562 ALA A C 1
ATOM 4388 O O . ALA A 1 562 ? 1.775 7.880 -20.086 1.00 89.38 562 ALA A O 1
ATOM 4389 N N . SER A 1 563 ? -0.256 8.796 -19.805 1.00 90.94 563 SER A N 1
ATOM 4390 C CA . SER A 1 563 ? -0.331 9.414 -21.137 1.00 90.94 563 SER A CA 1
ATOM 4391 C C . SER A 1 563 ? 0.827 10.385 -21.383 1.00 90.94 563 SER A C 1
ATOM 4393 O O . SER A 1 563 ? 1.401 10.410 -22.472 1.00 90.94 563 SER A O 1
ATOM 4395 N N . VAL A 1 564 ? 1.205 11.180 -20.374 1.00 90.62 564 VAL A N 1
ATOM 4396 C CA . VAL A 1 564 ? 2.351 12.094 -20.480 1.00 90.62 564 VAL A CA 1
ATOM 4397 C C . VAL A 1 564 ? 3.668 11.315 -20.536 1.00 90.62 564 VAL A C 1
ATOM 4399 O O . VAL A 1 564 ? 4.533 11.665 -21.341 1.00 90.62 564 VAL A O 1
ATOM 4402 N N . THR A 1 565 ? 3.836 10.257 -19.731 1.00 90.75 565 THR A N 1
ATOM 4403 C CA . THR A 1 565 ? 5.021 9.386 -19.791 1.00 90.75 565 THR A CA 1
ATOM 4404 C C . THR A 1 565 ? 5.188 8.780 -21.174 1.00 90.75 565 THR A C 1
ATOM 4406 O O . THR A 1 565 ? 6.224 8.978 -21.806 1.00 90.75 565 THR A O 1
ATOM 4409 N N . GLU A 1 566 ? 4.157 8.090 -21.653 1.00 88.94 566 GLU A N 1
ATOM 4410 C CA . GLU A 1 566 ? 4.127 7.408 -22.945 1.00 88.94 566 GLU A CA 1
ATOM 4411 C C . GLU A 1 566 ? 4.445 8.378 -24.090 1.00 88.94 566 GLU A C 1
ATOM 4413 O O . GLU A 1 566 ? 5.293 8.089 -24.940 1.00 88.94 566 GLU A O 1
ATOM 4418 N N . PHE A 1 567 ? 3.848 9.575 -24.068 1.00 89.38 567 PHE A N 1
ATOM 4419 C CA . PHE A 1 567 ? 4.113 10.624 -25.050 1.00 89.38 567 PHE A CA 1
ATOM 4420 C C . PHE A 1 567 ? 5.575 11.089 -25.043 1.00 89.38 567 PHE A C 1
ATOM 4422 O O . PHE A 1 567 ? 6.204 11.161 -26.104 1.00 89.38 567 PHE A O 1
ATOM 4429 N N . ILE A 1 568 ? 6.128 11.410 -23.869 1.00 90.00 568 ILE A N 1
ATOM 4430 C CA . ILE A 1 568 ? 7.505 11.908 -23.743 1.00 90.00 568 ILE A CA 1
ATOM 4431 C C . ILE A 1 568 ? 8.497 10.832 -24.176 1.00 90.00 568 ILE A C 1
ATOM 4433 O O . ILE A 1 568 ? 9.398 11.117 -24.965 1.00 90.00 568 ILE A O 1
ATOM 4437 N N . VAL A 1 569 ? 8.315 9.600 -23.700 1.00 90.31 569 VAL A N 1
ATOM 4438 C CA . VAL A 1 569 ? 9.181 8.462 -24.018 1.00 90.31 569 VAL A CA 1
ATOM 4439 C C . VAL A 1 569 ? 9.173 8.185 -25.520 1.00 90.31 569 VAL A C 1
ATOM 4441 O O . VAL A 1 569 ? 10.239 8.165 -26.142 1.00 90.31 569 VAL A O 1
ATOM 4444 N N . ALA A 1 570 ? 7.990 8.046 -26.129 1.00 89.25 570 ALA A N 1
ATOM 4445 C CA . ALA A 1 570 ? 7.867 7.795 -27.563 1.00 89.25 570 ALA A CA 1
ATOM 4446 C C . ALA A 1 570 ? 8.476 8.935 -28.395 1.00 89.25 570 ALA A C 1
ATOM 4448 O O . ALA A 1 570 ? 9.194 8.695 -29.370 1.00 89.25 570 ALA A O 1
ATOM 4449 N N . THR A 1 571 ? 8.235 10.185 -27.989 1.00 89.44 571 THR A N 1
ATOM 4450 C CA . THR A 1 571 ? 8.765 11.357 -28.691 1.00 89.44 571 THR A CA 1
ATOM 4451 C C . THR A 1 571 ? 10.285 11.407 -28.593 1.00 89.44 571 THR A C 1
ATOM 4453 O O . THR A 1 571 ? 10.946 11.502 -29.625 1.00 89.44 571 THR A O 1
ATOM 4456 N N . LEU A 1 572 ? 10.867 11.284 -27.397 1.00 89.62 572 LEU A N 1
ATOM 4457 C CA . LEU A 1 572 ? 12.321 11.317 -27.195 1.00 89.62 572 LEU A CA 1
ATOM 4458 C C . LEU A 1 572 ? 13.041 10.199 -27.945 1.00 89.62 572 LEU A C 1
ATOM 4460 O O . LEU A 1 572 ? 14.081 10.448 -28.560 1.00 89.62 572 LEU A O 1
ATOM 4464 N N . ALA A 1 573 ? 12.468 8.996 -27.955 1.00 87.94 573 ALA A N 1
ATOM 4465 C CA . ALA A 1 573 ? 13.024 7.858 -28.674 1.00 87.94 573 ALA A CA 1
ATOM 4466 C C . ALA A 1 573 ? 13.100 8.093 -3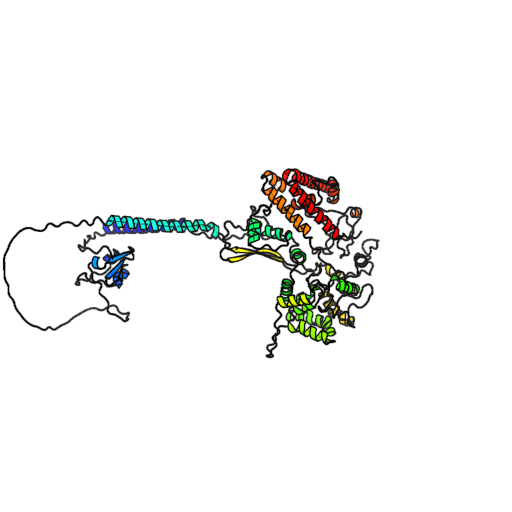0.196 1.00 87.94 573 ALA A C 1
ATOM 4468 O O . ALA A 1 573 ? 13.984 7.551 -30.856 1.00 87.94 573 ALA A O 1
ATOM 4469 N N . SER A 1 574 ? 12.231 8.946 -30.753 1.00 87.25 574 SER A N 1
ATOM 4470 C CA . SER A 1 574 ? 12.268 9.341 -32.170 1.00 87.25 574 SER A CA 1
ATOM 4471 C C . SER A 1 574 ? 13.244 10.488 -32.490 1.00 87.25 574 SER A C 1
ATOM 4473 O O . SER A 1 574 ? 13.520 10.758 -33.661 1.00 87.25 574 SER A O 1
ATOM 4475 N N . LYS A 1 575 ? 13.761 11.195 -31.475 1.00 89.31 575 LYS A N 1
ATOM 4476 C CA . LYS A 1 575 ? 14.614 12.384 -31.646 1.00 89.31 575 LYS A CA 1
ATOM 4477 C C . LYS A 1 575 ? 16.105 12.020 -31.698 1.00 89.31 575 LYS A C 1
ATOM 4479 O O . LYS A 1 575 ? 16.506 10.986 -31.168 1.00 89.31 575 LYS A O 1
ATOM 4484 N N . PRO A 1 576 ? 16.959 12.878 -32.293 1.00 91.62 576 PRO A N 1
ATOM 4485 C CA . PRO A 1 576 ? 18.405 12.659 -32.311 1.00 91.62 576 PRO A CA 1
ATOM 4486 C C . PRO A 1 576 ? 19.010 12.558 -30.905 1.00 91.62 576 PRO A C 1
ATOM 4488 O O . PRO A 1 576 ? 18.547 13.217 -29.973 1.00 91.62 576 PRO A O 1
ATOM 4491 N N . ALA A 1 577 ? 20.126 11.832 -30.781 1.00 89.12 577 ALA A N 1
ATOM 4492 C CA . ALA A 1 577 ? 20.830 11.622 -29.512 1.00 89.12 577 ALA A CA 1
ATOM 4493 C C . ALA A 1 577 ? 21.176 12.928 -28.770 1.00 89.12 577 ALA A C 1
ATOM 4495 O O . ALA A 1 577 ? 21.175 12.959 -27.546 1.00 89.12 577 ALA A O 1
ATOM 4496 N N . GLN A 1 578 ? 21.420 14.032 -29.486 1.00 91.00 578 GLN A N 1
ATOM 4497 C CA . GLN A 1 578 ? 21.667 15.338 -28.868 1.00 91.00 578 GLN A CA 1
ATOM 4498 C C . GLN A 1 578 ? 20.479 15.824 -28.019 1.00 91.00 578 GLN A C 1
ATOM 4500 O O . GLN A 1 578 ? 20.684 16.328 -26.917 1.00 91.00 578 GLN A O 1
ATOM 4505 N N . VAL A 1 579 ? 19.247 15.643 -28.505 1.00 90.62 579 VAL A N 1
ATOM 4506 C CA . VAL A 1 579 ? 18.017 16.034 -27.795 1.00 90.62 579 VAL A CA 1
ATOM 4507 C C . VAL A 1 579 ? 17.801 15.142 -26.572 1.00 90.62 579 VAL A C 1
ATOM 4509 O O . VAL A 1 579 ? 17.421 15.635 -25.512 1.00 90.62 579 VAL A O 1
ATOM 4512 N N . GLN A 1 580 ? 18.106 13.848 -26.693 1.00 89.19 580 GLN A N 1
ATOM 4513 C CA . GLN A 1 580 ? 18.057 12.900 -25.576 1.00 89.19 580 GLN A CA 1
ATOM 4514 C C . GLN A 1 580 ? 19.101 13.240 -24.498 1.00 89.19 580 GLN A C 1
ATOM 4516 O O . GLN A 1 580 ? 18.795 13.218 -23.310 1.00 89.19 580 GLN A O 1
ATOM 4521 N N . THR A 1 581 ? 20.316 13.638 -24.887 1.00 89.81 581 THR A N 1
ATOM 4522 C CA . THR A 1 581 ? 21.341 14.096 -23.935 1.00 89.81 581 THR A CA 1
ATOM 4523 C C . THR A 1 581 ? 20.884 15.347 -23.190 1.00 89.81 581 THR A C 1
ATOM 4525 O O . THR A 1 581 ? 21.006 15.391 -21.969 1.00 89.81 581 THR A O 1
ATOM 4528 N N . MET A 1 582 ? 20.293 16.322 -23.894 1.00 91.12 582 MET A N 1
ATOM 4529 C CA . MET A 1 582 ? 19.752 17.535 -23.270 1.00 91.12 582 MET A CA 1
ATOM 4530 C C . MET A 1 582 ? 18.706 17.228 -22.188 1.00 91.12 582 MET A C 1
ATOM 4532 O O . MET A 1 582 ? 18.717 17.893 -21.157 1.00 91.12 582 MET A O 1
ATOM 4536 N N . TRP A 1 583 ? 17.855 16.209 -22.386 1.00 91.25 583 TRP A N 1
ATOM 4537 C CA . TRP A 1 583 ? 16.906 15.741 -21.366 1.00 91.25 583 TRP A CA 1
ATOM 4538 C C . TRP A 1 583 ? 17.620 15.286 -20.090 1.00 91.25 583 TRP A C 1
ATOM 4540 O O . TRP A 1 583 ? 17.288 15.724 -18.991 1.00 91.25 583 TRP A O 1
ATOM 4550 N N . THR A 1 584 ? 18.647 14.442 -20.235 1.00 88.31 584 THR A N 1
ATOM 4551 C CA . THR A 1 584 ? 19.399 13.896 -19.091 1.00 88.31 584 THR A CA 1
ATOM 4552 C C . THR A 1 584 ? 20.233 14.938 -18.344 1.00 88.31 584 THR A C 1
ATOM 4554 O O . THR A 1 584 ? 20.653 14.684 -17.220 1.00 88.31 584 THR A O 1
ATOM 4557 N N . THR A 1 585 ? 20.477 16.101 -18.952 1.00 91.00 585 THR A N 1
ATOM 4558 C CA . THR A 1 585 ? 21.258 17.203 -18.372 1.00 91.00 585 THR A CA 1
ATOM 4559 C C . THR A 1 585 ? 20.399 18.408 -17.989 1.00 91.00 585 THR A C 1
ATOM 4561 O O . THR A 1 585 ? 20.941 19.497 -17.798 1.00 91.00 585 THR A O 1
ATOM 4564 N N . LEU A 1 586 ? 19.070 18.261 -17.928 1.00 91.81 586 LEU A N 1
ATOM 4565 C CA . LEU A 1 586 ? 18.205 19.336 -17.445 1.00 91.81 586 LEU A CA 1
ATOM 4566 C C . LEU A 1 586 ? 18.623 19.735 -16.017 1.00 91.81 586 LEU A C 1
ATOM 4568 O O . LEU A 1 586 ? 18.889 18.854 -15.197 1.00 91.81 586 LEU A O 1
ATOM 4572 N N . PRO A 1 587 ? 18.694 21.040 -15.698 1.00 92.94 587 PRO A N 1
ATOM 4573 C CA . PRO A 1 587 ? 18.992 21.480 -14.343 1.00 92.94 587 PRO A CA 1
ATOM 4574 C C . PRO A 1 587 ? 17.800 21.136 -13.450 1.00 92.94 587 PRO A C 1
ATOM 4576 O O . PRO A 1 587 ? 16.739 21.733 -13.606 1.00 92.94 587 PRO A O 1
ATOM 4579 N N . ILE A 1 588 ? 17.959 20.166 -12.547 1.00 91.94 588 ILE A N 1
ATOM 4580 C CA . ILE A 1 588 ? 16.910 19.741 -11.616 1.00 91.94 588 ILE A CA 1
ATOM 4581 C C . ILE A 1 588 ? 17.318 20.108 -10.191 1.00 91.94 588 ILE A C 1
ATOM 4583 O O . ILE A 1 588 ? 18.342 19.650 -9.686 1.00 91.94 588 ILE A O 1
ATOM 4587 N N . VAL A 1 589 ? 16.484 20.905 -9.528 1.00 91.50 589 VAL A N 1
ATOM 4588 C CA . VAL A 1 589 ? 16.528 21.076 -8.075 1.00 91.50 589 VAL A CA 1
ATOM 4589 C C . VAL A 1 589 ? 15.807 19.880 -7.467 1.00 91.50 589 VAL A C 1
ATOM 4591 O O . VAL A 1 589 ? 14.585 19.804 -7.522 1.00 91.50 589 VAL A O 1
ATOM 4594 N N . HIS A 1 590 ? 16.565 18.917 -6.941 1.00 88.75 590 HIS A N 1
ATOM 4595 C CA . HIS A 1 590 ? 16.029 17.610 -6.545 1.00 88.75 590 HIS A CA 1
ATOM 4596 C C . HIS A 1 590 ? 15.068 17.642 -5.359 1.00 88.75 590 HIS A C 1
ATOM 4598 O O . HIS A 1 590 ? 14.236 16.752 -5.263 1.00 88.75 590 HIS A O 1
ATOM 4604 N N . VAL A 1 591 ? 15.166 18.636 -4.478 1.00 88.69 591 VAL A N 1
ATOM 4605 C CA . VAL A 1 591 ? 14.325 18.740 -3.280 1.00 88.69 591 VAL A CA 1
ATOM 4606 C C . VAL A 1 591 ? 13.656 20.105 -3.284 1.00 88.69 591 VAL A C 1
ATOM 4608 O O . VAL A 1 591 ? 14.337 21.125 -3.205 1.00 88.69 591 VAL A O 1
ATOM 4611 N N . LEU A 1 592 ? 12.328 20.118 -3.372 1.00 87.75 592 LEU A N 1
ATOM 4612 C CA . LEU A 1 592 ? 11.505 21.326 -3.304 1.00 87.75 592 LEU A CA 1
ATOM 4613 C C . LEU A 1 592 ? 10.750 21.353 -1.977 1.00 87.75 592 LEU A C 1
ATOM 4615 O O . LEU A 1 592 ? 10.250 20.316 -1.543 1.00 87.75 592 LEU A O 1
ATOM 4619 N N . ARG A 1 593 ? 10.622 22.522 -1.345 1.00 82.69 593 ARG A N 1
ATOM 4620 C CA . ARG A 1 593 ? 9.929 22.676 -0.053 1.00 82.69 593 ARG A CA 1
ATOM 4621 C C . ARG A 1 593 ? 8.819 23.718 -0.156 1.00 82.69 593 ARG A C 1
ATOM 4623 O O . ARG A 1 593 ? 8.941 24.810 0.394 1.00 82.69 593 ARG A O 1
ATOM 4630 N N . PRO A 1 594 ? 7.738 23.412 -0.897 1.00 81.62 594 PRO A N 1
ATOM 4631 C CA . PRO A 1 594 ? 6.667 24.371 -1.090 1.00 81.62 594 PRO A CA 1
ATOM 4632 C C . PRO A 1 594 ? 6.020 24.737 0.246 1.00 81.62 594 PRO A C 1
ATOM 4634 O O . PRO A 1 594 ? 5.534 23.860 0.956 1.00 81.62 594 PRO A O 1
ATOM 4637 N N . THR A 1 595 ? 5.972 26.030 0.563 1.00 77.19 595 THR A N 1
ATOM 4638 C CA . THR A 1 595 ? 5.247 26.537 1.738 1.00 77.19 595 THR A CA 1
ATOM 4639 C C . THR A 1 595 ? 4.033 27.348 1.278 1.00 77.19 595 THR A C 1
ATOM 4641 O O . THR A 1 595 ? 4.199 28.308 0.522 1.00 77.19 595 THR A O 1
ATOM 4644 N N . PRO A 1 596 ? 2.797 26.994 1.691 1.00 79.12 596 PRO A N 1
ATOM 4645 C CA . PRO A 1 596 ? 1.606 27.766 1.349 1.00 79.12 596 PRO A CA 1
ATOM 4646 C C . PRO A 1 596 ? 1.747 29.240 1.765 1.00 79.12 596 PRO A C 1
ATOM 4648 O O . PRO A 1 596 ? 2.159 29.492 2.898 1.00 79.12 596 PRO A O 1
ATOM 4651 N N . PRO A 1 597 ? 1.348 30.220 0.926 1.00 76.88 597 PRO A N 1
ATOM 4652 C CA . PRO A 1 597 ? 1.549 31.645 1.209 1.00 76.88 597 PRO A CA 1
ATOM 4653 C C . PRO A 1 597 ? 1.017 32.093 2.576 1.00 76.88 597 PRO A C 1
ATOM 4655 O O . PRO A 1 597 ? 1.647 32.891 3.257 1.00 76.88 597 PRO A O 1
ATOM 4658 N N . GLY A 1 598 ? -0.122 31.538 3.008 1.00 76.81 598 GLY A N 1
ATOM 4659 C CA . GLY A 1 598 ? -0.735 31.861 4.300 1.00 76.81 598 GLY A CA 1
ATOM 4660 C C . GLY A 1 598 ? 0.050 31.385 5.527 1.00 76.81 598 GLY A C 1
ATOM 4661 O O . GLY A 1 598 ? -0.292 31.787 6.633 1.00 76.81 598 GLY A O 1
ATOM 4662 N N . LEU A 1 599 ? 1.076 30.546 5.348 1.00 76.50 599 LEU A N 1
ATOM 4663 C CA . LEU A 1 599 ? 1.909 29.993 6.419 1.00 76.50 599 LEU A CA 1
ATOM 4664 C C . LEU A 1 599 ? 3.321 30.598 6.464 1.00 76.50 599 LEU A C 1
ATOM 4666 O O . LEU A 1 599 ? 4.026 30.383 7.444 1.00 76.50 599 LEU A O 1
ATOM 4670 N N . VAL A 1 600 ? 3.729 31.356 5.439 1.00 75.06 600 VAL A N 1
ATOM 4671 C CA . VAL A 1 600 ? 5.097 31.899 5.314 1.00 75.06 600 VAL A CA 1
ATOM 4672 C C . VAL A 1 600 ? 5.433 32.882 6.443 1.00 75.06 600 VAL A C 1
ATOM 4674 O O . VAL A 1 600 ? 6.552 32.880 6.946 1.00 75.06 600 VAL A O 1
ATOM 4677 N N . ASP A 1 601 ? 4.453 33.672 6.890 1.00 74.38 601 ASP A N 1
ATOM 4678 C CA . ASP A 1 601 ? 4.645 34.703 7.921 1.00 74.38 601 ASP A CA 1
ATOM 4679 C C . ASP A 1 601 ? 4.501 34.183 9.366 1.00 74.38 601 ASP A C 1
ATOM 4681 O O . ASP A 1 601 ? 4.632 34.951 10.324 1.00 74.38 601 ASP A O 1
ATOM 4685 N N . TRP A 1 602 ? 4.214 32.890 9.554 1.00 74.69 602 TRP A N 1
ATOM 4686 C CA . TRP A 1 602 ? 3.937 32.308 10.869 1.00 74.69 602 TRP A CA 1
ATOM 4687 C C . TRP A 1 602 ? 5.118 31.492 11.401 1.00 74.69 602 TRP A C 1
ATOM 4689 O O . TRP A 1 602 ? 5.763 30.729 10.686 1.00 74.69 602 TRP A O 1
ATOM 4699 N N . ASN A 1 603 ? 5.362 31.592 12.711 1.00 71.62 603 ASN A N 1
ATOM 4700 C CA . ASN A 1 603 ? 6.227 30.650 13.416 1.00 71.62 603 ASN A CA 1
ATOM 4701 C C . ASN A 1 603 ? 5.430 29.386 13.718 1.00 71.62 603 ASN A C 1
ATOM 4703 O O . ASN A 1 603 ? 4.763 29.300 14.743 1.00 71.62 603 ASN A O 1
ATOM 4707 N N . LEU A 1 604 ? 5.503 28.411 12.822 1.00 74.62 604 LEU A N 1
ATOM 4708 C CA . LEU A 1 604 ? 4.702 27.203 12.931 1.00 74.62 604 LEU A CA 1
ATOM 4709 C C . LEU A 1 604 ? 5.234 26.300 14.048 1.00 74.62 604 LEU A C 1
ATOM 4711 O O . LEU A 1 604 ? 6.443 26.084 14.176 1.00 74.62 604 LEU A O 1
ATOM 4715 N N . VAL A 1 605 ? 4.326 25.726 14.835 1.00 68.62 605 VAL A N 1
ATOM 4716 C CA . VAL A 1 605 ? 4.631 24.720 15.862 1.00 68.62 605 VAL A CA 1
ATOM 4717 C C . VAL A 1 605 ? 3.932 23.421 15.472 1.00 68.62 605 VAL A C 1
ATOM 4719 O O . VAL A 1 605 ? 2.837 23.428 14.919 1.00 68.62 605 VAL A O 1
ATOM 4722 N N . GLY A 1 606 ? 4.544 22.268 15.736 1.00 67.44 606 GLY A N 1
ATOM 4723 C CA . GLY A 1 606 ? 3.907 20.992 15.410 1.00 67.44 606 GLY A CA 1
ATOM 4724 C C . GLY A 1 606 ? 4.379 20.392 14.093 1.00 67.44 606 GLY A C 1
ATOM 4725 O O . GLY A 1 606 ? 5.562 20.109 13.934 1.00 67.44 606 GLY A O 1
ATOM 4726 N N . GLY A 1 607 ? 3.420 20.106 13.213 1.00 69.62 607 GLY A N 1
ATOM 4727 C CA . GLY A 1 607 ? 3.554 19.203 12.069 1.00 69.62 607 GLY A CA 1
ATOM 4728 C C . GLY A 1 607 ? 2.646 18.000 12.262 1.00 69.62 607 GLY A C 1
ATOM 4729 O O . GLY A 1 607 ? 1.489 18.012 11.844 1.00 69.62 607 GLY A O 1
ATOM 4730 N N . ASN A 1 608 ? 3.121 16.995 12.999 1.00 78.94 608 ASN A N 1
ATOM 4731 C CA . ASN A 1 608 ? 2.288 15.847 13.340 1.00 78.94 608 ASN A CA 1
ATOM 4732 C C . ASN A 1 608 ? 1.241 16.206 14.387 1.00 78.94 608 ASN A C 1
ATOM 4734 O O . ASN A 1 608 ? 1.552 16.316 15.572 1.00 78.94 608 ASN A O 1
ATOM 4738 N N . LEU A 1 609 ? -0.015 16.302 13.947 1.00 79.50 609 LEU A N 1
ATOM 4739 C CA . LEU A 1 609 ? -1.184 16.552 14.795 1.00 79.50 609 LEU A CA 1
ATOM 4740 C C . LEU A 1 609 ? -1.332 15.532 15.942 1.00 79.50 609 LEU A C 1
ATOM 4742 O O . LEU A 1 609 ? -2.024 15.784 16.924 1.00 79.50 609 LEU A O 1
ATOM 4746 N N . LEU A 1 610 ? -0.681 14.371 15.835 1.00 83.44 610 LEU A N 1
ATOM 4747 C CA . LEU A 1 610 ? -0.708 13.305 16.835 1.00 83.44 610 LEU A CA 1
ATOM 4748 C C . LEU A 1 610 ? 0.425 13.412 17.864 1.00 83.44 610 LEU A C 1
ATOM 4750 O O . LEU A 1 610 ? 0.557 12.529 18.718 1.00 83.44 610 LEU A O 1
ATOM 4754 N N . CYS A 1 611 ? 1.254 14.449 17.793 1.00 80.94 611 CYS A N 1
ATOM 4755 C CA . CYS A 1 611 ? 2.421 14.647 18.638 1.00 80.94 611 CYS A CA 1
ATOM 4756 C C . CYS A 1 611 ? 2.389 16.024 19.298 1.00 80.94 611 CYS A C 1
ATOM 4758 O O . CYS A 1 611 ? 2.106 17.028 18.653 1.00 80.94 611 CYS A O 1
ATOM 4760 N N . ASP A 1 612 ? 2.760 16.074 20.576 1.00 73.50 612 ASP A N 1
ATOM 4761 C CA . ASP A 1 612 ? 2.838 17.330 21.321 1.00 73.50 612 ASP A CA 1
ATOM 4762 C C . ASP A 1 612 ? 4.228 17.963 21.149 1.00 73.50 612 ASP A C 1
ATOM 4764 O O . ASP A 1 612 ? 5.100 17.839 22.011 1.00 73.50 612 ASP A O 1
ATOM 4768 N N . TYR A 1 613 ? 4.470 18.580 19.985 1.00 66.81 613 TYR A N 1
ATOM 4769 C CA . TYR A 1 613 ? 5.713 19.316 19.715 1.00 66.81 613 TYR A CA 1
ATOM 4770 C C . TYR A 1 613 ? 5.627 20.764 20.195 1.00 66.81 613 TYR A C 1
ATOM 4772 O O . TYR A 1 613 ? 4.578 21.395 20.129 1.00 66.81 613 TYR A O 1
ATOM 4780 N N . LYS A 1 614 ? 6.767 21.302 20.648 1.00 61.34 614 LYS A N 1
ATOM 4781 C CA . LYS A 1 614 ? 6.831 22.596 21.353 1.00 61.34 614 LYS A CA 1
ATOM 4782 C C . LYS A 1 614 ? 7.872 23.571 20.798 1.00 61.34 614 LYS A C 1
ATOM 4784 O O . LYS A 1 614 ? 8.122 24.601 21.413 1.00 61.34 614 LYS A O 1
ATOM 4789 N N . TRP A 1 615 ? 8.501 23.245 19.666 1.00 61.12 615 TRP A N 1
ATOM 4790 C CA . TRP A 1 615 ? 9.580 24.049 19.084 1.00 61.12 615 TRP A CA 1
ATOM 4791 C C . TRP A 1 615 ? 9.110 24.722 17.791 1.00 61.12 615 TRP A C 1
ATOM 4793 O O . TRP A 1 615 ? 8.896 24.006 16.810 1.00 61.12 615 TRP A O 1
ATOM 4803 N N . PRO A 1 616 ? 8.958 26.059 17.763 1.00 63.00 616 PRO A N 1
ATOM 4804 C CA . PRO A 1 616 ? 8.593 26.765 16.542 1.00 63.00 616 PRO A CA 1
ATOM 4805 C C . PRO A 1 616 ? 9.724 26.698 15.505 1.00 63.00 616 PRO A C 1
ATOM 4807 O O . PRO A 1 616 ? 10.895 26.879 15.856 1.00 63.00 616 PRO A O 1
ATOM 4810 N N . ARG A 1 617 ? 9.391 26.466 14.229 1.00 63.97 617 ARG A N 1
ATOM 4811 C CA . ARG A 1 617 ? 10.300 26.700 13.090 1.00 63.97 617 ARG A CA 1
ATOM 4812 C C . ARG A 1 617 ? 9.548 27.274 11.893 1.00 63.97 617 ARG A C 1
ATOM 4814 O O . ARG A 1 617 ? 8.347 27.088 11.745 1.00 63.97 617 ARG A O 1
ATOM 4821 N N . VAL A 1 618 ? 10.308 27.916 11.014 1.00 60.09 618 VAL A N 1
ATOM 4822 C CA . VAL A 1 618 ? 9.845 28.442 9.729 1.00 60.09 618 VAL A CA 1
ATOM 4823 C C . VAL A 1 618 ? 10.048 27.357 8.665 1.00 60.09 618 VAL A C 1
ATOM 4825 O O . VAL A 1 618 ? 11.101 27.302 8.039 1.00 60.09 618 VAL A O 1
ATOM 4828 N N . ALA A 1 619 ? 9.110 26.411 8.566 1.00 65.25 619 ALA A N 1
ATOM 4829 C CA . ALA A 1 619 ? 9.014 25.423 7.480 1.00 65.25 619 ALA A CA 1
ATOM 4830 C C . ALA A 1 619 ? 7.676 24.666 7.553 1.00 65.25 619 ALA A C 1
ATOM 4832 O O . ALA A 1 619 ? 7.148 24.443 8.647 1.00 65.25 619 ALA A O 1
ATOM 4833 N N . MET A 1 620 ? 7.164 24.191 6.411 1.00 75.81 620 MET A N 1
ATOM 4834 C CA . MET A 1 620 ? 6.077 23.207 6.402 1.00 75.81 620 MET A CA 1
ATOM 4835 C C . MET A 1 620 ? 6.598 21.880 6.972 1.00 75.81 620 MET A C 1
ATOM 4837 O O . MET A 1 620 ? 7.472 21.228 6.394 1.00 75.81 620 MET A O 1
ATOM 4841 N N . PHE A 1 621 ? 6.103 21.495 8.147 1.00 75.31 621 PHE A N 1
ATOM 4842 C CA . PHE A 1 621 ? 6.493 20.240 8.777 1.00 75.31 621 PHE A CA 1
ATOM 4843 C C . PHE A 1 621 ? 5.750 19.076 8.147 1.00 75.31 621 PHE A C 1
ATOM 4845 O O . PHE A 1 621 ? 4.609 19.228 7.717 1.00 75.31 621 PHE A O 1
ATOM 4852 N N . SER A 1 622 ? 6.368 17.897 8.189 1.00 76.19 622 SER A N 1
ATOM 4853 C CA . SER A 1 622 ? 5.643 16.679 7.886 1.00 76.19 622 SER A CA 1
ATOM 4854 C C . SER A 1 622 ? 4.478 16.526 8.836 1.00 76.19 622 SER A C 1
ATOM 4856 O O . SER A 1 622 ? 4.646 16.667 10.053 1.00 76.19 622 SER A O 1
ATOM 4858 N N . PHE A 1 623 ? 3.306 16.276 8.258 1.00 75.81 623 PHE A N 1
ATOM 4859 C CA . PHE A 1 623 ? 2.074 16.115 9.010 1.00 75.81 623 PHE A CA 1
ATOM 4860 C C . PHE A 1 623 ? 2.151 14.789 9.771 1.00 75.81 623 PHE A C 1
ATOM 4862 O O . PHE A 1 623 ? 2.876 14.630 10.748 1.00 75.81 623 PHE A O 1
ATOM 4869 N N . TYR A 1 624 ? 1.452 13.768 9.311 1.00 77.69 624 TYR A N 1
ATOM 4870 C CA . TYR A 1 624 ? 1.489 12.443 9.900 1.00 77.69 624 TYR A CA 1
ATOM 4871 C C . TYR A 1 624 ? 1.720 11.427 8.789 1.00 77.69 624 TYR A C 1
ATOM 4873 O O . TYR A 1 624 ? 1.263 11.588 7.663 1.00 77.69 624 TYR A O 1
ATOM 4881 N N . GLY A 1 625 ? 2.464 10.373 9.102 1.00 77.12 625 GLY A N 1
ATOM 4882 C CA . GLY A 1 625 ? 2.908 9.414 8.104 1.00 77.12 625 GLY A CA 1
ATOM 4883 C C . GLY A 1 625 ? 3.396 8.123 8.739 1.00 77.12 625 GLY A C 1
ATOM 4884 O O . GLY A 1 625 ? 3.524 8.014 9.964 1.00 77.12 625 GLY A O 1
ATOM 4885 N N . VAL A 1 626 ? 3.661 7.130 7.891 1.00 75.00 626 VAL A N 1
ATOM 4886 C CA . VAL A 1 626 ? 4.128 5.801 8.321 1.00 75.00 626 VAL A CA 1
ATOM 4887 C C . VAL A 1 626 ? 5.496 5.888 9.015 1.00 75.00 626 VAL A C 1
ATOM 4889 O O . VAL A 1 626 ? 5.766 5.133 9.943 1.00 75.00 626 VAL A O 1
ATOM 4892 N N . SER A 1 627 ? 6.322 6.860 8.626 1.00 71.94 627 SER A N 1
ATOM 4893 C CA . SER A 1 627 ? 7.672 7.105 9.149 1.00 71.94 627 SER A CA 1
ATOM 4894 C C . SER A 1 627 ? 7.782 8.310 10.100 1.00 71.94 627 SER A C 1
ATOM 4896 O O . SER A 1 627 ? 8.886 8.654 10.522 1.00 71.94 627 SER A O 1
ATOM 4898 N N . SER A 1 628 ? 6.668 8.958 10.460 1.00 76.31 628 SER A N 1
ATOM 4899 C CA . SER A 1 628 ? 6.668 10.230 11.205 1.00 76.31 628 SER A CA 1
ATOM 4900 C C . SER A 1 628 ? 6.497 10.016 12.716 1.00 76.31 628 SER A C 1
ATOM 4902 O O . SER A 1 628 ? 5.412 10.214 13.267 1.00 76.31 628 SER A O 1
ATOM 4904 N N . ALA A 1 629 ? 7.570 9.594 13.392 1.00 80.31 629 ALA A N 1
ATOM 4905 C CA . ALA A 1 629 ? 7.601 9.425 14.849 1.00 80.31 629 ALA A CA 1
ATOM 4906 C C . ALA A 1 629 ? 7.671 10.771 15.596 1.00 80.31 629 ALA A C 1
ATOM 4908 O O . ALA A 1 629 ? 8.346 11.693 15.139 1.00 80.31 629 ALA A O 1
ATOM 4909 N N . CYS A 1 630 ? 7.081 10.857 16.799 1.00 78.12 630 CYS A N 1
ATOM 4910 C CA . CYS A 1 630 ? 7.082 12.093 17.605 1.00 78.12 630 CYS A CA 1
ATOM 4911 C C . CYS A 1 630 ? 8.477 12.575 18.046 1.00 78.12 630 CYS A C 1
ATOM 4913 O O . CYS A 1 630 ? 8.629 13.710 18.484 1.00 78.12 630 CYS A O 1
ATOM 4915 N N . SER A 1 631 ? 9.505 11.728 17.965 1.00 73.81 631 SER A N 1
ATOM 4916 C CA . SER A 1 631 ? 10.896 12.104 18.245 1.00 73.81 631 SER A CA 1
ATOM 4917 C C . SER A 1 631 ? 11.576 12.833 17.084 1.00 73.81 631 SER A C 1
ATOM 4919 O O . SER A 1 631 ? 12.644 13.410 17.273 1.00 73.81 631 SER A O 1
ATOM 4921 N N . SER A 1 632 ? 10.993 12.780 15.886 1.00 71.94 632 SER A N 1
ATOM 4922 C CA . SER A 1 632 ? 11.580 13.325 14.666 1.00 71.94 632 SER A CA 1
ATOM 4923 C C . SER A 1 632 ? 10.812 14.562 14.225 1.00 71.94 632 SER A C 1
ATOM 4925 O O . SER A 1 632 ? 9.585 14.560 14.194 1.00 71.94 632 SER A O 1
ATOM 4927 N N . ILE A 1 633 ? 11.541 15.616 13.869 1.00 70.12 633 ILE A N 1
ATOM 4928 C CA . ILE A 1 633 ? 10.990 16.806 13.223 1.00 70.12 633 ILE A CA 1
ATOM 4929 C C . ILE A 1 633 ? 11.355 16.690 11.747 1.00 70.12 633 ILE A C 1
ATOM 4931 O O . ILE A 1 633 ? 12.520 16.846 11.384 1.00 70.12 633 ILE A O 1
ATOM 4935 N N . LEU A 1 634 ? 10.374 16.343 10.921 1.00 74.62 634 LEU A N 1
ATOM 4936 C CA . LEU A 1 634 ? 10.539 16.189 9.478 1.00 74.62 634 LEU A CA 1
ATOM 4937 C C . LEU A 1 634 ? 9.898 17.389 8.783 1.00 74.62 634 LEU A C 1
ATOM 4939 O O . LEU A 1 634 ? 8.898 17.902 9.275 1.00 74.62 634 LEU A O 1
ATOM 4943 N N . ALA A 1 635 ? 10.467 17.834 7.667 1.00 77.44 635 ALA A N 1
ATOM 4944 C CA . ALA A 1 635 ? 9.861 18.840 6.798 1.00 77.44 635 ALA A CA 1
ATOM 4945 C C . ALA A 1 635 ? 9.220 18.149 5.591 1.00 77.44 635 ALA A C 1
ATOM 4947 O O . ALA A 1 635 ? 9.797 17.192 5.058 1.00 77.44 635 ALA A O 1
ATOM 4948 N N . GLU A 1 636 ? 8.052 18.630 5.168 1.00 80.25 636 GLU A N 1
ATOM 4949 C CA . GLU A 1 636 ? 7.483 18.199 3.893 1.00 80.25 636 GLU A CA 1
ATOM 4950 C C . GLU A 1 636 ? 8.374 18.685 2.752 1.00 80.25 636 GLU A C 1
ATOM 4952 O O . GLU A 1 636 ? 8.873 19.813 2.749 1.00 80.25 636 GLU A O 1
ATOM 4957 N N . HIS A 1 637 ? 8.598 17.804 1.788 1.00 83.62 637 HIS A N 1
ATOM 4958 C CA . HIS A 1 637 ? 9.352 18.114 0.587 1.00 83.62 637 HIS A CA 1
ATOM 4959 C C . HIS A 1 637 ? 8.846 17.275 -0.580 1.00 83.62 637 HIS A C 1
ATOM 4961 O O . HIS A 1 637 ? 8.218 16.233 -0.402 1.00 83.62 637 HIS A O 1
ATOM 4967 N N . ILE A 1 638 ? 9.133 17.749 -1.785 1.00 87.31 638 ILE A N 1
ATOM 4968 C CA . ILE A 1 638 ? 8.855 17.055 -3.033 1.00 87.31 638 ILE A CA 1
ATOM 4969 C C . ILE A 1 638 ? 10.194 16.705 -3.669 1.00 87.31 638 ILE A C 1
ATOM 4971 O O . ILE A 1 638 ? 10.985 17.600 -3.977 1.00 87.31 638 ILE A O 1
ATOM 4975 N N . ASP A 1 639 ? 10.414 15.413 -3.905 1.00 88.19 639 ASP A N 1
ATOM 4976 C CA . ASP A 1 639 ? 11.540 14.941 -4.703 1.00 88.19 639 ASP A CA 1
ATOM 4977 C C . ASP A 1 639 ? 11.236 15.143 -6.193 1.00 88.19 639 ASP A C 1
ATOM 4979 O O . ASP A 1 639 ? 10.338 14.519 -6.770 1.00 88.19 639 ASP A O 1
ATOM 4983 N N . ALA A 1 640 ? 11.963 16.059 -6.828 1.00 90.56 640 ALA A N 1
ATOM 4984 C CA . ALA A 1 640 ? 11.747 16.418 -8.219 1.00 90.56 640 ALA A CA 1
ATOM 4985 C C . ALA A 1 640 ? 12.625 15.599 -9.175 1.00 90.56 640 ALA A C 1
ATOM 4987 O O . ALA A 1 640 ? 13.816 15.365 -8.956 1.00 90.56 640 ALA A O 1
ATOM 4988 N N . THR A 1 641 ? 12.025 15.221 -10.302 1.00 91.00 641 THR A N 1
ATOM 4989 C CA . THR A 1 641 ? 12.675 14.572 -11.441 1.00 91.00 641 THR A CA 1
ATOM 4990 C C . THR A 1 641 ? 12.333 15.342 -12.712 1.00 91.00 641 THR A C 1
ATOM 4992 O O . THR A 1 641 ? 11.356 16.089 -12.748 1.00 91.00 641 THR A O 1
ATOM 4995 N N . ALA A 1 642 ? 13.088 15.136 -13.795 1.00 91.12 642 ALA A N 1
ATOM 4996 C CA . ALA A 1 642 ? 12.750 15.742 -15.085 1.00 91.12 642 ALA A CA 1
ATOM 4997 C C . ALA A 1 642 ? 11.302 15.420 -15.510 1.00 91.12 642 ALA A C 1
ATOM 4999 O O . ALA A 1 642 ? 10.577 16.309 -15.952 1.00 91.12 642 ALA A O 1
ATOM 5000 N N . MET A 1 643 ? 10.846 14.180 -15.283 1.00 90.19 643 MET A N 1
ATOM 5001 C CA . MET A 1 643 ? 9.465 13.774 -15.559 1.00 90.19 643 MET A CA 1
ATOM 5002 C C . MET A 1 643 ? 8.451 14.519 -14.686 1.00 90.19 643 MET A C 1
ATOM 5004 O O . MET A 1 643 ? 7.469 15.024 -15.223 1.00 90.19 643 MET A O 1
ATOM 5008 N N . SER A 1 644 ? 8.680 14.645 -13.372 1.00 91.06 644 SER A N 1
ATOM 5009 C CA . SER A 1 644 ? 7.721 15.325 -12.486 1.00 91.06 644 SER A CA 1
ATOM 5010 C C . SER A 1 644 ? 7.594 16.820 -12.781 1.00 91.06 644 SER A C 1
ATOM 5012 O O . SER A 1 644 ? 6.494 17.366 -12.695 1.00 91.06 644 SER A O 1
ATOM 5014 N N . ILE A 1 645 ? 8.681 17.471 -13.211 1.00 91.62 645 ILE A N 1
ATOM 5015 C CA . ILE A 1 645 ? 8.646 18.862 -13.678 1.00 91.62 645 ILE A CA 1
ATOM 5016 C C . ILE A 1 645 ? 7.851 18.990 -14.980 1.00 91.62 645 ILE A C 1
ATOM 5018 O O . ILE A 1 645 ? 7.080 19.933 -15.140 1.00 91.62 645 ILE A O 1
ATOM 5022 N N . VAL A 1 646 ? 7.972 18.045 -15.915 1.00 90.69 646 VAL A N 1
ATOM 5023 C CA . VAL A 1 646 ? 7.135 18.093 -17.122 1.00 90.69 646 VAL A CA 1
ATOM 5024 C C . VAL A 1 646 ? 5.670 17.798 -16.798 1.00 90.69 646 VAL A C 1
ATOM 5026 O O . VAL A 1 646 ? 4.804 18.503 -17.312 1.00 90.69 646 VAL A O 1
ATOM 5029 N N . TYR A 1 647 ? 5.371 16.850 -15.900 1.00 91.69 647 TYR A N 1
ATOM 5030 C CA . TYR A 1 647 ? 3.999 16.621 -15.428 1.00 91.69 647 TYR A CA 1
ATOM 5031 C C . TYR A 1 647 ? 3.379 17.894 -14.859 1.00 91.69 647 TYR A C 1
ATOM 5033 O O . TYR A 1 647 ? 2.239 18.209 -15.194 1.00 91.69 647 TYR A O 1
ATOM 5041 N N . SER A 1 648 ? 4.120 18.646 -14.039 1.00 90.19 648 SER A N 1
ATOM 5042 C CA . SER A 1 648 ? 3.607 19.882 -13.446 1.00 90.19 648 SER A CA 1
ATOM 5043 C C . SER A 1 648 ? 3.392 20.974 -14.495 1.00 90.19 648 SER A C 1
ATOM 5045 O O . SER A 1 648 ? 2.340 21.609 -14.494 1.00 90.19 648 SER A O 1
ATOM 5047 N N . LEU A 1 649 ? 4.320 21.141 -15.445 1.00 89.94 649 LEU A N 1
ATOM 5048 C CA . LEU A 1 649 ? 4.200 22.110 -16.539 1.00 89.94 649 LEU A CA 1
ATOM 5049 C C . LEU A 1 649 ? 3.009 21.819 -17.468 1.00 89.94 649 LEU A C 1
ATOM 5051 O O . LEU A 1 649 ? 2.303 22.752 -17.858 1.00 89.94 649 LEU A O 1
ATOM 5055 N N . VAL A 1 650 ? 2.768 20.546 -17.805 1.00 89.50 650 VAL A N 1
ATOM 5056 C CA . VAL A 1 650 ? 1.566 20.117 -18.546 1.00 89.50 650 VAL A CA 1
ATOM 5057 C C . VAL A 1 650 ? 0.326 20.367 -17.689 1.00 89.50 650 VAL A C 1
ATOM 5059 O O . VAL A 1 650 ? -0.638 20.971 -18.158 1.00 89.50 650 VAL A O 1
ATOM 5062 N N . GLY A 1 651 ? 0.383 19.949 -16.422 1.00 89.12 651 GLY A N 1
ATOM 5063 C CA . GLY A 1 651 ? -0.711 19.996 -15.461 1.00 89.12 651 GLY A CA 1
ATOM 5064 C C . GLY A 1 651 ? -1.292 21.395 -15.279 1.00 89.12 651 GLY A C 1
ATOM 5065 O O . GLY A 1 651 ? -2.502 21.573 -15.341 1.00 89.12 651 GLY A O 1
ATOM 5066 N N . VAL A 1 652 ? -0.437 22.406 -15.107 1.00 87.81 652 VAL A N 1
ATOM 5067 C CA . VAL A 1 652 ? -0.865 23.809 -14.933 1.00 87.81 652 VAL A CA 1
ATOM 5068 C C . VAL A 1 652 ? -1.058 24.555 -16.254 1.00 87.81 652 VAL A C 1
ATOM 5070 O O . VAL A 1 652 ? -1.331 25.754 -16.251 1.00 87.81 652 VAL A O 1
ATOM 5073 N N . ASN A 1 653 ? -0.909 23.870 -17.390 1.00 86.12 653 ASN A N 1
ATOM 5074 C CA . ASN A 1 653 ? -0.925 24.473 -18.716 1.00 86.12 653 ASN A CA 1
ATOM 5075 C C . ASN A 1 653 ? 0.096 25.627 -18.868 1.00 86.12 653 ASN A C 1
ATOM 5077 O O . ASN A 1 653 ? -0.187 26.667 -19.460 1.00 86.12 653 ASN A O 1
ATOM 5081 N N . ALA A 1 654 ? 1.316 25.452 -18.355 1.00 86.06 654 ALA A N 1
ATOM 5082 C CA . ALA A 1 654 ? 2.337 26.505 -18.359 1.00 86.06 654 ALA A CA 1
ATOM 5083 C C . ALA A 1 654 ? 2.797 26.932 -19.768 1.00 86.06 654 ALA A C 1
ATOM 5085 O O . ALA A 1 654 ? 3.454 27.964 -19.901 1.00 86.06 654 ALA A O 1
ATOM 5086 N N . MET A 1 655 ? 2.501 26.139 -20.805 1.00 79.38 655 MET A N 1
ATOM 5087 C CA . MET A 1 655 ? 2.922 26.406 -22.188 1.00 79.38 655 MET A CA 1
ATOM 5088 C C . MET A 1 655 ? 2.038 27.441 -22.892 1.00 79.38 655 MET A C 1
ATOM 5090 O O . MET A 1 655 ? 2.558 28.264 -23.633 1.00 79.38 655 MET A O 1
ATOM 5094 N N . TYR A 1 656 ? 0.723 27.420 -22.648 1.00 77.94 656 TYR A N 1
ATOM 5095 C CA . TYR A 1 656 ? -0.246 28.259 -23.373 1.00 77.94 656 TYR A CA 1
ATOM 5096 C C . TYR A 1 656 ? -1.026 29.204 -22.455 1.00 77.94 656 TYR A C 1
ATOM 5098 O O . TYR A 1 656 ? -1.813 30.017 -22.934 1.00 77.94 656 TYR A O 1
ATOM 5106 N N . ASN A 1 657 ? -0.840 29.093 -21.138 1.00 80.81 657 ASN A N 1
ATOM 5107 C CA . ASN A 1 657 ? -1.482 29.959 -20.164 1.00 80.81 657 ASN A CA 1
ATOM 5108 C C . ASN A 1 657 ? -0.492 30.994 -19.614 1.00 80.81 657 ASN A C 1
ATOM 5110 O O . ASN A 1 657 ? 0.283 30.704 -18.699 1.00 80.81 657 ASN A O 1
ATOM 5114 N N . ASP A 1 658 ? -0.575 32.222 -20.126 1.00 76.19 658 ASP A N 1
ATOM 5115 C CA . ASP A 1 658 ? 0.241 33.355 -19.668 1.00 76.19 658 ASP A CA 1
ATOM 5116 C C . ASP A 1 658 ? -0.051 33.767 -18.213 1.00 76.19 658 ASP A C 1
ATOM 5118 O O . ASP A 1 658 ? 0.727 34.501 -17.605 1.00 76.19 658 ASP A O 1
ATOM 5122 N N . HIS A 1 659 ? -1.141 33.275 -17.611 1.00 82.12 659 HIS A N 1
ATOM 5123 C CA . HIS A 1 659 ? -1.435 33.505 -16.196 1.00 82.12 659 HIS A CA 1
ATOM 5124 C C . HIS A 1 659 ? -0.569 32.659 -15.247 1.00 82.12 659 HIS A C 1
ATOM 5126 O O . HIS A 1 659 ? -0.569 32.910 -14.040 1.00 82.12 659 HIS A O 1
ATOM 5132 N N . VAL A 1 660 ? 0.186 31.675 -15.751 1.00 85.12 660 VAL A N 1
ATOM 5133 C CA . VAL A 1 660 ? 1.091 30.862 -14.926 1.00 85.12 660 VAL A CA 1
ATOM 5134 C C . VAL A 1 660 ? 2.377 31.637 -14.638 1.00 85.12 660 VAL A C 1
ATOM 5136 O O . VAL A 1 660 ? 3.297 31.699 -15.455 1.00 85.12 660 VAL A O 1
ATOM 5139 N N . ASN A 1 661 ? 2.467 32.205 -13.436 1.00 90.75 661 ASN A N 1
ATOM 5140 C CA . ASN A 1 661 ? 3.640 32.952 -12.993 1.00 90.75 661 ASN A CA 1
ATOM 5141 C C . ASN A 1 661 ? 4.705 32.022 -12.380 1.00 90.75 661 ASN A C 1
ATOM 5143 O O . ASN A 1 661 ? 4.685 31.737 -11.182 1.00 90.75 661 ASN A O 1
ATOM 5147 N N . LEU A 1 662 ? 5.661 31.576 -13.204 1.00 90.31 662 LEU A N 1
ATOM 5148 C CA . LEU A 1 662 ? 6.762 30.703 -12.765 1.00 90.31 662 LEU A CA 1
ATOM 5149 C C . LEU A 1 662 ? 7.647 31.339 -11.681 1.00 90.31 662 LEU A C 1
ATOM 5151 O O . LEU A 1 662 ? 8.179 30.611 -10.848 1.00 90.31 662 LEU A O 1
ATOM 5155 N N . THR A 1 663 ? 7.777 32.668 -11.658 1.00 90.81 663 THR A N 1
ATOM 5156 C CA . THR A 1 663 ? 8.544 33.392 -10.631 1.00 90.81 663 THR A CA 1
ATOM 5157 C C . THR A 1 663 ? 7.858 33.329 -9.270 1.00 90.81 663 THR A C 1
ATOM 5159 O O . THR A 1 663 ? 8.509 33.105 -8.257 1.00 90.81 663 THR A O 1
ATOM 5162 N N . ALA A 1 664 ? 6.532 33.482 -9.231 1.00 88.50 664 ALA A N 1
ATOM 5163 C CA . ALA A 1 664 ? 5.782 33.329 -7.986 1.00 88.50 664 ALA A CA 1
ATOM 5164 C C . ALA A 1 664 ? 5.841 31.877 -7.480 1.00 88.50 664 ALA A C 1
ATOM 5166 O O . ALA A 1 664 ? 6.028 31.639 -6.291 1.00 88.50 664 ALA A O 1
ATOM 5167 N N . ILE A 1 665 ? 5.745 30.897 -8.388 1.00 88.62 665 ILE A N 1
ATOM 5168 C CA . ILE A 1 665 ? 5.872 29.473 -8.041 1.00 88.62 665 ILE A CA 1
ATOM 5169 C C . ILE A 1 665 ? 7.264 29.172 -7.472 1.00 88.62 665 ILE A C 1
ATOM 5171 O O . ILE A 1 665 ? 7.375 28.460 -6.476 1.00 88.62 665 ILE A O 1
ATOM 5175 N N . SER A 1 666 ? 8.325 29.720 -8.069 1.00 89.62 666 SER A N 1
ATOM 5176 C CA . SER A 1 666 ? 9.691 29.465 -7.612 1.00 89.62 666 SER A CA 1
ATOM 5177 C C . SER A 1 666 ? 9.978 30.069 -6.237 1.00 89.62 666 SER A C 1
ATOM 5179 O O . SER A 1 666 ? 10.691 29.452 -5.454 1.00 89.62 666 SER A O 1
ATOM 5181 N N . GLN A 1 667 ? 9.380 31.221 -5.915 1.00 87.06 667 GLN A N 1
ATOM 5182 C CA . GLN A 1 667 ? 9.460 31.831 -4.582 1.00 87.06 667 GLN A CA 1
ATOM 5183 C C . GLN A 1 667 ? 8.792 30.984 -3.496 1.00 87.06 667 GLN A C 1
ATOM 5185 O O . GLN A 1 667 ? 9.265 30.969 -2.369 1.00 87.06 667 GLN A O 1
ATOM 5190 N N . LEU A 1 668 ? 7.713 30.267 -3.824 1.00 84.12 668 LEU A N 1
ATOM 5191 C CA . LEU A 1 668 ? 7.043 29.385 -2.863 1.00 84.12 668 LEU A CA 1
ATOM 5192 C C . LEU A 1 668 ? 7.785 28.066 -2.650 1.00 84.12 668 LEU A C 1
ATOM 5194 O O . LEU A 1 668 ? 7.608 27.445 -1.608 1.00 84.12 668 LEU A O 1
ATOM 5198 N N . ALA A 1 669 ? 8.557 27.620 -3.644 1.00 83.62 669 ALA A N 1
ATOM 5199 C CA . ALA A 1 669 ? 9.231 26.323 -3.649 1.00 83.62 669 ALA A CA 1
ATOM 5200 C C . ALA A 1 669 ? 10.676 26.352 -3.116 1.00 83.62 669 ALA A C 1
ATOM 5202 O O . ALA A 1 669 ? 11.208 25.285 -2.793 1.00 83.62 669 ALA A O 1
ATOM 5203 N N . GLY A 1 670 ? 11.310 27.529 -3.074 1.00 77.25 670 GLY A N 1
ATOM 5204 C CA . GLY A 1 670 ? 12.670 27.733 -2.572 1.00 77.25 670 GLY A CA 1
ATOM 5205 C C . GLY A 1 670 ? 12.697 28.184 -1.109 1.00 77.25 670 GLY A C 1
ATOM 5206 O O . GLY A 1 670 ? 11.857 28.972 -0.690 1.00 77.25 670 GLY A O 1
ATOM 5207 N N . ASP A 1 671 ? 13.689 27.709 -0.352 1.00 74.56 671 ASP A N 1
ATOM 5208 C CA . ASP A 1 671 ? 13.881 28.082 1.062 1.00 74.56 671 ASP A CA 1
ATOM 5209 C C . ASP A 1 671 ? 14.454 29.505 1.233 1.00 74.56 671 ASP A C 1
ATOM 5211 O O . ASP A 1 671 ? 14.284 30.132 2.278 1.00 74.56 671 ASP A O 1
ATOM 5215 N N . ASP A 1 672 ? 15.162 30.000 0.216 1.00 83.12 672 ASP A N 1
ATOM 5216 C CA . ASP A 1 672 ? 15.775 31.326 0.162 1.00 83.12 672 ASP A CA 1
ATOM 5217 C C . ASP A 1 672 ? 15.772 31.884 -1.276 1.00 83.12 672 ASP A C 1
ATOM 5219 O O . ASP A 1 672 ? 15.372 31.207 -2.230 1.00 83.12 672 ASP A O 1
ATOM 5223 N N . ASP A 1 673 ? 16.227 33.130 -1.439 1.00 86.44 673 ASP A N 1
ATOM 5224 C CA . ASP A 1 673 ? 16.256 33.818 -2.736 1.00 86.44 673 ASP A CA 1
ATOM 5225 C C . ASP A 1 673 ? 17.104 33.084 -3.792 1.00 86.44 673 ASP A C 1
ATOM 5227 O O . ASP A 1 673 ? 16.770 33.108 -4.981 1.00 86.44 673 ASP A O 1
ATOM 5231 N N . GLN A 1 674 ? 18.190 32.417 -3.385 1.00 90.06 674 GLN A N 1
ATOM 5232 C CA . GLN A 1 674 ? 19.057 31.680 -4.304 1.00 90.06 674 GLN A CA 1
ATOM 5233 C C . GLN A 1 674 ? 18.386 30.378 -4.747 1.00 90.06 674 GLN A C 1
ATOM 5235 O O . GLN A 1 674 ? 18.339 30.088 -5.942 1.00 90.06 674 GLN A O 1
ATOM 5240 N N . ALA A 1 675 ? 17.801 29.631 -3.811 1.00 87.50 675 ALA A N 1
ATOM 5241 C CA . ALA A 1 675 ? 17.027 28.433 -4.105 1.00 87.50 675 ALA A CA 1
ATOM 5242 C C . ALA A 1 675 ? 15.835 28.758 -5.018 1.00 87.50 675 ALA A C 1
ATOM 5244 O O . ALA A 1 675 ? 15.581 28.042 -5.987 1.00 87.50 675 ALA A O 1
ATOM 5245 N N . ALA A 1 676 ? 15.140 29.873 -4.775 1.00 89.75 676 ALA A N 1
ATOM 5246 C CA . ALA A 1 676 ? 14.066 30.342 -5.644 1.00 89.75 676 ALA A CA 1
ATOM 5247 C C . ALA A 1 676 ? 14.570 30.679 -7.061 1.00 89.75 676 ALA A C 1
ATOM 5249 O O . ALA A 1 676 ? 13.900 30.354 -8.046 1.00 89.75 676 ALA A O 1
ATOM 5250 N N . ALA A 1 677 ? 15.754 31.284 -7.198 1.00 93.94 677 ALA A N 1
ATOM 5251 C CA . ALA A 1 677 ? 16.369 31.554 -8.501 1.00 93.94 677 ALA A CA 1
ATOM 5252 C C . ALA A 1 677 ? 16.771 30.263 -9.245 1.00 93.94 677 ALA A C 1
ATOM 5254 O O . ALA A 1 677 ? 16.575 30.155 -10.463 1.00 93.94 677 ALA A O 1
ATOM 5255 N N . ASP A 1 678 ? 17.272 29.261 -8.523 1.00 93.75 678 ASP A N 1
ATOM 5256 C CA . ASP A 1 678 ? 17.629 27.955 -9.082 1.00 93.75 678 ASP A CA 1
ATOM 5257 C C . ASP A 1 678 ? 16.377 27.198 -9.559 1.00 93.75 678 ASP A C 1
ATOM 5259 O O . ASP A 1 678 ? 16.350 26.672 -10.677 1.00 93.75 678 ASP A O 1
ATOM 5263 N N . VAL A 1 679 ? 15.291 27.223 -8.774 1.00 93.44 679 VAL A N 1
ATOM 5264 C CA . VAL A 1 679 ? 13.992 26.651 -9.168 1.00 93.44 679 VAL A CA 1
ATOM 5265 C C . VAL A 1 679 ? 13.425 27.364 -10.396 1.00 93.44 679 VAL A C 1
ATOM 5267 O O . VAL A 1 679 ? 12.938 26.707 -11.319 1.00 93.44 679 VAL A O 1
ATOM 5270 N N . LEU A 1 680 ? 13.520 28.695 -10.466 1.00 94.56 680 LEU A N 1
ATOM 5271 C CA . LEU A 1 680 ? 13.085 29.447 -11.646 1.00 94.56 680 LEU A CA 1
ATOM 5272 C C . LEU A 1 680 ? 13.878 29.039 -12.895 1.00 94.56 680 LEU A C 1
ATOM 5274 O O . LEU A 1 680 ? 13.304 28.854 -13.973 1.00 94.56 680 LEU A O 1
ATOM 5278 N N . THR A 1 681 ? 15.192 28.859 -12.751 1.00 95.50 681 THR A N 1
ATOM 5279 C CA . THR A 1 681 ? 16.073 28.401 -13.832 1.00 95.50 681 THR A CA 1
ATOM 5280 C C . THR A 1 681 ? 15.693 26.996 -14.299 1.00 95.50 681 THR A C 1
ATOM 5282 O O . THR A 1 681 ? 15.592 26.765 -15.507 1.00 95.50 681 THR A O 1
ATOM 5285 N N . MET A 1 682 ? 15.405 26.079 -13.370 1.00 94.81 682 MET A N 1
ATOM 5286 C CA . MET A 1 682 ? 14.888 24.740 -13.670 1.00 94.81 682 MET A CA 1
ATOM 5287 C C . MET A 1 682 ? 13.579 24.807 -14.470 1.00 94.81 682 MET A C 1
ATOM 5289 O O . MET A 1 682 ? 13.506 24.260 -15.572 1.00 94.81 682 MET A O 1
ATOM 5293 N N . LEU A 1 683 ? 12.560 25.508 -13.959 1.00 93.94 683 LEU A N 1
ATOM 5294 C CA . LEU A 1 683 ? 11.230 25.572 -14.581 1.00 93.94 683 LEU A CA 1
ATOM 5295 C C . LEU A 1 683 ? 11.272 26.212 -15.973 1.00 93.94 683 LEU A C 1
ATOM 5297 O O . LEU A 1 683 ? 10.688 25.684 -16.919 1.00 93.94 683 LEU A O 1
ATOM 5301 N N . THR A 1 684 ? 11.990 27.326 -16.126 1.00 93.75 684 THR A N 1
ATOM 5302 C CA . THR A 1 684 ? 12.108 28.028 -17.416 1.00 93.75 684 THR A CA 1
ATOM 5303 C C . THR A 1 684 ? 12.915 27.234 -18.442 1.00 93.75 684 THR A C 1
ATOM 5305 O O . THR A 1 684 ? 12.578 27.240 -19.628 1.00 93.75 684 THR A O 1
ATOM 5308 N N . THR A 1 685 ? 13.956 26.517 -18.010 1.00 94.44 685 THR A N 1
ATOM 5309 C CA . THR A 1 685 ? 14.758 25.658 -18.893 1.00 94.44 685 THR A CA 1
ATOM 5310 C C . THR A 1 685 ? 13.968 24.437 -19.345 1.00 94.44 685 THR A C 1
ATOM 5312 O O . THR A 1 685 ? 13.951 24.141 -20.541 1.00 94.44 685 THR A O 1
ATOM 5315 N N . ALA A 1 686 ? 13.260 23.773 -18.427 1.00 93.25 686 ALA A N 1
ATOM 5316 C CA . ALA A 1 686 ? 12.382 22.653 -18.752 1.00 93.25 686 ALA A CA 1
ATOM 5317 C C . ALA A 1 686 ? 11.244 23.085 -19.690 1.00 93.25 686 ALA A C 1
ATOM 5319 O O . ALA A 1 686 ? 11.005 22.423 -20.700 1.00 93.25 686 ALA A O 1
ATOM 5320 N N . LYS A 1 687 ? 10.609 24.238 -19.428 1.00 91.94 687 LYS A N 1
ATOM 5321 C CA . LYS A 1 687 ? 9.585 24.817 -20.310 1.00 91.94 687 LYS A CA 1
ATOM 5322 C C . LYS A 1 687 ? 10.107 25.016 -21.733 1.00 91.94 687 LYS A C 1
ATOM 5324 O O . LYS A 1 687 ? 9.550 24.451 -22.671 1.00 91.94 687 LYS A O 1
ATOM 5329 N N . ARG A 1 688 ? 11.237 25.712 -21.887 1.00 91.62 688 ARG A N 1
ATOM 5330 C CA . ARG A 1 688 ? 11.864 25.939 -23.199 1.00 91.62 688 ARG A CA 1
ATOM 5331 C C . ARG A 1 688 ? 12.215 24.631 -23.909 1.00 91.62 688 ARG A C 1
ATOM 5333 O O . ARG A 1 688 ? 12.071 24.526 -25.126 1.00 91.62 688 ARG A O 1
ATOM 5340 N N . TYR A 1 689 ? 12.700 23.636 -23.168 1.00 92.00 689 TYR A N 1
ATOM 5341 C CA . TYR A 1 689 ? 13.034 22.329 -23.729 1.00 92.00 689 TYR A CA 1
ATOM 5342 C C . TYR A 1 689 ? 11.800 21.632 -24.316 1.00 92.00 689 TYR A C 1
ATOM 5344 O O . TYR A 1 689 ? 11.855 21.150 -25.449 1.00 92.00 689 TYR A O 1
ATOM 5352 N N . VAL A 1 690 ? 10.692 21.617 -23.572 1.00 89.88 690 VAL A N 1
ATOM 5353 C CA . VAL A 1 690 ? 9.421 21.026 -24.010 1.00 89.88 690 VAL A CA 1
ATOM 5354 C C . VAL A 1 690 ? 8.887 21.748 -25.249 1.00 89.88 690 VAL A C 1
ATOM 5356 O O . VAL A 1 690 ? 8.581 21.089 -26.243 1.00 89.88 690 VAL A O 1
ATOM 5359 N N . GLU A 1 691 ? 8.850 23.083 -25.231 1.00 88.19 691 GLU A N 1
ATOM 5360 C CA . GLU A 1 691 ? 8.376 23.907 -26.353 1.00 88.19 691 GLU A CA 1
ATOM 5361 C C . GLU A 1 691 ? 9.151 23.620 -27.639 1.00 88.19 691 GLU A C 1
ATOM 5363 O O . GLU A 1 691 ? 8.558 23.421 -28.696 1.00 88.19 691 GLU A O 1
ATOM 5368 N N . THR A 1 692 ? 10.479 23.556 -27.549 1.00 88.75 692 THR A N 1
ATOM 5369 C CA . THR A 1 692 ? 11.348 23.429 -28.726 1.00 88.75 692 THR A CA 1
ATOM 5370 C C . THR A 1 692 ? 11.458 22.005 -29.263 1.00 88.75 692 THR A C 1
ATOM 5372 O O . THR A 1 692 ? 11.586 21.823 -30.473 1.00 88.75 692 THR A O 1
ATOM 5375 N N . ASN A 1 693 ? 11.436 20.991 -28.392 1.00 88.38 693 ASN A N 1
ATOM 5376 C CA . ASN A 1 693 ? 11.802 19.626 -28.782 1.00 88.38 693 ASN A CA 1
ATOM 5377 C C . ASN A 1 693 ? 10.656 18.614 -28.726 1.00 88.38 693 ASN A C 1
ATOM 5379 O O . ASN A 1 693 ? 10.710 17.628 -29.471 1.00 88.38 693 ASN A O 1
ATOM 5383 N N . LEU A 1 694 ? 9.654 18.831 -27.867 1.00 84.12 694 LEU A N 1
ATOM 5384 C CA . LEU A 1 694 ? 8.616 17.842 -27.555 1.00 84.12 694 LEU A CA 1
ATOM 5385 C C . LEU A 1 694 ? 7.205 18.264 -27.978 1.00 84.12 694 LEU A C 1
ATOM 5387 O O . LEU A 1 694 ? 6.365 17.391 -28.163 1.00 84.12 694 LEU A O 1
ATOM 5391 N N . SER A 1 695 ? 6.924 19.559 -28.131 1.00 72.31 695 SER A N 1
ATOM 5392 C CA . SER A 1 695 ? 5.566 20.033 -28.411 1.00 72.31 695 SER A CA 1
ATOM 5393 C C . SER A 1 695 ? 5.050 19.583 -29.793 1.00 72.31 695 SER A C 1
ATOM 5395 O O . SER A 1 695 ? 5.723 19.696 -30.819 1.00 72.31 695 SER A O 1
ATOM 5397 N N . CYS A 1 696 ? 3.833 19.036 -29.809 1.00 68.25 696 CYS A N 1
ATOM 5398 C CA . CYS A 1 696 ? 3.021 18.801 -31.001 1.00 68.25 696 CYS A CA 1
ATOM 5399 C C . CYS A 1 696 ? 1.603 19.270 -30.667 1.00 68.25 696 CYS A C 1
ATOM 5401 O O . CYS A 1 696 ? 0.999 18.726 -29.741 1.00 68.25 696 CYS A O 1
ATOM 5403 N N . ASP A 1 697 ? 1.092 20.272 -31.389 1.00 68.31 697 ASP A N 1
ATOM 5404 C CA . ASP A 1 697 ? -0.106 21.020 -30.977 1.00 68.31 697 ASP A CA 1
ATOM 5405 C C . ASP A 1 697 ? -1.316 20.119 -30.680 1.00 68.31 697 ASP A C 1
ATOM 5407 O O . ASP A 1 697 ? -1.972 20.287 -29.659 1.00 68.31 697 ASP A O 1
ATOM 5411 N N . VAL A 1 698 ? -1.575 19.101 -31.509 1.00 71.56 698 VAL A N 1
ATOM 5412 C CA . VAL A 1 698 ? -2.762 18.236 -31.363 1.00 71.56 698 VAL A CA 1
ATOM 5413 C C . VAL A 1 698 ? -2.680 17.335 -30.126 1.00 71.56 698 VAL A C 1
ATOM 5415 O O . VAL A 1 698 ? -3.636 17.239 -29.357 1.00 71.56 698 VAL A O 1
ATOM 5418 N N . THR A 1 699 ? -1.547 16.665 -29.916 1.00 80.94 699 THR A N 1
ATOM 5419 C CA . THR A 1 699 ? -1.375 15.728 -28.795 1.00 80.94 699 THR A CA 1
ATOM 5420 C C . THR A 1 699 ? -1.282 16.472 -27.468 1.00 80.94 699 THR A C 1
ATOM 5422 O O . THR A 1 699 ? -1.782 16.005 -26.447 1.00 80.94 699 THR A O 1
ATOM 5425 N N . TRP A 1 700 ? -0.677 17.659 -27.486 1.00 81.56 700 TRP A N 1
ATOM 5426 C CA . TRP A 1 700 ? -0.514 18.476 -26.296 1.00 81.56 700 TRP A CA 1
ATOM 5427 C C . TRP A 1 700 ? -1.849 19.014 -25.767 1.00 81.56 700 TRP A C 1
ATOM 5429 O O . TRP A 1 700 ? -2.087 18.962 -24.560 1.00 81.56 700 TRP A O 1
ATOM 5439 N N . THR A 1 701 ? -2.761 19.444 -26.649 1.00 83.06 701 THR A N 1
ATOM 5440 C CA . THR A 1 701 ? -4.119 19.846 -26.244 1.00 83.06 701 THR A CA 1
ATOM 5441 C C . THR A 1 701 ? -4.874 18.701 -25.564 1.00 83.06 701 THR A C 1
ATOM 5443 O O . THR A 1 701 ? -5.510 18.915 -24.535 1.00 83.06 701 THR A O 1
ATOM 5446 N N . ALA A 1 702 ? -4.744 17.465 -26.057 1.00 88.50 702 ALA A N 1
ATOM 5447 C CA . ALA A 1 702 ? -5.379 16.306 -25.425 1.00 88.50 702 ALA A CA 1
ATOM 5448 C C . ALA A 1 702 ? -4.831 16.026 -24.010 1.00 88.50 702 ALA A C 1
ATOM 5450 O O . ALA A 1 702 ? -5.600 15.738 -23.091 1.00 88.50 702 ALA A O 1
ATOM 5451 N N . LEU A 1 703 ? -3.514 16.153 -23.804 1.00 90.31 703 LEU A N 1
ATOM 5452 C CA . LEU A 1 703 ? -2.900 16.011 -22.475 1.00 90.31 703 LEU A CA 1
ATOM 5453 C C . LEU A 1 703 ? -3.354 17.119 -21.512 1.00 90.31 703 LEU A C 1
ATOM 5455 O O . LEU A 1 703 ? -3.554 16.865 -20.325 1.00 90.31 703 LEU A O 1
ATOM 5459 N N . GLN A 1 704 ? -3.572 18.337 -22.011 1.00 87.31 704 GLN A N 1
ATOM 5460 C CA . GLN A 1 704 ? -4.125 19.435 -21.211 1.00 87.31 704 GLN A CA 1
ATOM 5461 C C . GLN A 1 704 ? -5.582 19.193 -20.810 1.00 87.31 704 GLN A C 1
ATOM 5463 O O . GLN A 1 704 ? -5.952 19.480 -19.674 1.00 87.31 704 GLN A O 1
ATOM 5468 N N . GLU A 1 705 ? -6.414 18.654 -21.703 1.00 90.25 705 GLU A N 1
ATOM 5469 C CA . GLU A 1 705 ? -7.790 18.286 -21.355 1.00 90.25 705 GLU A CA 1
ATOM 5470 C C . GLU A 1 705 ? -7.819 17.233 -20.240 1.00 90.25 705 GLU A C 1
ATOM 5472 O O . GLU A 1 705 ? -8.637 17.319 -19.321 1.00 90.25 705 GLU A O 1
ATOM 5477 N N . GLN A 1 706 ? -6.907 16.255 -20.280 1.00 93.25 706 GLN A N 1
ATOM 5478 C CA . GLN A 1 706 ? -6.739 15.299 -19.184 1.00 93.25 706 GLN A CA 1
ATOM 5479 C C . GLN A 1 706 ? -6.307 16.003 -17.890 1.00 93.25 706 GLN A C 1
ATOM 5481 O O . GLN A 1 706 ? -6.915 15.766 -16.847 1.00 93.25 706 GLN A O 1
ATOM 5486 N N . ALA A 1 707 ? -5.329 16.911 -17.951 1.00 92.88 707 ALA A N 1
ATOM 5487 C CA . ALA A 1 707 ? -4.885 17.685 -16.791 1.00 92.88 707 ALA A CA 1
ATOM 5488 C C . ALA A 1 707 ? -6.019 18.499 -16.142 1.00 92.88 707 ALA A C 1
ATOM 5490 O O . ALA A 1 707 ? -6.140 18.517 -14.919 1.00 92.88 707 ALA A O 1
ATOM 5491 N N . GLN A 1 708 ? -6.884 19.135 -16.936 1.00 91.00 708 GLN A N 1
ATOM 5492 C CA . GLN A 1 708 ? -8.031 19.890 -16.418 1.00 91.00 708 GLN A CA 1
ATOM 5493 C C . GLN A 1 708 ? -9.036 18.992 -15.689 1.00 91.00 708 GLN A C 1
ATOM 5495 O O . GLN A 1 708 ? -9.556 19.372 -14.641 1.00 91.00 708 GLN A O 1
ATOM 5500 N N . ARG A 1 709 ? -9.283 17.780 -16.205 1.00 92.62 709 ARG A N 1
ATOM 5501 C CA . ARG A 1 709 ? -10.129 16.789 -15.518 1.00 92.62 709 ARG A CA 1
ATOM 5502 C C . ARG A 1 709 ? -9.523 16.373 -14.184 1.00 92.62 709 ARG A C 1
ATOM 5504 O O . ARG A 1 709 ? -10.246 16.309 -13.198 1.00 92.62 709 ARG A O 1
ATOM 5511 N N . VAL A 1 710 ? -8.209 16.146 -14.153 1.00 93.62 710 VAL A N 1
ATOM 5512 C CA . VAL A 1 710 ? -7.477 15.837 -12.918 1.00 93.62 710 VAL A CA 1
ATOM 5513 C C . VAL A 1 710 ? -7.610 16.974 -11.909 1.00 93.62 710 VAL A C 1
ATOM 5515 O O . VAL A 1 710 ? -7.904 16.717 -10.748 1.00 93.62 710 VAL A O 1
ATOM 5518 N N . GLN A 1 711 ? -7.436 18.229 -12.331 1.00 90.56 711 GLN A N 1
ATOM 5519 C CA . GLN A 1 711 ? -7.586 19.387 -11.445 1.00 90.56 711 GLN A CA 1
ATOM 5520 C C . GLN A 1 711 ? -8.993 19.486 -10.851 1.00 90.56 711 GLN A C 1
ATOM 5522 O O . GLN A 1 711 ? -9.120 19.725 -9.653 1.00 90.56 711 GLN A O 1
ATOM 5527 N N . ALA A 1 712 ? -10.032 19.281 -11.665 1.00 91.25 712 ALA A N 1
ATOM 5528 C CA . ALA A 1 712 ? -11.413 19.279 -11.194 1.00 91.25 712 ALA A CA 1
ATOM 5529 C C . ALA A 1 712 ? -11.664 18.145 -10.187 1.00 91.25 712 ALA A C 1
ATOM 5531 O O . ALA A 1 712 ? -12.174 18.397 -9.101 1.00 91.25 712 ALA A O 1
ATOM 5532 N N . GLU A 1 713 ? -11.227 16.921 -10.497 1.00 93.19 713 GLU A N 1
ATOM 5533 C CA . GLU A 1 713 ? -11.411 15.771 -9.604 1.00 93.19 713 GLU A CA 1
ATOM 5534 C C . GLU A 1 713 ? -10.646 15.935 -8.282 1.00 93.19 713 GLU A C 1
ATOM 5536 O O . GLU A 1 713 ? -11.192 15.647 -7.222 1.00 93.19 713 GLU A O 1
ATOM 5541 N N . VAL A 1 714 ? -9.407 16.440 -8.313 1.00 90.50 714 VAL A N 1
ATOM 5542 C CA . VAL A 1 714 ? -8.624 16.714 -7.094 1.00 90.50 714 VAL A CA 1
ATOM 5543 C C . VAL A 1 714 ? -9.252 17.843 -6.271 1.00 90.50 714 VAL A C 1
ATOM 5545 O O . VAL A 1 714 ? -9.245 17.769 -5.043 1.00 90.50 714 VAL A O 1
ATOM 5548 N N . ALA A 1 715 ? -9.825 18.867 -6.910 1.00 89.81 715 ALA A N 1
ATOM 5549 C CA . ALA A 1 715 ? -10.555 19.919 -6.205 1.00 89.81 715 ALA A CA 1
ATOM 5550 C C . ALA A 1 715 ? -11.817 19.371 -5.511 1.00 89.81 715 ALA A C 1
ATOM 5552 O O . ALA A 1 715 ? -12.078 19.716 -4.358 1.00 89.81 715 ALA A O 1
ATOM 5553 N N . ASP A 1 716 ? -12.541 18.459 -6.165 1.00 92.25 716 ASP A N 1
ATOM 5554 C CA . ASP A 1 716 ? -13.733 17.802 -5.614 1.00 92.25 716 ASP A CA 1
ATOM 5555 C C . ASP A 1 716 ? -13.419 16.888 -4.412 1.00 92.25 716 ASP A C 1
ATOM 5557 O O . ASP A 1 716 ? -14.306 16.597 -3.608 1.00 92.25 716 ASP A O 1
ATOM 5561 N N . MET A 1 717 ? -12.160 16.464 -4.238 1.00 89.44 717 MET A N 1
ATOM 5562 C CA . MET A 1 717 ? -11.724 15.697 -3.062 1.00 89.44 717 MET A CA 1
ATOM 5563 C C . MET A 1 717 ? -11.662 16.524 -1.770 1.00 89.44 717 MET A C 1
ATOM 5565 O O . MET A 1 717 ? -11.498 15.931 -0.705 1.00 89.44 717 MET A O 1
ATOM 5569 N N . ALA A 1 718 ? -11.785 17.858 -1.845 1.00 87.44 718 ALA A N 1
ATOM 5570 C CA . ALA A 1 718 ? -11.765 18.765 -0.692 1.00 87.44 718 ALA A CA 1
ATOM 5571 C C . ALA A 1 718 ? -10.554 18.538 0.240 1.00 87.44 718 ALA A C 1
ATOM 5573 O O . ALA A 1 718 ? -10.688 18.410 1.457 1.00 87.44 718 ALA A O 1
ATOM 5574 N N . ILE A 1 719 ? -9.356 18.442 -0.348 1.00 84.94 719 ILE A N 1
ATOM 5575 C CA . ILE A 1 719 ? -8.111 18.226 0.398 1.00 84.94 719 ILE A CA 1
ATOM 5576 C C . ILE A 1 719 ? -7.737 19.507 1.146 1.00 84.94 719 ILE A C 1
ATOM 5578 O O . ILE A 1 719 ? -7.476 20.543 0.535 1.00 84.94 719 ILE A O 1
ATOM 5582 N N . GLU A 1 720 ? -7.647 19.412 2.469 1.00 81.50 720 GLU A N 1
ATOM 5583 C CA . GLU A 1 720 ? -7.230 20.505 3.344 1.00 81.50 720 GLU A CA 1
ATOM 5584 C C . GLU A 1 720 ? -5.902 20.179 4.037 1.00 81.50 720 GLU A C 1
ATOM 5586 O O . GLU A 1 720 ? -5.612 19.029 4.377 1.00 81.50 720 GLU A O 1
ATOM 5591 N N . ILE A 1 721 ? -5.091 21.213 4.262 1.00 76.94 721 ILE A N 1
ATOM 5592 C CA . ILE A 1 721 ? -3.840 21.127 5.018 1.00 76.94 721 ILE A CA 1
ATOM 5593 C C . ILE A 1 721 ? -4.078 21.738 6.398 1.00 76.94 721 ILE A C 1
ATOM 5595 O O . ILE A 1 721 ? -4.531 22.876 6.500 1.00 76.94 721 ILE A O 1
ATOM 5599 N N . ALA A 1 722 ? -3.738 21.003 7.458 1.00 72.75 722 ALA A N 1
ATOM 5600 C CA . ALA A 1 722 ? -3.885 21.462 8.835 1.00 72.75 722 ALA A CA 1
ATOM 5601 C C . ALA A 1 722 ? -2.532 21.475 9.557 1.00 72.75 722 ALA A C 1
ATOM 5603 O O . ALA A 1 722 ? -1.850 20.453 9.642 1.00 72.75 722 ALA A O 1
ATOM 5604 N N . GLN A 1 723 ? -2.170 22.630 10.118 1.00 70.50 723 GLN A N 1
ATOM 5605 C CA . GLN A 1 723 ? -0.972 22.825 10.934 1.00 70.50 723 GLN A CA 1
ATOM 5606 C C . GLN A 1 723 ? -1.283 23.791 12.085 1.00 70.50 723 GLN A C 1
ATOM 5608 O O . GLN A 1 723 ? -2.148 24.656 11.950 1.00 70.50 723 GLN A O 1
ATOM 5613 N N . PHE A 1 724 ? -0.608 23.627 13.225 1.00 68.00 724 PHE A N 1
ATOM 5614 C CA . PHE A 1 724 ? -0.762 24.538 14.359 1.00 68.00 724 PHE A CA 1
ATOM 5615 C C . PHE A 1 724 ? 0.133 25.773 14.175 1.00 68.00 724 PHE A C 1
ATOM 5617 O O . PHE A 1 724 ? 1.285 25.660 13.742 1.00 68.00 724 PHE A O 1
ATOM 5624 N N . ALA A 1 725 ? -0.421 26.941 14.494 1.00 60.72 725 ALA A N 1
ATOM 5625 C CA . ALA A 1 725 ? 0.253 28.235 14.449 1.00 60.72 725 ALA A CA 1
ATOM 5626 C C . ALA A 1 725 ? 0.450 28.786 15.863 1.00 60.72 725 ALA A C 1
ATOM 5628 O O . ALA A 1 725 ? -0.456 28.574 16.706 1.00 60.72 725 ALA A O 1
#

Organism: Aphanomyces astaci (NCBI:txid112090)

Foldseek 3Di:
DDDDDPDDDDDDDDDDPVVVVVVVCCVVVVVVVVVVVVVVCVVVDVDPPPPPPDDQPPLFDPCLVVPPDDDPDDPPAEDEQVSCVVRQWHWDADPNFIWIQRNVLRDIDGPVVRNYDYDDDDDDDDDDDDDDDDDDDDYDDDDDDDDDDDDDDDDDDDDDDDDDDDDDPPPCVVVVVVVVVVVVVVVVVVVVVVVVVCVVQCQLVVDPQSDGPDDCLANVLLVLLLVQLCVLLDLDDQDPVNVVVVCVDLLSDDLDDSPDPDDDRDHDPCPLVCVQAVSFDDLLVVLVVLQPDQLLCVLVFFEAAQAQDLVRPFGQALDPVLNVCCVPPPSQALQNYNLSNLLRHALVRNCVNQVVLCCLAPVVVLVVDPNSVVSCVNRHVLNHQDPDPDPDDDRSDRDDSVVSSVVSVVSNHDGHFHFDWQQKDRWDWDWDWSQHPVRDIDTDTSGTGDMDGDNPFIQCCQQAVTSVNLSCCLVVCLVVVVARYSGPPDPRHQQDDDDVVGSSVVSCCVVVSDPPQVDQDDDDDPDRDRFLLVVCCVPQHHTNSHTHGDDHDDSLLSNLLSLLSSLVSSLLVPDDPVLSVLLVPQLDPFKWFFDDPVLQPDQFFDQASSERTDHTDRGAWPYDDSPDGNVDTHGDIDGDDLSVLVSVCLLVVVQPDPPDDLLVVLVRGAPDPVSSVSSSSNNVSSNVSCVPRRDDPPSSVVSSVSSVVSVVVVVVVVDDDDTGD

Secondary structure (DSSP, 8-state):
--------PPP-----HHHHHHHHHHHHHHHHHHHHHHHHHHHHS------------TTS-HHHHHHS---TTS-TT---HHHHHHTTEEEEEETTEEEEEETTTTEEEEGGGGT---PPPPS------------------------------------PPPP-----GGGSHHHHHHHHHHHHHHHHHHHHHHHHHHHHHTTGGGSTT--TT--IIIIIHHHHHHHHHHHHH--S---HHHHHHHHTSGGG--SS--SSTTPPPP--TTHHHIIIIIS---HHHHHHHHHHS-GGGGGGS----SBSSTT--SB--SSHHHHHHIIIIITTBGGGBHHHHHTTS-HHHHHHHHHHHHIIIIIHHHTTSHHHHHHHHHHTGGGS---S--------PPPPHHHHHHHHHHTT--B--PPP-SSEEPP-EEEEEEE-TTS-EEEEEEEE---EE-TTT--GGGT--HHHHHHHHHHHHHHHHT--B--TTSTTBTT----SS-HHHHHHHHTTSS--TTS----SSSS-PPPHHHHHHHHT--TT-------PPPHHHHHHHHHHHHHHHHHHHHS-HHHHHHHHT----SEE----GGGTTS-BB-S-TTS-----BSS-B--S-TT--TT---B--EE--HHHHHHHHHHTTTTT-TT--HHHHHHHH-SSHHHHHHHHHHHHHHHHHHHHHT--HHHHHHHHHHHHHHHHHHHHTT-----B-